Protein AF-A0A7J7FU97-F1 (afdb_monomer)

Mean predicted aligned error: 21.07 Å

Foldseek 3Di:
DDPVVVCVLVVVLCLQVPADPPDADPVLVVQLVVLLVQLVCLQPDPDPDPVVSQVSQQVSQVSNCVSGPDPDRDRQDDPVSSSVNSNVPPPPPQDPVNLVVLLQKDKAWDDCPDQVVVVVVVLQVVLADPVLPPDHDDQPTDIQIGHPCLLVLQVVLPQADKDKFKAFAASNCVSVCSRPNDDWDALPDDQPPVLFFTFDKTFSRVNVRCVNHVADPVRNDTDMFIKIFRQHDPADDQGRDPPAWDQDPNRGTGGDDDRDDDDDDGHPDPTDMGGDSDRSRMDRDDPPCCVWQLAAPVLVVDHDPDPDDDDDAAADALPDDLVVRLVVLVVVCVVVVHDFSVSVVCVLVSYDHPRVVLNSPRGGNNDHTNVSVSVSSCVVSVVVLVQQDALVVLLVQAQDVPRALVNSVVVSVVSVVSHRPDQQVSSQVSSLNRYDDDPLNVVCVVPPDPGPVVSVVSSVVVNVVVVVVVVVVDPPPDDDDDDDD

Solvent-accessible surface area (backbone atoms only — not comparable to full-atom values): 28939 Å² total; per-residue (Å²): 115,53,76,69,47,56,49,49,62,46,35,66,42,53,35,61,63,73,57,78,74,90,80,63,60,70,73,45,54,55,57,32,50,54,23,51,51,51,38,51,51,54,74,75,46,92,66,93,49,66,72,60,53,51,52,52,30,43,53,28,27,50,52,26,46,73,56,45,90,56,98,74,77,66,66,59,83,45,74,65,53,43,32,53,74,49,39,56,51,94,77,65,82,74,48,72,66,61,60,47,60,69,28,48,46,53,73,45,77,53,52,81,86,36,68,68,45,50,51,51,53,49,47,54,67,73,27,45,44,90,84,60,71,94,61,82,90,77,89,73,74,51,64,50,45,43,48,75,68,46,60,72,52,22,57,90,37,70,86,40,55,64,47,80,34,33,34,33,36,41,60,64,50,47,63,53,35,52,50,72,43,72,68,59,68,60,82,86,53,77,66,82,89,38,74,77,45,56,38,47,69,33,24,73,32,39,59,64,21,49,64,47,18,71,53,42,95,91,48,69,80,64,53,70,45,55,26,45,33,41,60,51,84,78,81,71,77,55,69,77,65,91,87,48,63,42,78,42,85,94,68,37,42,40,75,67,76,80,82,62,85,90,73,92,85,79,58,86,60,95,65,66,70,48,70,42,81,49,66,43,37,44,40,62,46,72,87,76,46,75,87,50,33,33,54,27,66,84,43,70,74,55,78,79,62,93,83,73,72,84,77,94,64,82,69,40,45,71,85,66,64,64,66,61,52,50,50,53,51,50,52,52,41,57,74,69,67,56,53,58,44,54,51,47,68,55,48,63,78,34,35,33,69,61,38,38,54,53,60,75,65,44,56,55,56,65,32,81,45,37,66,55,46,49,52,52,50,46,54,51,51,52,48,59,54,61,67,23,43,62,73,71,61,47,57,72,50,56,49,54,92,92,57,50,67,58,60,42,53,51,54,51,52,61,54,56,70,49,31,42,96,63,63,63,69,59,57,54,49,22,55,60,69,13,51,55,97,42,75,64,52,52,52,39,70,77,54,68,65,94,43,70,69,58,41,52,59,52,48,51,57,52,38,55,50,50,56,57,51,54,65,71,69,52,82,80,83,76,74,86,78,81,83,81,133

Organism: Camellia sinensis (NCBI:txid4442)

InterPro domains:
  IPR004102 Poly(ADP-ribose) polymerase, regulatory domain [PF02877] (10-85)
  IPR005162 Retrotransposon-derived protein PEG10, N-terminal capsid-like domain [PF03732] (347-436)
  IPR012317 Poly(ADP-ribose) polymerase, catalytic domain [PF00644] (114-281)
  IPR012317 Poly(ADP-ribose) polymerase, catalytic domain [PS51059] (94-300)
  IPR036616 Poly(ADP-ribose) polymerase, regulatory domain superfamily [G3DSA:1.20.142.10] (3-102)
  IPR036616 Poly(ADP-ribose) polymerase, regulatory domain superfamily [SSF47587] (10-103)
  IPR050800 ADP-ribosyltransferase diphtheria toxin-like [PTHR10459] (10-281)

Secondary structure (DSSP, 8-state):
--HHHHHHHHHHHHTT--S-TTS--HHHHHHHHHHHHHHHHHHH---S-HHHHHHHHHHHHHHHHHHS--SS-----SHHHHHHHTT--TT----HHHHHHHH-EEEEEPPTTSHHHHHHHHHHHHSS-TT--S--------EEEEETTHHHHHGGGTTS-EEEEEEE--GGGHHHHHHH-S-PPPTTS--TT-TTSSSEEEESSHHHHGGGG---SSS----EEEEEEE--S----SS--TT-EEEETTTEEEE---------S--S-SS-EEEESSGGGEES----GGGG-SB-HHHHSSPPPTT--PPP-PPB-SSS-HHHHHHHHHHHHHHTT--HHHHHHHGGGGB-HHHHHHHHTSPTT-B-SHHHHHHHHHHHHHHHHHTSBPGGGGGG--PPTT--HHHHHHHHHHHHTTB-S--HHHHHHHHHHHS-SSHHHHHHHHS--SSHHHHHHHHHHHHHHHHHHHHHH-GGGS--PPPP-

Nearest PDB structures (foldseek):
  8fyy-assembly1_A  TM=8.685E-01  e=5.956E-18  Homo sapiens
  6ntu-assembly1_A  TM=8.659E-01  e=1.757E-17  Homo sapiens
  7aeo-assembly1_A-2  TM=6.296E-01  e=1.640E-20  Homo sapiens
  1wok-assembly1_B  TM=6.295E-01  e=9.771E-20  Homo sapiens
  4hhy-assembly2_D  TM=6.315E-01  e=2.132E-18  Homo sapiens

Structure (mmCIF, N/CA/C/O backbone):
data_AF-A0A7J7FU97-F1
#
_entry.id   AF-A0A7J7FU97-F1
#
loop_
_atom_site.group_PDB
_atom_site.id
_atom_site.type_symbol
_atom_site.label_atom_id
_atom_site.label_alt_id
_atom_site.label_comp_id
_atom_site.label_asym_id
_atom_site.label_entity_id
_atom_site.label_seq_id
_atom_site.pdbx_PDB_ins_code
_atom_site.Cartn_x
_atom_site.Cartn_y
_atom_site.Cartn_z
_atom_site.occupancy
_atom_site.B_iso_or_equiv
_atom_site.auth_seq_id
_atom_site.auth_comp_id
_atom_site.auth_asym_id
_atom_site.auth_atom_id
_atom_site.pdbx_PDB_model_num
ATOM 1 N N . MET A 1 1 ? 12.079 -3.086 -24.583 1.00 37.56 1 MET A N 1
ATOM 2 C CA . MET A 1 1 ? 12.741 -4.360 -24.242 1.00 37.56 1 MET A CA 1
ATOM 3 C C . MET A 1 1 ? 11.756 -5.523 -24.399 1.00 37.56 1 MET A C 1
ATOM 5 O O . MET A 1 1 ? 10.647 -5.433 -23.886 1.00 37.56 1 MET A O 1
ATOM 9 N N . SER A 1 2 ? 12.097 -6.585 -25.126 1.00 28.23 2 SER A N 1
ATOM 10 C CA . SER A 1 2 ? 11.289 -7.816 -25.232 1.00 28.23 2 SER A CA 1
ATOM 11 C C . SER A 1 2 ? 11.510 -8.742 -24.023 1.00 28.23 2 SER A C 1
ATOM 13 O O . SER A 1 2 ? 12.549 -8.667 -23.370 1.00 28.23 2 SER A O 1
ATOM 15 N N . LEU A 1 3 ? 10.580 -9.665 -23.733 1.00 34.00 3 LEU A N 1
ATOM 16 C CA . LEU A 1 3 ? 10.767 -10.709 -22.702 1.00 34.00 3 LEU A CA 1
ATOM 17 C C . LEU A 1 3 ? 12.090 -11.475 -22.913 1.00 34.00 3 LEU A C 1
ATOM 19 O O . LEU A 1 3 ? 12.763 -11.840 -21.958 1.00 34.00 3 LEU A O 1
ATOM 23 N N . GLN A 1 4 ? 12.494 -11.628 -24.180 1.00 33.62 4 GLN A N 1
ATOM 24 C CA . GLN A 1 4 ? 13.755 -12.221 -24.624 1.00 33.62 4 GLN A CA 1
ATOM 25 C C . GLN A 1 4 ? 14.997 -11.422 -24.190 1.00 33.62 4 GLN A C 1
ATOM 27 O O . GLN A 1 4 ? 16.048 -12.021 -23.970 1.00 33.62 4 GLN A O 1
ATOM 32 N N . GLU A 1 5 ? 14.888 -10.096 -24.057 1.00 36.66 5 GLU A N 1
ATOM 33 C CA . GLU A 1 5 ? 15.946 -9.184 -23.604 1.00 36.66 5 GLU A CA 1
ATOM 34 C C . GLU A 1 5 ? 16.035 -9.094 -22.076 1.00 36.66 5 GLU A C 1
ATOM 36 O O . GLU A 1 5 ? 17.146 -9.160 -21.555 1.00 36.66 5 GLU A O 1
ATOM 41 N N . LEU A 1 6 ? 14.911 -9.118 -21.344 1.00 41.88 6 LEU A N 1
ATOM 42 C CA . LEU A 1 6 ? 14.931 -9.389 -19.896 1.00 41.88 6 LEU A CA 1
ATOM 43 C C . LEU A 1 6 ? 15.598 -10.740 -19.630 1.00 41.88 6 LEU A C 1
ATOM 45 O O . LEU A 1 6 ? 16.447 -10.859 -18.752 1.00 41.88 6 LEU A O 1
ATOM 49 N N . PHE A 1 7 ? 15.280 -11.742 -20.450 1.00 41.97 7 PHE A N 1
ATOM 50 C CA . PHE A 1 7 ? 15.958 -13.028 -20.443 1.00 41.97 7 PHE A CA 1
ATOM 51 C C . PHE A 1 7 ? 17.366 -12.990 -21.037 1.00 41.97 7 PHE A C 1
ATOM 53 O O . PHE A 1 7 ? 18.049 -13.985 -20.907 1.00 41.97 7 PHE A O 1
ATOM 60 N N . ASN A 1 8 ? 17.839 -11.936 -21.710 1.00 39.28 8 ASN A N 1
ATOM 61 C CA . ASN A 1 8 ? 19.256 -11.762 -22.076 1.00 39.28 8 ASN A CA 1
ATOM 62 C C . ASN A 1 8 ? 20.031 -11.187 -20.874 1.00 39.28 8 ASN A C 1
ATOM 64 O O . ASN A 1 8 ? 21.094 -11.702 -20.533 1.00 39.28 8 ASN A O 1
ATOM 68 N N . CYS A 1 9 ? 19.464 -10.190 -20.184 1.00 39.34 9 CYS A N 1
ATOM 69 C CA . CYS A 1 9 ? 20.014 -9.621 -18.950 1.00 39.34 9 CYS A CA 1
ATOM 70 C C . CYS A 1 9 ? 20.014 -10.636 -17.802 1.00 39.34 9 CYS A C 1
ATOM 72 O O . CYS A 1 9 ? 21.041 -10.853 -17.165 1.00 39.34 9 CYS A O 1
ATOM 74 N N . CYS A 1 10 ? 18.898 -11.335 -17.586 1.00 36.00 10 CYS A N 1
ATOM 75 C CA . CYS A 1 10 ? 18.824 -12.445 -16.641 1.00 36.00 10 CYS A CA 1
ATOM 76 C C . CYS A 1 10 ? 19.648 -13.635 -17.125 1.00 36.00 10 CYS A C 1
ATOM 78 O O . CYS A 1 10 ? 20.175 -14.343 -16.290 1.00 36.00 10 CYS A O 1
ATOM 80 N N . ARG A 1 11 ? 19.843 -13.853 -18.432 1.00 37.38 11 ARG A N 1
ATOM 81 C CA . ARG A 1 11 ? 20.739 -14.905 -18.944 1.00 37.38 11 ARG A CA 1
ATOM 82 C C . ARG A 1 11 ? 22.186 -14.682 -18.562 1.00 37.38 11 ARG A C 1
ATOM 84 O O . ARG A 1 11 ? 22.815 -15.677 -18.270 1.00 37.38 11 ARG A O 1
ATOM 91 N N . ALA A 1 12 ? 22.694 -13.457 -18.464 1.00 35.81 12 ALA A N 1
ATOM 92 C CA . ALA A 1 12 ? 24.023 -13.244 -17.886 1.00 35.81 12 ALA A CA 1
ATOM 93 C C . ALA A 1 12 ? 24.095 -13.732 -16.420 1.00 35.81 12 ALA A C 1
ATOM 95 O O . ALA A 1 12 ? 25.060 -14.384 -16.044 1.00 35.81 12 ALA A O 1
ATOM 96 N N . ALA A 1 13 ? 23.032 -13.522 -15.630 1.00 35.25 13 ALA A N 1
ATOM 97 C CA . ALA A 1 13 ? 22.920 -13.981 -14.236 1.00 35.25 13 ALA A CA 1
ATOM 98 C C . ALA A 1 13 ? 22.480 -15.460 -14.070 1.00 35.25 13 ALA A C 1
ATOM 100 O O . ALA A 1 13 ? 22.741 -16.088 -13.051 1.00 35.25 13 ALA A O 1
ATOM 101 N N . MET A 1 14 ? 21.791 -16.036 -15.059 1.00 35.12 14 MET A N 1
ATOM 102 C CA . MET A 1 14 ? 21.304 -17.424 -15.110 1.00 35.12 14 MET A CA 1
ATOM 103 C C . MET A 1 14 ? 22.283 -18.347 -15.850 1.00 35.12 14 MET A C 1
ATOM 105 O O . MET A 1 14 ? 22.162 -19.566 -15.750 1.00 35.12 14 MET A O 1
ATOM 109 N N . MET A 1 15 ? 23.236 -17.794 -16.605 1.00 37.12 15 MET A N 1
ATOM 110 C CA . MET A 1 15 ? 24.383 -18.518 -17.159 1.00 37.12 15 MET A CA 1
ATOM 111 C C . MET A 1 15 ? 25.317 -18.980 -16.037 1.00 37.12 15 MET A C 1
ATOM 113 O O . MET A 1 15 ? 25.906 -20.037 -16.173 1.00 37.12 15 MET A O 1
ATOM 117 N N . GLU A 1 16 ? 25.330 -18.306 -14.882 1.00 41.53 16 GLU A N 1
ATOM 118 C CA . GLU A 1 16 ? 26.061 -18.733 -13.675 1.00 41.53 16 GLU A CA 1
ATOM 119 C C . GLU A 1 16 ? 25.416 -19.925 -12.923 1.00 41.53 16 GLU A C 1
ATOM 121 O O . GLU A 1 16 ? 25.956 -20.395 -11.922 1.00 41.53 16 GLU A O 1
ATOM 126 N N . PHE A 1 17 ? 24.261 -20.443 -13.371 1.00 40.38 17 PHE A N 1
ATOM 127 C CA . PHE A 1 17 ? 23.425 -21.398 -12.620 1.00 40.38 17 PHE A CA 1
ATOM 128 C C . PHE A 1 17 ? 23.680 -22.894 -12.902 1.00 40.38 17 PHE A C 1
ATOM 130 O O . PHE A 1 17 ? 22.795 -23.721 -12.683 1.00 40.38 17 PHE A O 1
ATOM 137 N N . GLU A 1 18 ? 24.889 -23.277 -13.321 1.00 39.50 18 GLU A N 1
ATOM 138 C CA . GLU A 1 18 ? 25.325 -24.690 -13.294 1.00 39.50 18 GLU A CA 1
ATOM 139 C C . GLU A 1 18 ? 26.020 -25.088 -11.978 1.00 39.50 18 GLU A C 1
ATOM 141 O O . GLU A 1 18 ? 26.723 -26.094 -11.906 1.00 39.50 18 GLU A O 1
ATOM 146 N N . ILE A 1 19 ? 25.790 -24.340 -10.894 1.00 41.62 19 ILE A N 1
ATOM 147 C CA . ILE A 1 19 ? 26.230 -24.722 -9.548 1.00 41.62 19 ILE A CA 1
ATOM 148 C C . ILE A 1 19 ? 25.000 -25.074 -8.708 1.00 41.62 19 ILE A C 1
ATOM 150 O O . ILE A 1 19 ? 24.053 -24.298 -8.584 1.00 41.62 19 ILE A O 1
ATOM 154 N N . ASN A 1 20 ? 25.007 -26.283 -8.142 1.00 35.56 20 ASN A N 1
ATOM 155 C CA . ASN A 1 20 ? 23.924 -26.835 -7.335 1.00 35.56 20 ASN A CA 1
ATOM 156 C C . ASN A 1 20 ? 23.710 -26.007 -6.047 1.00 35.56 20 ASN A C 1
ATOM 158 O O . ASN A 1 20 ? 24.371 -26.202 -5.029 1.00 35.56 20 ASN A O 1
ATOM 162 N N . MET A 1 21 ? 22.784 -25.048 -6.113 1.00 39.09 21 MET A N 1
ATOM 163 C CA . MET A 1 21 ? 22.509 -24.044 -5.075 1.00 39.09 21 MET A CA 1
ATOM 164 C C . MET A 1 21 ? 21.770 -24.584 -3.839 1.00 39.09 21 MET A C 1
ATOM 166 O O . MET A 1 21 ? 21.559 -23.830 -2.891 1.00 39.09 21 MET A O 1
ATOM 170 N N . SER A 1 22 ? 21.365 -25.859 -3.808 1.00 36.19 22 SER A N 1
ATOM 171 C CA . SER A 1 22 ? 20.651 -26.416 -2.649 1.00 36.19 22 SER A CA 1
ATOM 172 C C . SER A 1 22 ? 21.557 -26.736 -1.453 1.00 36.19 22 SER A C 1
ATOM 174 O O . SER A 1 22 ? 21.032 -27.010 -0.377 1.00 36.19 22 SER A O 1
ATOM 176 N N . GLU A 1 23 ? 22.889 -26.693 -1.606 1.00 40.53 23 GLU A N 1
ATOM 177 C CA . GLU A 1 23 ? 23.828 -27.170 -0.572 1.00 40.53 23 GLU A CA 1
ATOM 178 C C . GLU A 1 23 ? 25.045 -26.254 -0.297 1.00 40.53 23 GLU A C 1
ATOM 180 O O . GLU A 1 23 ? 25.865 -26.582 0.563 1.00 40.53 23 GLU A O 1
ATOM 185 N N . MET A 1 24 ? 25.198 -25.097 -0.966 1.00 39.94 24 MET A N 1
ATOM 186 C CA . MET A 1 24 ? 26.416 -24.268 -0.841 1.00 39.94 24 MET A CA 1
ATOM 187 C C . MET A 1 24 ? 26.257 -22.998 0.028 1.00 39.94 24 MET A C 1
ATOM 189 O O . MET A 1 24 ? 25.364 -22.187 -0.217 1.00 39.94 24 MET A O 1
ATOM 193 N N . PRO A 1 25 ? 27.165 -22.751 0.999 1.00 41.62 25 PRO A N 1
ATOM 194 C CA . PRO A 1 25 ? 27.241 -21.488 1.739 1.00 41.62 25 PRO A CA 1
ATOM 195 C C . PRO A 1 25 ? 27.598 -20.296 0.831 1.00 41.62 25 PRO A C 1
ATOM 197 O O . PRO A 1 25 ? 28.555 -20.373 0.060 1.00 41.62 25 PRO A O 1
ATOM 200 N N . LEU A 1 26 ? 26.893 -19.168 0.986 1.00 39.41 26 LEU A N 1
ATOM 201 C CA . LEU A 1 26 ? 27.066 -17.926 0.202 1.00 39.41 26 LEU A CA 1
ATOM 202 C C . LEU A 1 26 ? 28.517 -17.403 0.155 1.00 39.41 26 LEU A C 1
ATOM 204 O O . LEU A 1 26 ? 28.955 -16.883 -0.867 1.00 39.41 26 LEU A O 1
ATOM 208 N N . GLU A 1 27 ? 29.290 -17.587 1.230 1.00 46.22 27 GLU A N 1
ATOM 209 C CA . GLU A 1 27 ? 30.702 -17.175 1.298 1.00 46.22 27 GLU A CA 1
ATOM 210 C C . GLU A 1 27 ? 31.601 -17.967 0.330 1.00 46.22 27 GLU A C 1
ATOM 212 O O . GLU A 1 27 ? 32.578 -17.442 -0.204 1.00 46.22 27 GLU A O 1
ATOM 217 N N . LYS A 1 28 ? 31.261 -19.236 0.068 1.00 46.19 28 LYS A N 1
ATOM 218 C CA . LYS A 1 28 ? 31.988 -20.083 -0.885 1.00 46.19 28 LYS A CA 1
ATOM 219 C C . LYS A 1 28 ? 31.669 -19.679 -2.325 1.00 46.19 28 LYS A C 1
ATOM 221 O O . LYS A 1 28 ? 32.573 -19.615 -3.145 1.00 46.19 28 LYS A O 1
ATOM 226 N N . LEU A 1 29 ? 30.422 -19.307 -2.615 1.00 49.41 29 LEU A N 1
ATOM 227 C CA . LEU A 1 29 ? 30.045 -18.791 -3.935 1.00 49.41 29 LEU A CA 1
ATOM 228 C C . LEU A 1 29 ? 30.832 -17.522 -4.298 1.00 49.41 29 LEU A C 1
ATOM 230 O O . LEU A 1 29 ? 31.448 -17.487 -5.359 1.00 49.41 29 LEU A O 1
ATOM 234 N N . SER A 1 30 ? 30.925 -16.541 -3.393 1.00 46.50 30 SER A N 1
ATOM 235 C CA . SER A 1 30 ? 31.705 -15.310 -3.635 1.00 46.50 30 SER A CA 1
ATOM 236 C C . SER A 1 30 ? 33.163 -15.600 -4.015 1.00 46.50 30 SER A C 1
ATOM 238 O O . SER A 1 30 ? 33.649 -15.118 -5.034 1.00 46.50 30 SER A O 1
ATOM 240 N N . LYS A 1 31 ? 33.841 -16.470 -3.251 1.00 53.06 31 LYS A N 1
ATOM 241 C CA . LYS A 1 31 ? 35.246 -16.840 -3.505 1.00 53.06 31 LYS A CA 1
ATOM 242 C C . LYS A 1 31 ? 35.433 -17.588 -4.827 1.00 53.06 31 LYS A C 1
ATOM 244 O O . LYS A 1 31 ? 36.465 -17.441 -5.474 1.00 53.06 31 LYS A O 1
ATOM 249 N N . SER A 1 32 ? 34.444 -18.378 -5.251 1.00 55.56 32 SER A N 1
ATOM 250 C CA . SER A 1 32 ? 34.498 -19.045 -6.557 1.00 55.56 32 SER A CA 1
ATOM 251 C C . SER A 1 32 ? 34.346 -18.077 -7.734 1.00 55.56 32 SER A C 1
ATOM 253 O O . SER A 1 32 ? 35.008 -18.259 -8.756 1.00 55.56 32 SER A O 1
ATOM 255 N N . PHE A 1 33 ? 33.545 -17.017 -7.582 1.00 52.25 33 PHE A N 1
ATOM 256 C CA . PHE A 1 33 ? 33.384 -15.984 -8.608 1.00 52.25 33 PHE A CA 1
ATOM 257 C C . PHE A 1 33 ? 34.617 -15.090 -8.737 1.00 52.25 33 PHE A C 1
ATOM 259 O O . PHE A 1 33 ? 35.006 -14.743 -9.852 1.00 52.25 33 PHE A O 1
ATOM 266 N N . GLU A 1 34 ? 35.273 -14.768 -7.621 1.00 56.75 34 GLU A N 1
ATOM 267 C CA . GLU A 1 34 ? 36.563 -14.067 -7.626 1.00 56.75 34 GLU A CA 1
ATOM 268 C C . GLU A 1 34 ? 37.609 -14.858 -8.424 1.00 56.75 34 GLU A C 1
ATOM 270 O O . GLU A 1 34 ? 38.237 -14.307 -9.330 1.00 56.75 34 GLU A O 1
ATOM 275 N N . ALA A 1 35 ? 37.706 -16.171 -8.181 1.00 64.00 35 ALA A N 1
ATOM 276 C CA . ALA A 1 35 ? 38.616 -17.056 -8.904 1.00 64.00 35 ALA A CA 1
ATOM 277 C C . ALA A 1 35 ? 38.320 -17.113 -10.417 1.00 64.00 35 ALA A C 1
ATOM 279 O O . ALA A 1 35 ? 39.236 -17.019 -11.233 1.00 64.00 35 ALA A O 1
ATOM 280 N N . LEU A 1 36 ? 37.048 -17.219 -10.823 1.00 60.94 36 LEU A N 1
ATOM 281 C CA . LEU A 1 36 ? 36.667 -17.212 -12.244 1.00 60.94 36 LEU A CA 1
ATOM 282 C C . LEU A 1 36 ? 36.942 -15.862 -12.918 1.00 60.94 36 LEU A C 1
ATOM 284 O O . LEU A 1 36 ? 37.415 -15.822 -14.054 1.00 60.94 36 LEU A O 1
ATOM 288 N N . THR A 1 37 ? 36.683 -14.757 -12.223 1.00 59.91 37 THR A N 1
ATOM 289 C CA . THR A 1 37 ? 36.948 -13.407 -12.740 1.00 59.91 37 THR A CA 1
ATOM 290 C C . THR A 1 37 ? 38.443 -13.199 -12.972 1.00 59.91 37 THR A C 1
ATOM 292 O O . THR A 1 37 ? 38.853 -12.655 -14.000 1.00 59.91 37 THR A O 1
ATOM 295 N N . GLU A 1 38 ? 39.274 -13.685 -12.049 1.00 70.75 38 GLU A N 1
ATOM 296 C CA . GLU A 1 38 ? 40.728 -13.661 -12.183 1.00 70.75 38 GLU A CA 1
ATOM 297 C C . GLU A 1 38 ? 41.200 -14.485 -13.391 1.00 70.75 38 GLU A C 1
ATOM 299 O O . GLU A 1 38 ? 41.960 -13.975 -14.217 1.00 70.75 38 GLU A O 1
ATOM 304 N N . ILE A 1 39 ? 40.677 -15.704 -13.578 1.00 71.75 39 ILE A N 1
ATOM 305 C CA . ILE A 1 39 ? 40.985 -16.551 -14.744 1.00 71.75 39 ILE A CA 1
ATOM 306 C C . ILE A 1 39 ? 40.586 -15.855 -16.053 1.00 71.75 39 ILE A C 1
ATOM 308 O O . ILE A 1 39 ? 41.384 -15.816 -16.989 1.00 71.75 39 ILE A O 1
ATOM 312 N N . HIS A 1 40 ? 39.394 -15.258 -16.126 1.00 65.81 40 HIS A N 1
ATOM 313 C CA . HIS A 1 40 ? 38.916 -14.558 -17.323 1.00 65.81 40 HIS A CA 1
ATOM 314 C C . HIS A 1 40 ? 39.820 -13.382 -17.711 1.00 65.81 40 HIS A C 1
ATOM 316 O O . HIS A 1 40 ? 40.231 -13.243 -18.867 1.00 65.81 40 HIS A O 1
ATOM 322 N N . ASN A 1 41 ? 40.170 -12.552 -16.727 1.00 70.75 41 ASN A N 1
ATOM 323 C CA . ASN A 1 41 ? 41.058 -11.413 -16.927 1.00 70.75 41 ASN A CA 1
ATOM 324 C C . ASN A 1 41 ? 42.447 -11.871 -17.370 1.00 70.75 41 ASN A C 1
ATOM 326 O O . ASN A 1 41 ? 43.032 -11.287 -18.283 1.00 70.75 41 ASN A O 1
ATOM 330 N N . LEU A 1 42 ? 42.967 -12.947 -16.773 1.00 78.00 42 LEU A N 1
ATOM 331 C CA . LEU A 1 42 ? 44.251 -13.512 -17.159 1.00 78.00 42 LEU A CA 1
ATOM 332 C C . LEU A 1 42 ? 44.208 -14.033 -18.593 1.00 78.00 42 LEU A C 1
ATOM 334 O O . LEU A 1 42 ? 45.067 -13.626 -19.375 1.00 78.00 42 LEU A O 1
ATOM 338 N N . LEU A 1 43 ? 43.205 -14.828 -18.979 1.00 75.50 43 LEU A N 1
ATOM 339 C CA . LEU A 1 43 ? 43.040 -15.338 -20.345 1.00 75.50 43 LEU A CA 1
ATOM 340 C C . LEU A 1 43 ? 43.026 -14.201 -21.382 1.00 75.50 43 LEU A C 1
ATOM 342 O O . LEU A 1 43 ? 43.780 -14.278 -22.355 1.00 75.50 43 LEU A O 1
ATOM 346 N N . ASN A 1 44 ? 42.308 -13.108 -21.102 1.00 71.62 44 ASN A N 1
ATOM 347 C CA . ASN A 1 44 ? 42.147 -11.958 -22.003 1.00 71.62 44 ASN A CA 1
ATOM 348 C C . ASN A 1 44 ? 43.255 -10.892 -21.919 1.00 71.62 44 ASN A C 1
ATOM 350 O O . ASN A 1 44 ? 43.304 -9.975 -22.740 1.00 71.62 44 ASN A O 1
ATOM 354 N N . SER A 1 45 ? 44.166 -10.992 -20.949 1.00 74.88 45 SER A N 1
ATOM 355 C CA . SER A 1 45 ? 45.257 -10.027 -20.774 1.00 74.88 45 SER A CA 1
ATOM 356 C C . SER A 1 45 ? 46.474 -10.319 -21.667 1.00 74.88 45 SER A C 1
ATOM 358 O O . SER A 1 45 ? 46.929 -11.463 -21.795 1.00 74.88 45 SER A O 1
ATOM 360 N N . ASN A 1 46 ? 47.070 -9.252 -22.214 1.00 64.62 46 ASN A N 1
ATOM 361 C CA . ASN A 1 46 ? 48.341 -9.270 -22.952 1.00 64.62 46 ASN A CA 1
ATOM 362 C C . ASN A 1 46 ? 49.553 -9.195 -22.001 1.00 64.62 46 ASN A C 1
ATOM 364 O O . ASN A 1 46 ? 50.413 -8.323 -22.127 1.00 64.62 46 ASN A O 1
ATOM 368 N N . VAL A 1 47 ? 49.621 -10.083 -21.006 1.00 64.56 47 VAL A N 1
ATOM 369 C CA . VAL A 1 47 ? 50.765 -10.142 -20.081 1.00 64.56 47 VAL A CA 1
ATOM 370 C C . VAL A 1 47 ? 52.006 -10.653 -20.823 1.00 64.56 47 VAL A C 1
ATOM 372 O O . VAL A 1 47 ? 51.996 -11.736 -21.402 1.00 64.56 47 VAL A O 1
ATOM 375 N N . HIS A 1 48 ? 53.100 -9.885 -20.777 1.00 59.59 48 HIS A N 1
ATOM 376 C CA . HIS A 1 48 ? 54.330 -10.134 -21.545 1.00 59.59 48 HIS A CA 1
ATOM 377 C C . HIS A 1 48 ? 55.128 -11.390 -21.135 1.00 59.59 48 HIS A C 1
ATOM 379 O O . HIS A 1 48 ? 56.068 -11.762 -21.836 1.00 59.59 48 HIS A O 1
ATOM 385 N N . ASN A 1 49 ? 54.776 -12.057 -20.028 1.00 73.38 49 ASN A N 1
ATOM 386 C CA . ASN A 1 49 ? 55.448 -13.271 -19.559 1.00 73.38 49 ASN A CA 1
ATOM 387 C C . ASN A 1 49 ? 54.464 -14.446 -19.441 1.00 73.38 49 ASN A C 1
ATOM 389 O O . ASN A 1 49 ? 53.740 -14.577 -18.453 1.00 73.38 49 ASN A O 1
ATOM 393 N N . ALA A 1 50 ? 54.485 -15.319 -20.450 1.00 74.00 50 ALA A N 1
ATOM 394 C CA . ALA A 1 50 ? 53.605 -16.481 -20.552 1.00 74.00 50 ALA A CA 1
ATOM 395 C C . ALA A 1 50 ? 53.741 -17.460 -19.370 1.00 74.00 50 ALA A C 1
ATOM 397 O O . ALA A 1 50 ? 52.746 -18.035 -18.944 1.00 74.00 50 ALA A O 1
ATOM 398 N N . SER A 1 51 ? 54.940 -17.606 -18.790 1.00 78.19 51 SER A N 1
ATOM 399 C CA . SER A 1 51 ? 55.166 -18.522 -17.662 1.00 78.19 51 SER A CA 1
ATOM 400 C C . SER A 1 51 ? 54.550 -18.016 -16.358 1.00 78.19 51 SER A C 1
ATOM 402 O O . SER A 1 51 ? 54.108 -18.815 -15.539 1.00 78.19 51 SER A O 1
ATOM 404 N N . TYR A 1 52 ? 54.534 -16.697 -16.153 1.00 78.94 52 TYR A N 1
ATOM 405 C CA . TYR A 1 52 ? 53.918 -16.084 -14.976 1.00 78.94 52 TYR A CA 1
ATOM 406 C C . TYR A 1 52 ? 52.388 -16.097 -15.088 1.00 78.94 52 TYR A C 1
ATOM 408 O O . TYR A 1 52 ? 51.700 -16.427 -14.127 1.00 78.94 52 TYR A O 1
ATOM 416 N N . LYS A 1 53 ? 51.865 -15.825 -16.293 1.00 81.00 53 LYS A N 1
ATOM 417 C CA . LYS A 1 53 ? 50.435 -15.937 -16.612 1.00 81.00 53 LYS A CA 1
ATOM 418 C C . LYS A 1 53 ? 49.909 -17.357 -16.372 1.00 81.00 53 LYS A C 1
ATOM 420 O O . LYS A 1 53 ? 48.880 -17.504 -15.726 1.00 81.00 53 LYS A O 1
ATOM 425 N N . GLU A 1 54 ? 50.634 -18.385 -16.820 1.00 82.75 54 GLU A N 1
ATOM 426 C CA . GLU A 1 54 ? 50.247 -19.785 -16.582 1.00 82.75 54 GLU A CA 1
ATOM 427 C C . GLU A 1 54 ? 50.215 -20.121 -15.081 1.00 82.75 54 GLU A C 1
ATOM 429 O O . GLU A 1 54 ? 49.279 -20.768 -14.628 1.00 82.75 54 GLU A O 1
ATOM 434 N N . SER A 1 55 ? 51.180 -19.634 -14.287 1.00 85.12 55 SER A N 1
ATOM 435 C CA . SER A 1 55 ? 51.189 -19.861 -12.831 1.00 85.12 55 SER A CA 1
ATOM 436 C C . SER A 1 55 ? 49.949 -19.284 -12.146 1.00 85.12 55 SER A C 1
ATOM 438 O O . SER A 1 55 ? 49.327 -19.964 -11.338 1.00 85.12 55 SER A O 1
ATOM 440 N N . LEU A 1 56 ? 49.556 -18.058 -12.501 1.00 84.12 56 LEU A N 1
ATOM 441 C CA . LEU A 1 56 ? 48.375 -17.413 -11.922 1.00 84.12 56 LEU A CA 1
ATOM 442 C C . LEU A 1 56 ? 47.070 -18.111 -12.331 1.00 84.12 56 LEU A C 1
ATOM 444 O O . LEU A 1 56 ? 46.166 -18.259 -11.514 1.00 84.12 56 LEU A O 1
ATOM 448 N N . ILE A 1 57 ? 46.982 -18.595 -13.576 1.00 83.25 57 ILE A N 1
ATOM 449 C CA . ILE A 1 57 ? 45.827 -19.377 -14.042 1.00 83.25 57 ILE A CA 1
ATOM 450 C C . ILE A 1 57 ? 45.716 -20.694 -13.262 1.00 83.25 57 ILE A C 1
ATOM 452 O O . ILE A 1 57 ? 44.611 -21.100 -12.895 1.00 83.25 57 ILE A O 1
ATOM 456 N N . VAL A 1 58 ? 46.843 -21.353 -12.975 1.00 84.94 58 VAL A N 1
ATOM 457 C CA . VAL A 1 58 ? 46.886 -22.568 -12.148 1.00 84.94 58 VAL A CA 1
ATOM 458 C C . VAL A 1 58 ? 46.408 -22.279 -10.725 1.00 84.94 58 VAL A C 1
ATOM 460 O O . VAL A 1 58 ? 45.554 -23.008 -10.219 1.00 84.94 58 VAL A O 1
ATOM 463 N N . ASP A 1 59 ? 46.902 -21.212 -10.098 1.00 83.62 59 ASP A N 1
ATOM 464 C CA . ASP A 1 59 ? 46.539 -20.848 -8.724 1.00 83.62 59 ASP A CA 1
ATOM 465 C C . ASP A 1 59 ? 45.049 -20.497 -8.600 1.00 83.62 59 ASP A C 1
ATOM 467 O O . ASP A 1 59 ? 44.357 -21.032 -7.729 1.00 83.62 59 ASP A O 1
ATOM 471 N N . ALA A 1 60 ? 44.520 -19.692 -9.525 1.00 77.81 60 ALA A N 1
ATOM 472 C CA . ALA A 1 60 ? 43.104 -19.340 -9.554 1.00 77.81 60 ALA A CA 1
ATOM 473 C C . ALA A 1 60 ? 42.206 -20.554 -9.876 1.00 77.81 60 ALA A C 1
ATOM 475 O O . ALA A 1 60 ? 41.149 -20.728 -9.266 1.00 77.81 60 ALA A O 1
ATOM 476 N N . SER A 1 61 ? 42.643 -21.462 -10.760 1.00 81.31 61 SER A N 1
ATOM 477 C CA . SER A 1 61 ? 41.918 -22.717 -11.035 1.00 81.31 61 SER A CA 1
ATOM 478 C C . SER A 1 61 ? 41.869 -23.623 -9.801 1.00 81.31 61 SER A C 1
ATOM 480 O O . SER A 1 61 ? 40.827 -24.192 -9.477 1.00 81.31 61 SER A O 1
ATOM 482 N N . ASN A 1 62 ? 42.978 -23.733 -9.067 1.00 82.25 62 ASN A N 1
ATOM 483 C CA . ASN A 1 62 ? 43.030 -24.500 -7.824 1.00 82.25 62 ASN A CA 1
ATOM 484 C C . ASN A 1 62 ? 42.131 -23.882 -6.747 1.00 82.25 62 ASN A C 1
ATOM 486 O O . ASN A 1 62 ? 41.435 -24.616 -6.042 1.00 82.25 62 ASN A O 1
ATOM 490 N N . LEU A 1 63 ? 42.098 -22.550 -6.640 1.00 77.19 63 LEU A N 1
ATOM 491 C CA . LEU A 1 63 ? 41.197 -21.837 -5.735 1.00 77.19 63 LEU A CA 1
ATOM 492 C C . LEU A 1 63 ? 39.731 -22.155 -6.060 1.00 77.19 63 LEU A C 1
ATOM 494 O O . LEU A 1 63 ? 38.969 -22.510 -5.162 1.00 77.19 63 LEU A O 1
ATOM 498 N N . PHE A 1 64 ? 39.362 -22.134 -7.342 1.00 72.75 64 PHE A N 1
ATOM 499 C CA . PHE A 1 64 ? 38.025 -22.500 -7.806 1.00 72.75 64 PHE A CA 1
ATOM 500 C C . PHE A 1 64 ? 37.634 -23.932 -7.399 1.00 72.75 64 PHE A C 1
ATOM 502 O O . PHE A 1 64 ? 36.611 -24.130 -6.742 1.00 72.75 64 PHE A O 1
ATOM 509 N N . PHE A 1 65 ? 38.469 -24.933 -7.700 1.00 73.50 65 PHE A N 1
ATOM 510 C CA . PHE A 1 65 ? 38.166 -26.343 -7.396 1.00 73.50 65 PHE A CA 1
ATOM 511 C C . PHE A 1 65 ? 38.313 -26.728 -5.917 1.00 73.50 65 PHE A C 1
ATOM 513 O O . PHE A 1 65 ? 37.800 -27.763 -5.493 1.00 73.50 65 PHE A O 1
ATOM 520 N N . THR A 1 66 ? 38.977 -25.899 -5.109 1.00 73.06 66 THR A N 1
ATOM 521 C CA . THR A 1 66 ? 38.984 -26.047 -3.643 1.00 73.06 66 THR A CA 1
ATOM 522 C C . THR A 1 66 ? 37.642 -25.622 -3.041 1.00 73.06 66 THR A C 1
ATOM 524 O O . THR A 1 66 ? 37.218 -26.133 -2.003 1.00 73.06 66 THR A O 1
ATOM 527 N N . VAL A 1 67 ? 36.967 -24.677 -3.696 1.00 62.25 67 VAL A N 1
ATOM 528 C CA . VAL A 1 67 ? 35.716 -24.073 -3.235 1.00 62.25 67 VAL A CA 1
ATOM 529 C C . VAL A 1 67 ? 34.493 -24.799 -3.805 1.00 62.25 67 VAL A C 1
ATOM 531 O O . VAL A 1 67 ? 33.510 -24.982 -3.083 1.00 62.25 67 VAL A O 1
ATOM 534 N N . ILE A 1 68 ? 34.569 -25.256 -5.059 1.00 56.50 68 ILE A N 1
ATOM 535 C CA . ILE A 1 68 ? 33.526 -26.021 -5.751 1.00 56.50 68 ILE A CA 1
ATOM 536 C C . ILE A 1 68 ? 34.009 -27.465 -5.955 1.00 56.50 68 ILE A C 1
ATOM 538 O O . ILE A 1 68 ? 34.920 -27.697 -6.755 1.00 56.50 68 ILE A O 1
ATOM 542 N N . PRO A 1 69 ? 33.404 -28.454 -5.269 1.00 50.47 69 PRO A N 1
ATOM 543 C CA . PRO A 1 69 ? 33.772 -29.856 -5.429 1.00 50.47 69 PRO A CA 1
ATOM 544 C C . PRO A 1 69 ? 33.535 -30.324 -6.871 1.00 50.47 69 PRO A C 1
ATOM 546 O O . PRO A 1 69 ? 32.403 -30.342 -7.349 1.00 50.47 69 PRO A O 1
ATOM 549 N N . SER A 1 70 ? 34.600 -30.736 -7.557 1.00 58.06 70 SER A N 1
ATOM 550 C CA . SER A 1 70 ? 34.544 -31.334 -8.896 1.00 58.06 70 SER A CA 1
ATOM 551 C C . SER A 1 70 ? 35.066 -32.764 -8.854 1.00 58.06 70 SER A C 1
ATOM 553 O O . SER A 1 70 ? 36.028 -33.065 -8.151 1.00 58.06 70 SER A O 1
ATOM 555 N N . ILE A 1 71 ? 34.459 -33.645 -9.650 1.00 49.06 71 ILE A N 1
ATOM 556 C CA . ILE A 1 71 ? 34.872 -35.052 -9.777 1.00 49.06 71 ILE A CA 1
ATOM 557 C C . ILE A 1 71 ? 36.264 -35.153 -10.438 1.00 49.06 71 ILE A C 1
ATOM 559 O O . ILE A 1 71 ? 37.003 -36.095 -10.170 1.00 49.06 71 ILE A O 1
ATOM 563 N N . HIS A 1 72 ? 36.647 -34.163 -11.260 1.00 58.56 72 HIS A N 1
ATOM 564 C CA . HIS A 1 72 ? 37.952 -34.098 -11.930 1.00 58.56 72 HIS A CA 1
ATOM 565 C C . HIS A 1 72 ? 38.498 -32.654 -11.955 1.00 58.56 72 HIS A C 1
ATOM 567 O O . HIS A 1 72 ? 38.276 -31.933 -12.933 1.00 58.56 72 HIS A O 1
ATOM 573 N N . PRO A 1 73 ? 39.196 -32.198 -10.899 1.00 70.12 73 PRO A N 1
ATOM 574 C CA . PRO A 1 73 ? 39.872 -30.899 -10.884 1.00 70.12 73 PRO A CA 1
ATOM 575 C C . PRO A 1 73 ? 40.974 -30.823 -11.951 1.00 70.12 73 PRO A C 1
ATOM 577 O O . PRO A 1 73 ? 41.739 -31.771 -12.126 1.00 70.12 73 PRO A O 1
ATOM 580 N N . HIS A 1 74 ? 41.062 -29.702 -12.663 1.00 77.88 74 HIS A N 1
ATOM 581 C CA . HIS A 1 74 ? 42.098 -29.432 -13.668 1.00 77.88 74 HIS A CA 1
ATOM 582 C C . HIS A 1 74 ? 42.345 -27.925 -13.783 1.00 77.88 74 HIS A C 1
ATOM 584 O O . HIS A 1 74 ? 41.702 -27.129 -13.112 1.00 77.88 74 HIS A O 1
ATOM 590 N N . VAL A 1 75 ? 43.312 -27.527 -14.604 1.00 83.12 75 VAL A N 1
ATOM 591 C CA . VAL A 1 75 ? 43.620 -26.112 -14.845 1.00 83.12 75 VAL A CA 1
ATOM 592 C C . VAL A 1 75 ? 42.730 -25.602 -15.974 1.00 83.12 75 VAL A C 1
ATOM 594 O O . VAL A 1 75 ? 42.726 -26.214 -17.040 1.00 83.12 75 VAL A O 1
ATOM 597 N N . ILE A 1 76 ? 42.032 -24.483 -15.757 1.00 78.88 76 ILE A N 1
ATOM 598 C CA . ILE A 1 76 ? 41.151 -23.849 -16.746 1.00 78.88 76 ILE A CA 1
ATOM 599 C C . ILE A 1 76 ? 42.014 -23.045 -17.723 1.00 78.88 76 ILE A C 1
ATOM 601 O O . ILE A 1 76 ? 42.335 -21.882 -17.486 1.00 78.88 76 ILE A O 1
ATOM 605 N N . ARG A 1 77 ? 42.463 -23.698 -18.798 1.00 76.06 77 ARG A N 1
ATOM 606 C CA . ARG A 1 77 ? 43.529 -23.173 -19.676 1.00 76.06 77 ARG A CA 1
ATOM 607 C C . ARG A 1 77 ? 43.051 -22.361 -20.865 1.00 76.06 77 ARG A C 1
ATOM 609 O O . ARG A 1 77 ? 43.838 -21.621 -21.452 1.00 76.06 77 ARG A O 1
ATOM 616 N N . ASP A 1 78 ? 41.797 -22.524 -21.252 1.00 75.19 78 ASP A N 1
ATOM 617 C CA . ASP A 1 78 ? 41.274 -21.919 -22.463 1.00 75.19 78 ASP A CA 1
ATOM 618 C C . ASP A 1 78 ? 39.823 -21.476 -22.305 1.00 75.19 78 ASP A C 1
ATOM 620 O O . ASP A 1 78 ? 39.131 -21.799 -21.339 1.00 75.19 78 ASP A O 1
ATOM 624 N N . GLU A 1 79 ? 39.378 -20.680 -23.272 1.00 63.53 79 GLU A N 1
ATOM 625 C CA . GLU A 1 79 ? 38.058 -20.067 -23.261 1.00 63.53 79 GLU A CA 1
ATOM 626 C C . GLU A 1 79 ? 36.929 -21.105 -23.344 1.00 63.53 79 GLU A C 1
ATOM 628 O O . GLU A 1 79 ? 35.834 -20.838 -22.859 1.00 63.53 79 GLU A O 1
ATOM 633 N N . ASN A 1 80 ? 37.172 -22.286 -23.924 1.00 62.50 80 ASN A N 1
ATOM 634 C CA . ASN A 1 80 ? 36.168 -23.347 -24.016 1.00 62.50 80 ASN A CA 1
ATOM 635 C C . ASN A 1 80 ? 36.027 -24.081 -22.684 1.00 62.50 80 ASN A C 1
ATOM 637 O O . ASN A 1 80 ? 34.910 -24.375 -22.263 1.00 62.50 80 ASN A O 1
ATOM 641 N N . ASP A 1 81 ? 37.139 -24.335 -22.001 1.00 65.56 81 ASP A N 1
ATOM 642 C CA . ASP A 1 81 ? 37.138 -24.910 -20.663 1.00 65.56 81 ASP A CA 1
ATOM 643 C C . ASP A 1 81 ? 36.517 -23.930 -19.660 1.00 65.56 81 ASP A C 1
ATOM 645 O O . ASP A 1 81 ? 35.598 -24.290 -18.926 1.00 65.56 81 ASP A O 1
ATOM 649 N N . PHE A 1 82 ? 36.894 -22.647 -19.735 1.00 62.22 82 PHE A N 1
ATOM 650 C CA . PHE A 1 82 ? 36.270 -21.565 -18.971 1.00 62.22 82 PHE A CA 1
ATOM 651 C C . PHE A 1 82 ? 34.758 -21.500 -19.213 1.00 62.22 82 PHE A C 1
ATOM 653 O O . PHE A 1 82 ? 33.982 -21.455 -18.260 1.00 62.22 82 PHE A O 1
ATOM 660 N N . LYS A 1 83 ? 34.320 -21.566 -20.477 1.00 54.66 83 LYS A N 1
ATOM 661 C CA . LYS A 1 83 ? 32.900 -21.659 -20.855 1.00 54.66 83 LYS A CA 1
ATOM 662 C C . LYS A 1 83 ? 32.230 -22.889 -20.241 1.00 54.66 83 LYS A C 1
ATOM 664 O O . LYS A 1 83 ? 31.176 -22.756 -19.631 1.00 54.66 83 LYS A O 1
ATOM 669 N N . SER A 1 84 ? 32.864 -24.057 -20.286 1.00 56.62 84 SER A N 1
ATOM 670 C CA . SER A 1 84 ? 32.321 -25.275 -19.670 1.00 56.62 84 SER A CA 1
ATOM 671 C C . SER A 1 84 ? 32.169 -25.179 -18.143 1.00 56.62 84 SER A C 1
ATOM 673 O O . SER A 1 84 ? 31.265 -25.787 -17.583 1.00 56.62 84 SER A O 1
ATOM 675 N N . LYS A 1 85 ? 33.034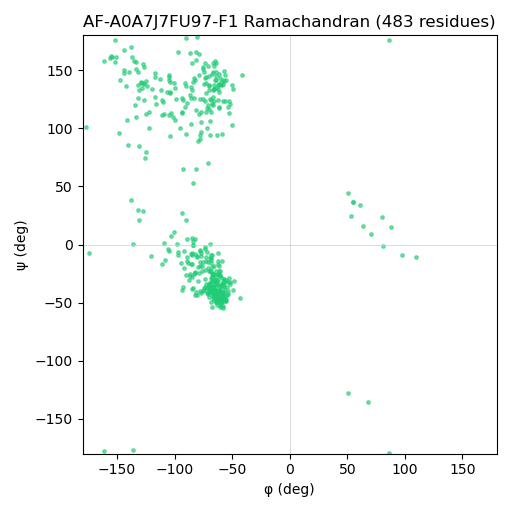 -24.417 -17.451 1.00 55.34 85 LYS A N 1
ATOM 676 C CA . LYS A 1 85 ? 32.981 -24.220 -15.985 1.00 55.34 85 LYS A CA 1
ATOM 677 C C . LYS A 1 85 ? 32.072 -23.082 -15.549 1.00 55.34 85 LYS A C 1
ATOM 679 O O . LYS A 1 85 ? 31.567 -23.111 -14.433 1.00 55.34 85 LYS A O 1
ATOM 684 N N . THR A 1 86 ? 31.854 -22.111 -16.426 1.00 47.59 86 THR A N 1
ATOM 685 C CA . THR A 1 86 ? 30.902 -21.010 -16.229 1.00 47.59 86 THR A CA 1
ATOM 686 C C . THR A 1 86 ? 29.479 -21.372 -16.641 1.00 47.59 86 THR A C 1
ATOM 688 O O . THR A 1 86 ? 28.622 -20.503 -16.596 1.00 47.59 86 THR A O 1
ATOM 691 N N . GLY A 1 87 ? 29.210 -22.626 -17.022 1.00 45.50 87 GLY A N 1
ATOM 692 C CA . GLY A 1 87 ? 27.864 -23.091 -17.355 1.00 45.50 87 GLY A CA 1
ATOM 693 C C . GLY A 1 87 ? 27.438 -22.907 -18.816 1.00 45.50 87 GLY A C 1
ATOM 694 O O . GLY A 1 87 ? 26.255 -23.017 -19.136 1.00 45.50 87 GLY A O 1
ATOM 695 N N . PHE A 1 88 ? 28.371 -22.647 -19.738 1.00 37.41 88 PHE A N 1
ATOM 696 C CA . PHE A 1 88 ? 28.135 -22.809 -21.177 1.00 37.41 88 PHE A CA 1
ATOM 697 C C . PHE A 1 88 ? 28.293 -24.280 -21.574 1.00 37.41 88 PHE A C 1
ATOM 699 O O . PHE A 1 88 ? 29.182 -24.651 -22.344 1.00 37.41 88 PHE A O 1
ATOM 706 N N . ASP A 1 89 ? 27.412 -25.138 -21.072 1.00 33.56 89 ASP A N 1
ATOM 707 C CA . ASP A 1 89 ? 27.249 -26.458 -21.656 1.00 33.56 89 ASP A CA 1
ATOM 708 C C . ASP A 1 89 ? 26.431 -26.331 -22.954 1.00 33.56 89 ASP A C 1
ATOM 710 O O . ASP A 1 89 ? 25.213 -26.140 -22.959 1.00 33.56 89 ASP A O 1
ATOM 714 N N . VAL A 1 90 ? 27.120 -26.445 -24.093 1.00 38.44 90 VAL A N 1
ATOM 715 C CA . VAL A 1 90 ? 26.514 -26.542 -25.437 1.00 38.44 90 VAL A CA 1
ATOM 716 C C . VAL A 1 90 ? 25.648 -27.816 -25.567 1.00 38.44 90 VAL A C 1
ATOM 718 O O . VAL A 1 90 ? 24.916 -27.980 -26.545 1.00 38.44 90 VAL A O 1
ATOM 721 N N . HIS A 1 91 ? 25.672 -28.707 -24.568 1.00 37.91 91 HIS A N 1
ATOM 722 C CA . HIS A 1 91 ? 24.839 -29.902 -24.484 1.00 37.91 91 HIS A CA 1
ATOM 723 C C . HIS A 1 91 ? 23.738 -29.864 -23.416 1.00 37.91 91 HIS A C 1
ATOM 725 O O . HIS A 1 91 ? 22.951 -30.819 -23.356 1.00 37.91 91 HIS A O 1
ATOM 731 N N . ASN A 1 92 ? 23.578 -28.772 -22.661 1.00 41.00 92 ASN A N 1
ATOM 732 C CA . ASN A 1 92 ? 22.480 -28.659 -21.707 1.00 41.00 92 ASN A CA 1
ATOM 733 C C . ASN A 1 92 ? 21.176 -28.334 -22.455 1.00 41.00 92 ASN A C 1
ATOM 735 O O . ASN A 1 92 ? 20.894 -27.201 -22.840 1.00 41.00 92 ASN A O 1
ATOM 739 N N . LYS A 1 93 ? 20.397 -29.388 -22.722 1.00 41.28 93 LYS A N 1
ATOM 740 C CA . LYS A 1 93 ? 19.127 -29.365 -23.472 1.00 41.28 93 LYS A CA 1
ATOM 741 C C . LYS A 1 93 ? 17.976 -28.665 -22.741 1.00 41.28 93 LYS A C 1
ATOM 743 O O . LYS A 1 93 ? 16.868 -28.656 -23.271 1.00 41.28 93 LYS A O 1
ATOM 748 N N . GLU A 1 94 ? 18.204 -28.140 -21.541 1.00 49.47 94 GLU A N 1
ATOM 749 C CA . GLU A 1 94 ? 17.148 -27.523 -20.747 1.00 49.47 94 GLU A CA 1
ATOM 750 C C . GLU A 1 94 ? 16.742 -26.172 -21.356 1.00 49.47 94 GLU A C 1
ATOM 752 O O . GLU A 1 94 ? 17.542 -25.241 -21.497 1.00 49.47 94 GLU A O 1
ATOM 757 N N . SER A 1 95 ? 15.481 -26.090 -21.767 1.00 53.31 95 SER A N 1
ATOM 758 C CA . SER A 1 95 ? 14.909 -24.925 -22.433 1.00 53.31 95 SER A CA 1
ATOM 759 C C . SER A 1 95 ? 14.830 -23.719 -21.494 1.00 53.31 95 SER A C 1
ATOM 761 O O . SER A 1 95 ? 14.759 -23.838 -20.269 1.00 53.31 95 SER A O 1
ATOM 763 N N . LEU A 1 96 ? 14.808 -22.520 -22.077 1.00 52.03 96 LEU A N 1
ATOM 764 C CA . LEU A 1 96 ? 14.647 -21.267 -21.338 1.00 52.03 96 LEU A CA 1
ATOM 765 C C . LEU A 1 96 ? 13.389 -21.280 -20.451 1.00 52.03 96 LEU A C 1
ATOM 767 O O . LEU A 1 96 ? 13.418 -20.817 -19.312 1.00 52.03 96 LEU A O 1
ATOM 771 N N . ASP A 1 97 ? 12.325 -21.902 -20.955 1.00 54.44 97 ASP A N 1
ATOM 772 C CA . ASP A 1 97 ? 11.043 -22.062 -20.274 1.00 54.44 97 ASP A CA 1
ATOM 773 C C . ASP A 1 97 ? 11.148 -22.970 -19.041 1.00 54.44 97 ASP A C 1
ATOM 775 O O . ASP A 1 97 ? 10.499 -22.730 -18.024 1.00 54.44 97 ASP A O 1
ATOM 779 N N . GLU A 1 98 ? 11.978 -24.013 -19.092 1.00 59.25 98 GLU A N 1
ATOM 780 C CA . GLU A 1 98 ? 12.246 -24.874 -17.934 1.00 59.25 98 GLU A CA 1
ATOM 781 C C . GLU A 1 98 ? 13.035 -24.124 -16.857 1.00 59.25 98 GLU A C 1
ATOM 783 O O . GLU A 1 98 ? 12.726 -24.252 -15.670 1.00 59.25 98 GLU A O 1
ATOM 788 N N . LYS A 1 99 ? 13.987 -23.269 -17.255 1.00 62.84 99 LYS A N 1
ATOM 789 C CA . LYS A 1 99 ? 14.705 -22.388 -16.321 1.00 62.84 99 LYS A CA 1
ATOM 790 C C . LYS A 1 99 ? 13.782 -21.324 -15.719 1.00 62.84 99 LYS A C 1
ATOM 792 O O . LYS A 1 99 ? 13.862 -21.069 -14.521 1.00 62.84 99 LYS A O 1
ATOM 797 N N . TYR A 1 100 ? 12.866 -20.762 -16.509 1.00 58.22 100 TYR A N 1
ATOM 798 C CA . TYR A 1 100 ? 11.841 -19.829 -16.032 1.00 58.22 100 TYR A CA 1
ATOM 799 C C . TYR A 1 100 ? 10.918 -20.475 -14.992 1.00 58.22 100 TYR A C 1
ATOM 801 O O . TYR A 1 100 ? 10.724 -19.929 -13.910 1.00 58.22 100 TYR A O 1
ATOM 809 N N . LYS A 1 101 ? 10.423 -21.693 -15.254 1.00 66.19 101 LYS A N 1
ATOM 810 C CA . LYS A 1 101 ? 9.565 -22.436 -14.311 1.00 66.19 101 LYS A CA 1
ATOM 811 C C . LYS A 1 101 ? 10.223 -22.661 -12.947 1.00 66.19 101 LYS A C 1
ATOM 813 O O . LYS A 1 101 ? 9.527 -22.703 -11.934 1.00 66.19 101 LYS A O 1
ATOM 818 N N . LYS A 1 102 ? 11.555 -22.784 -12.889 1.00 72.06 102 LYS A N 1
ATOM 819 C CA . LYS A 1 102 ? 12.298 -22.910 -11.622 1.00 72.06 102 LYS A CA 1
ATOM 820 C C . LYS A 1 102 ? 12.271 -21.631 -10.780 1.00 72.06 102 LYS A C 1
ATOM 822 O O . LYS A 1 102 ? 12.432 -21.731 -9.565 1.00 72.06 102 LYS A O 1
ATOM 827 N N . LEU A 1 103 ? 12.039 -20.463 -11.387 1.00 68.69 103 LEU A N 1
ATOM 828 C CA . LEU A 1 103 ? 11.896 -19.195 -10.664 1.00 68.69 103 LEU A CA 1
ATOM 829 C C . LEU A 1 103 ? 10.600 -19.130 -9.854 1.00 68.69 103 LEU A C 1
ATOM 831 O O . LEU A 1 103 ? 10.556 -18.380 -8.886 1.00 68.69 103 LEU A O 1
ATOM 835 N N . ARG A 1 104 ? 9.569 -19.914 -10.215 1.00 75.44 104 ARG A N 1
ATOM 836 C CA . ARG A 1 104 ? 8.271 -19.918 -9.509 1.00 75.44 104 ARG A CA 1
ATOM 837 C C . ARG A 1 104 ? 7.707 -18.504 -9.338 1.00 75.44 104 ARG A C 1
ATOM 839 O O . ARG A 1 104 ? 7.318 -18.090 -8.248 1.00 75.44 104 ARG A O 1
ATOM 846 N N . SER A 1 105 ? 7.802 -17.743 -10.420 1.00 74.94 105 SER A N 1
ATOM 847 C CA . SER A 1 105 ? 7.365 -16.359 -10.497 1.00 74.94 105 SER A CA 1
ATOM 848 C C . SER A 1 105 ? 6.755 -16.114 -11.860 1.00 74.94 105 SER A C 1
ATOM 850 O O . SER A 1 105 ? 7.319 -16.545 -12.868 1.00 74.94 105 SER A O 1
ATOM 852 N N . ASP A 1 106 ? 5.631 -15.418 -11.877 1.00 72.94 106 ASP A N 1
ATOM 853 C CA . ASP A 1 106 ? 5.023 -14.874 -13.072 1.00 72.94 106 ASP A CA 1
ATOM 854 C C . ASP A 1 106 ? 5.539 -13.452 -13.311 1.00 72.94 106 ASP A C 1
ATOM 856 O O . ASP A 1 106 ? 5.400 -12.559 -12.476 1.00 72.94 106 ASP A O 1
ATOM 860 N N . ILE A 1 107 ? 6.196 -13.260 -14.449 1.00 76.00 107 ILE A N 1
ATOM 861 C CA . ILE A 1 107 ? 6.844 -12.024 -14.858 1.00 76.00 107 ILE A CA 1
ATOM 862 C C . ILE A 1 107 ? 6.272 -11.638 -16.214 1.00 76.00 107 ILE A C 1
ATOM 864 O O . ILE A 1 107 ? 6.537 -12.302 -17.219 1.00 76.00 107 ILE A O 1
ATOM 868 N N . ALA A 1 108 ? 5.525 -10.538 -16.258 1.00 69.81 108 ALA A N 1
ATOM 869 C CA . ALA A 1 108 ? 4.893 -10.064 -17.483 1.00 69.81 108 ALA A CA 1
ATOM 870 C C . ALA A 1 108 ? 5.319 -8.623 -17.794 1.00 69.81 108 ALA A C 1
ATOM 872 O O . ALA A 1 108 ? 5.384 -7.788 -16.893 1.00 69.81 108 ALA A O 1
ATOM 873 N N . PRO A 1 109 ? 5.642 -8.296 -19.056 1.00 68.12 109 PRO A N 1
ATOM 874 C CA . PRO A 1 109 ? 6.014 -6.941 -19.432 1.00 68.12 109 PRO A CA 1
ATOM 875 C C . PRO A 1 109 ? 4.790 -6.029 -19.353 1.00 68.12 109 PRO A C 1
ATOM 877 O O . PRO A 1 109 ? 3.711 -6.387 -19.830 1.00 68.12 109 PRO A O 1
ATOM 880 N N . LEU A 1 110 ? 4.970 -4.829 -18.805 1.00 65.56 110 LEU A N 1
ATOM 881 C CA . LEU A 1 110 ? 3.929 -3.810 -18.833 1.00 65.56 110 LEU A CA 1
ATOM 882 C C . LEU A 1 110 ? 3.994 -3.011 -20.144 1.00 65.56 110 LEU A C 1
ATOM 884 O O . LEU A 1 110 ? 5.084 -2.599 -20.554 1.00 65.56 110 LEU A O 1
ATOM 888 N N . PRO A 1 111 ? 2.849 -2.748 -20.804 1.00 65.81 111 PRO A N 1
ATOM 889 C CA . PRO A 1 111 ? 2.799 -1.861 -21.961 1.00 65.81 111 PRO A CA 1
ATOM 890 C C . PRO A 1 111 ? 3.300 -0.451 -21.614 1.00 65.81 111 PRO A C 1
ATOM 892 O O . PRO A 1 111 ? 2.930 0.100 -20.577 1.00 65.81 111 PRO A O 1
ATOM 895 N N . HIS A 1 112 ? 4.100 0.163 -22.489 1.00 70.69 112 HIS A N 1
ATOM 896 C CA . HIS A 1 112 ? 4.646 1.517 -22.284 1.00 70.69 112 HIS A CA 1
ATOM 897 C C . HIS A 1 112 ? 3.563 2.605 -22.168 1.00 70.69 112 HIS A C 1
ATOM 899 O O . HIS A 1 112 ? 3.780 3.654 -21.565 1.00 70.69 112 HIS A O 1
ATOM 905 N N . ASP A 1 113 ? 2.396 2.380 -22.767 1.00 67.81 113 ASP A N 1
ATOM 906 C CA . ASP A 1 113 ? 1.244 3.272 -22.691 1.00 67.81 113 ASP A CA 1
ATOM 907 C C . ASP A 1 113 ? 0.368 3.036 -21.452 1.00 67.81 113 ASP A C 1
ATOM 909 O O . ASP A 1 113 ? -0.514 3.856 -21.188 1.00 67.81 113 ASP A O 1
ATOM 913 N N . SER A 1 114 ? 0.637 1.983 -20.670 1.00 67.25 114 SER A N 1
ATOM 914 C CA . SER A 1 114 ? -0.098 1.682 -19.441 1.00 67.25 114 SER A CA 1
ATOM 915 C C . SER A 1 114 ? 0.125 2.736 -18.354 1.00 67.25 114 SER A C 1
ATOM 917 O O . SER A 1 114 ? 1.196 3.340 -18.227 1.00 67.25 114 SER A O 1
ATOM 919 N N . ASN A 1 115 ? -0.903 2.941 -17.530 1.00 59.66 115 ASN A N 1
ATOM 920 C CA . ASN A 1 115 ? -0.837 3.866 -16.402 1.00 59.66 115 ASN A CA 1
ATOM 921 C C . ASN A 1 115 ? 0.234 3.447 -15.385 1.00 59.66 115 ASN A C 1
ATOM 923 O O . ASN A 1 115 ? 0.965 4.305 -14.899 1.00 59.66 115 ASN A O 1
ATOM 927 N N . ASP A 1 116 ? 0.375 2.148 -15.119 1.00 68.69 116 ASP A N 1
ATOM 928 C CA . ASP A 1 116 ? 1.371 1.622 -14.180 1.00 68.69 116 ASP A CA 1
ATOM 929 C C . ASP A 1 116 ? 2.802 1.905 -14.655 1.00 68.69 116 ASP A C 1
ATOM 931 O O . ASP A 1 116 ? 3.635 2.356 -13.867 1.00 68.69 116 ASP A O 1
ATOM 935 N N . TYR A 1 117 ? 3.076 1.757 -15.958 1.00 76.81 117 TYR A N 1
ATOM 936 C CA . TYR A 1 117 ? 4.370 2.133 -16.537 1.00 76.81 117 TYR A CA 1
ATOM 937 C C . TYR A 1 117 ? 4.665 3.625 -16.321 1.00 76.81 117 TYR A C 1
ATOM 939 O O . TYR A 1 117 ? 5.749 3.986 -15.863 1.00 76.81 117 TYR A O 1
ATOM 947 N N . ARG A 1 118 ? 3.688 4.502 -16.592 1.00 73.69 118 ARG A N 1
ATOM 948 C CA . ARG A 1 118 ? 3.831 5.960 -16.411 1.00 73.69 118 ARG A CA 1
ATOM 949 C C . ARG A 1 118 ? 3.976 6.370 -14.947 1.00 73.69 118 ARG A C 1
ATOM 951 O O . ARG A 1 118 ? 4.697 7.318 -14.645 1.00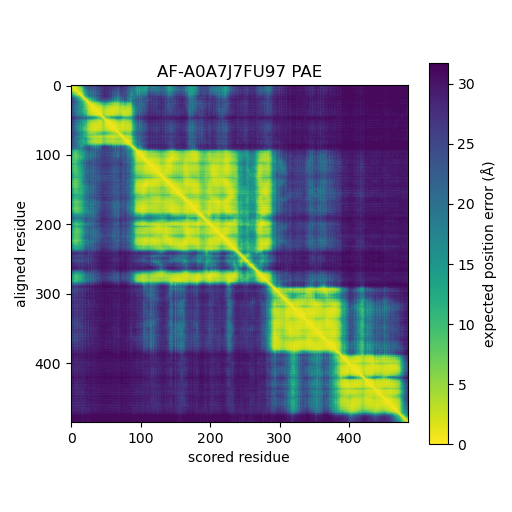 73.69 118 ARG A O 1
ATOM 958 N N . LEU A 1 119 ? 3.291 5.684 -14.031 1.00 73.62 119 LEU A N 1
ATOM 959 C CA . LEU A 1 119 ? 3.426 5.914 -12.592 1.00 73.62 119 LEU A CA 1
ATOM 960 C C . LEU A 1 119 ? 4.836 5.572 -12.120 1.00 73.62 119 LEU A C 1
ATOM 962 O O . LEU A 1 119 ? 5.429 6.356 -11.382 1.00 73.62 119 LEU A O 1
ATOM 966 N N . ILE A 1 120 ? 5.386 4.452 -12.588 1.00 76.50 120 ILE A N 1
ATOM 967 C CA . ILE A 1 120 ? 6.756 4.037 -12.278 1.00 76.50 120 ILE A CA 1
ATOM 968 C C . ILE A 1 120 ? 7.761 5.015 -12.891 1.00 76.50 120 ILE A C 1
ATOM 970 O O . ILE A 1 120 ? 8.676 5.455 -12.201 1.00 76.50 120 ILE A O 1
ATOM 974 N N . GLU A 1 121 ? 7.558 5.443 -14.136 1.00 76.81 121 GLU A N 1
ATOM 975 C CA . GLU A 1 121 ? 8.379 6.481 -14.766 1.00 76.81 121 GLU A CA 1
ATOM 976 C C . GLU A 1 121 ? 8.386 7.781 -13.946 1.00 76.81 121 GLU A C 1
ATOM 978 O O . GLU A 1 121 ? 9.446 8.325 -13.626 1.00 76.81 121 GLU A O 1
ATOM 983 N N . ASN A 1 122 ? 7.208 8.254 -13.531 1.00 74.31 122 ASN A N 1
ATOM 984 C CA . ASN A 1 122 ? 7.084 9.445 -12.700 1.00 74.31 122 ASN A CA 1
ATOM 985 C C . ASN A 1 122 ? 7.702 9.247 -11.306 1.00 74.31 122 ASN A C 1
ATOM 987 O O . ASN A 1 122 ? 8.349 10.160 -10.793 1.00 74.31 122 ASN A O 1
ATOM 991 N N . TYR A 1 123 ? 7.548 8.070 -10.693 1.00 76.00 123 TYR A N 1
ATOM 992 C CA . TYR A 1 123 ? 8.207 7.724 -9.433 1.00 76.00 123 TYR A CA 1
ATOM 993 C C . TYR A 1 123 ? 9.728 7.847 -9.569 1.00 76.00 123 TYR A C 1
ATOM 995 O O . TYR A 1 123 ? 10.356 8.518 -8.751 1.00 76.00 123 TYR A O 1
ATOM 1003 N N . LEU A 1 124 ? 10.315 7.306 -10.642 1.00 75.69 124 LEU A N 1
ATOM 1004 C CA . LEU A 1 124 ? 11.757 7.394 -10.876 1.00 75.69 124 LEU A CA 1
ATOM 1005 C C . LEU A 1 124 ? 12.244 8.838 -11.024 1.00 75.69 124 LEU A C 1
ATOM 1007 O O . LEU A 1 124 ? 13.261 9.211 -10.444 1.00 75.69 124 LEU A O 1
ATOM 1011 N N . GLN A 1 125 ? 11.502 9.666 -11.760 1.00 75.12 125 GLN A N 1
ATOM 1012 C CA . GLN A 1 125 ? 11.869 11.066 -11.985 1.00 75.12 125 GLN A CA 1
ATOM 1013 C C . GLN A 1 125 ? 11.708 11.931 -10.728 1.00 75.12 125 GLN A C 1
ATOM 1015 O O . GLN A 1 125 ? 12.536 12.799 -10.456 1.00 75.12 125 GLN A O 1
ATOM 1020 N N . THR A 1 126 ? 10.635 11.721 -9.965 1.00 73.75 126 THR A N 1
ATOM 1021 C CA . THR A 1 126 ? 10.290 12.567 -8.808 1.00 73.75 126 THR A CA 1
ATOM 1022 C C . THR A 1 126 ? 11.051 12.200 -7.541 1.00 73.75 126 THR A C 1
ATOM 1024 O O . THR A 1 126 ? 11.250 13.066 -6.690 1.00 73.75 126 THR A O 1
ATOM 1027 N N . THR A 1 127 ? 11.5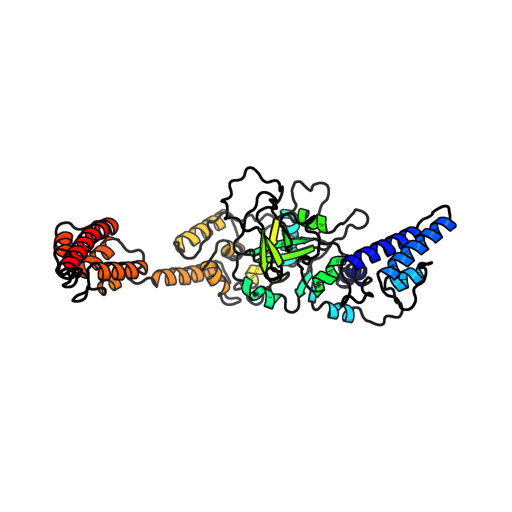08 10.951 -7.423 1.00 75.25 127 THR A N 1
ATOM 1028 C CA . THR A 1 127 ? 12.266 10.459 -6.261 1.00 75.25 127 THR A CA 1
ATOM 1029 C C . THR A 1 127 ? 13.774 10.401 -6.509 1.00 75.25 127 THR A C 1
ATOM 1031 O O . THR A 1 127 ? 14.529 9.871 -5.693 1.00 75.25 127 THR A O 1
ATOM 1034 N N . HIS A 1 128 ? 14.262 10.978 -7.610 1.00 77.44 128 HIS A N 1
ATOM 1035 C CA . HIS A 1 128 ? 15.696 11.139 -7.824 1.00 77.44 128 HIS A CA 1
ATOM 1036 C C . HIS A 1 128 ? 16.258 12.203 -6.876 1.00 77.44 128 HIS A C 1
ATOM 1038 O O . HIS A 1 128 ? 15.848 13.365 -6.886 1.00 77.44 128 HIS A O 1
ATOM 1044 N N . ALA A 1 129 ? 17.209 11.807 -6.035 1.00 74.31 129 ALA A N 1
ATOM 1045 C CA . ALA A 1 129 ? 17.793 12.687 -5.038 1.00 74.31 129 ALA A CA 1
ATOM 1046 C C . ALA A 1 129 ? 18.525 13.886 -5.676 1.00 74.31 129 ALA A C 1
ATOM 1048 O O . ALA A 1 129 ? 19.368 13.689 -6.554 1.00 74.31 129 ALA A O 1
ATOM 1049 N N . PRO A 1 130 ? 18.320 15.121 -5.178 1.00 74.38 130 PRO A N 1
ATOM 1050 C CA . PRO A 1 130 ? 18.935 16.321 -5.751 1.00 74.38 130 PRO A CA 1
ATOM 1051 C C . PRO A 1 130 ? 20.455 16.395 -5.556 1.00 74.38 130 PRO A C 1
ATOM 1053 O O . PRO A 1 130 ? 21.096 17.247 -6.160 1.00 74.38 130 PRO A O 1
ATOM 1056 N N . THR A 1 131 ? 21.042 15.536 -4.714 1.00 76.88 131 THR A N 1
ATOM 1057 C CA . THR A 1 131 ? 22.502 15.442 -4.545 1.00 76.88 131 THR A CA 1
ATOM 1058 C C . THR A 1 131 ? 23.153 14.466 -5.527 1.00 76.88 131 THR A C 1
ATOM 1060 O O . THR A 1 131 ? 24.364 14.512 -5.707 1.00 76.88 131 THR A O 1
ATOM 1063 N N . HIS A 1 132 ? 22.381 13.591 -6.184 1.00 80.62 132 HIS A N 1
ATOM 1064 C CA . HIS A 1 132 ? 22.891 12.599 -7.136 1.00 80.62 132 HIS A CA 1
ATOM 1065 C C . HIS A 1 132 ? 22.845 13.171 -8.563 1.00 80.62 132 HIS A C 1
ATOM 1067 O O . HIS A 1 132 ? 22.072 12.715 -9.396 1.00 80.62 132 HIS A O 1
ATOM 1073 N N . THR A 1 133 ? 23.626 14.216 -8.845 1.00 84.06 133 THR A N 1
ATOM 1074 C CA . THR A 1 133 ? 23.526 14.983 -10.107 1.00 84.06 133 THR A CA 1
ATOM 1075 C C . THR A 1 133 ? 24.394 14.468 -11.253 1.00 84.06 133 THR A C 1
ATOM 1077 O O . THR A 1 133 ? 24.200 14.884 -12.392 1.00 84.06 133 THR A O 1
ATOM 1080 N N . ASP A 1 134 ? 25.357 13.590 -10.973 1.00 86.56 134 ASP A N 1
ATOM 1081 C CA . ASP A 1 134 ? 26.385 13.180 -11.944 1.00 86.56 134 ASP A CA 1
ATOM 1082 C C . ASP A 1 134 ? 25.889 12.155 -12.982 1.00 86.56 134 ASP A C 1
ATOM 1084 O O . ASP A 1 134 ? 26.621 11.782 -13.901 1.00 86.56 134 ASP A O 1
ATOM 1088 N N . TRP A 1 135 ? 24.653 11.682 -12.829 1.00 88.06 135 TRP A N 1
ATOM 1089 C CA . TRP A 1 135 ? 24.009 10.687 -13.679 1.00 88.06 135 TRP A CA 1
ATOM 1090 C C . TRP A 1 135 ? 22.484 10.826 -13.597 1.00 88.06 135 TRP A C 1
ATOM 1092 O O . TRP A 1 135 ? 21.942 11.407 -12.656 1.00 88.06 135 TRP A O 1
ATOM 1102 N N . ALA A 1 136 ? 21.793 10.280 -14.595 1.00 86.00 136 ALA A N 1
ATOM 1103 C CA . ALA A 1 136 ? 20.338 10.239 -14.668 1.00 86.00 136 ALA A CA 1
ATOM 1104 C C . ALA A 1 136 ? 19.871 8.799 -14.890 1.00 86.00 136 ALA A C 1
ATOM 1106 O O . ALA A 1 136 ? 20.606 7.987 -15.452 1.00 86.00 136 ALA A O 1
ATOM 1107 N N . LEU A 1 137 ? 18.656 8.494 -14.439 1.00 85.88 137 LEU A N 1
ATOM 1108 C CA . LEU A 1 137 ? 18.007 7.214 -14.703 1.00 85.88 137 LEU A CA 1
ATOM 1109 C C . LEU A 1 137 ? 17.188 7.301 -15.983 1.00 85.88 137 LEU A C 1
ATOM 1111 O O . LEU A 1 137 ? 16.441 8.258 -16.185 1.00 85.88 137 LEU A O 1
ATOM 1115 N N . GLU A 1 138 ? 17.293 6.262 -16.799 1.00 86.62 138 GLU A N 1
ATOM 1116 C CA . GLU A 1 138 ? 16.441 6.036 -17.957 1.00 86.62 138 GLU A CA 1
ATOM 1117 C C . GLU A 1 138 ? 15.656 4.742 -17.731 1.00 86.62 138 GLU A C 1
ATOM 1119 O O . GLU A 1 138 ? 16.230 3.706 -17.391 1.00 86.62 138 GLU A O 1
ATOM 1124 N N . LEU A 1 139 ? 14.330 4.810 -17.864 1.00 82.44 139 LEU A N 1
ATOM 1125 C CA . LEU A 1 139 ? 13.466 3.650 -17.685 1.00 82.44 139 LEU A CA 1
ATOM 1126 C C . LEU A 1 139 ? 13.371 2.862 -18.992 1.00 82.44 139 LEU A C 1
ATOM 1128 O O . LEU A 1 139 ? 12.641 3.247 -19.904 1.00 82.44 139 LEU A O 1
ATOM 1132 N N . GLU A 1 140 ? 14.074 1.735 -19.060 1.00 81.50 140 GLU A N 1
ATOM 1133 C CA . GLU A 1 140 ? 14.115 0.912 -20.273 1.00 81.50 140 GLU A CA 1
ATOM 1134 C C . GLU A 1 140 ? 12.888 -0.004 -20.422 1.00 81.50 140 GLU A C 1
ATOM 1136 O O . GLU A 1 140 ? 12.355 -0.183 -21.523 1.00 81.50 140 GLU A O 1
ATOM 1141 N N . ALA A 1 141 ? 12.444 -0.610 -19.318 1.00 76.12 141 ALA A N 1
ATOM 1142 C CA . ALA A 1 141 ? 11.301 -1.513 -19.289 1.00 76.12 141 ALA A CA 1
ATOM 1143 C C . ALA A 1 141 ? 10.749 -1.698 -17.876 1.00 76.12 141 ALA A C 1
ATOM 1145 O O . ALA A 1 141 ? 11.457 -1.529 -16.883 1.00 76.12 141 ALA A O 1
ATOM 1146 N N . VAL A 1 142 ? 9.485 -2.110 -17.807 1.00 79.12 142 VAL A N 1
ATOM 1147 C CA . VAL A 1 142 ? 8.795 -2.444 -16.563 1.00 79.12 142 VAL A CA 1
ATOM 1148 C C . VAL A 1 142 ? 8.151 -3.812 -16.706 1.00 79.12 142 VAL A C 1
ATOM 1150 O O . VAL A 1 142 ? 7.565 -4.127 -17.743 1.00 79.12 142 VAL A O 1
ATOM 1153 N N . PHE A 1 143 ? 8.239 -4.604 -15.644 1.00 79.06 143 PHE A N 1
ATOM 1154 C CA . PHE A 1 143 ? 7.631 -5.921 -15.561 1.00 79.06 143 PHE A CA 1
ATOM 1155 C C . PHE A 1 143 ? 6.795 -6.006 -14.287 1.00 79.06 143 PHE A C 1
ATOM 1157 O O . PHE A 1 143 ? 7.258 -5.593 -13.223 1.00 79.06 143 PHE A O 1
ATOM 1164 N N . SER A 1 144 ? 5.582 -6.545 -14.388 1.00 78.31 144 SER A N 1
ATOM 1165 C CA . SER A 1 144 ? 4.867 -7.040 -13.217 1.00 78.31 144 SER A CA 1
ATOM 1166 C C . SER A 1 144 ? 5.528 -8.331 -12.751 1.00 78.31 144 SER A C 1
ATOM 1168 O O . SER A 1 144 ? 5.992 -9.121 -13.573 1.00 78.31 144 SER A O 1
ATOM 1170 N N . LEU A 1 145 ? 5.577 -8.533 -11.438 1.00 81.50 145 LEU A N 1
ATOM 1171 C CA . LEU A 1 145 ? 6.207 -9.686 -10.807 1.00 81.50 145 LEU A CA 1
ATOM 1172 C C . LEU A 1 145 ? 5.270 -10.240 -9.737 1.00 81.50 145 LEU A C 1
ATOM 1174 O O . LEU A 1 145 ? 5.109 -9.613 -8.695 1.00 81.50 145 LEU A O 1
ATOM 1178 N N . ASP A 1 146 ? 4.698 -11.412 -9.984 1.00 78.00 146 ASP A N 1
ATOM 1179 C CA . ASP A 1 146 ? 3.935 -12.182 -9.004 1.00 78.00 146 ASP A CA 1
ATOM 1180 C C . ASP A 1 146 ? 4.732 -13.431 -8.620 1.00 78.00 146 ASP A C 1
ATOM 1182 O O . ASP A 1 146 ? 5.143 -14.215 -9.472 1.00 78.00 146 ASP A O 1
ATOM 1186 N N . ARG A 1 147 ? 5.023 -13.593 -7.334 1.00 83.25 147 ARG A N 1
ATOM 1187 C CA . ARG A 1 147 ? 5.870 -14.672 -6.822 1.00 83.25 147 ARG A CA 1
ATOM 1188 C C . ARG A 1 147 ? 5.010 -15.708 -6.114 1.00 83.25 147 ARG A C 1
ATOM 1190 O O . ARG A 1 147 ? 4.248 -15.365 -5.207 1.00 83.25 147 ARG A O 1
ATOM 1197 N N . ASP A 1 148 ? 5.212 -16.986 -6.437 1.00 79.62 148 ASP A N 1
ATOM 1198 C CA . ASP A 1 148 ? 4.423 -18.082 -5.870 1.00 79.62 148 ASP A CA 1
ATOM 1199 C C . ASP A 1 148 ? 4.434 -18.053 -4.327 1.00 79.62 148 ASP A C 1
ATOM 1201 O O . ASP A 1 148 ? 5.475 -18.201 -3.671 1.00 79.62 148 ASP A O 1
ATOM 1205 N N . GLY A 1 149 ? 3.248 -17.883 -3.733 1.00 77.56 149 GLY A N 1
ATOM 1206 C CA . GLY A 1 149 ? 3.034 -17.873 -2.282 1.00 77.56 149 GLY A CA 1
ATOM 1207 C C . GLY A 1 149 ? 3.577 -16.640 -1.547 1.00 77.56 149 GLY A C 1
ATOM 1208 O O . GLY A 1 149 ? 3.621 -16.643 -0.315 1.00 77.56 149 GLY A O 1
ATOM 1209 N N . GLU A 1 150 ? 4.023 -15.595 -2.253 1.00 81.62 150 GLU A N 1
ATOM 1210 C CA . GLU A 1 150 ? 4.445 -14.335 -1.626 1.00 81.62 150 GLU A CA 1
ATOM 1211 C C . GLU A 1 150 ? 3.249 -13.551 -1.081 1.00 81.62 150 GLU A C 1
ATOM 1213 O O . GLU A 1 150 ? 3.287 -13.093 0.062 1.00 81.62 150 GLU A O 1
ATOM 1218 N N . PHE A 1 151 ? 2.148 -13.497 -1.838 1.00 79.50 151 PHE A N 1
ATOM 1219 C CA . PHE A 1 151 ? 0.912 -12.863 -1.383 1.00 79.50 151 PHE A CA 1
ATOM 1220 C C . PHE A 1 151 ? 0.380 -13.489 -0.090 1.00 79.50 151 PHE A C 1
ATOM 1222 O O . PHE A 1 151 ? 0.110 -12.764 0.864 1.00 79.50 151 PHE A O 1
ATOM 1229 N N . ASP A 1 152 ? 0.323 -14.821 -0.007 1.00 77.31 152 ASP A N 1
ATOM 1230 C CA . ASP A 1 152 ? -0.145 -15.535 1.190 1.00 77.31 152 ASP A CA 1
ATOM 1231 C C . ASP A 1 152 ? 0.679 -15.188 2.439 1.00 77.31 152 ASP A C 1
ATOM 1233 O O . ASP A 1 152 ? 0.139 -15.062 3.540 1.00 77.31 152 ASP A O 1
ATOM 1237 N N . LYS A 1 153 ? 1.994 -14.990 2.272 1.00 79.62 153 LYS A N 1
ATOM 1238 C CA . LYS A 1 153 ? 2.884 -14.545 3.354 1.00 79.62 153 LYS A CA 1
ATOM 1239 C C . LYS A 1 153 ? 2.618 -13.094 3.743 1.00 79.62 153 LYS A C 1
ATOM 1241 O O . LYS A 1 153 ? 2.742 -12.765 4.920 1.00 79.62 153 LYS A O 1
ATOM 1246 N N . PHE A 1 154 ? 2.244 -12.249 2.785 1.00 81.94 154 PHE A N 1
ATOM 1247 C CA . PHE A 1 154 ? 1.966 -10.831 2.997 1.00 81.94 154 PHE A CA 1
ATOM 1248 C C . PHE A 1 154 ? 0.582 -10.556 3.613 1.00 81.94 154 PHE A C 1
ATOM 1250 O O . PHE A 1 154 ? 0.418 -9.546 4.298 1.00 81.94 154 PHE A O 1
ATOM 1257 N N . VAL A 1 155 ? -0.406 -11.452 3.450 1.00 74.88 155 VAL A N 1
ATOM 1258 C CA . VAL A 1 155 ? -1.788 -11.300 3.970 1.00 74.88 155 VAL A CA 1
ATOM 1259 C C . VAL A 1 155 ? -1.868 -10.771 5.417 1.00 74.88 155 VAL A C 1
ATOM 1261 O O . VAL A 1 155 ? -2.629 -9.828 5.647 1.00 74.88 155 VAL A O 1
ATOM 1264 N N . PRO A 1 156 ? -1.090 -11.270 6.403 1.00 81.06 156 PRO A N 1
ATOM 1265 C CA . PRO A 1 156 ? -1.140 -10.774 7.785 1.00 81.06 156 PRO A CA 1
ATOM 1266 C C . PRO A 1 156 ? -0.763 -9.293 7.948 1.00 81.06 156 PRO A C 1
ATOM 1268 O O . PRO A 1 156 ? -1.070 -8.681 8.973 1.00 81.06 156 PRO A O 1
ATOM 1271 N N . TYR A 1 157 ? -0.084 -8.717 6.957 1.00 78.00 157 TYR A N 1
ATOM 1272 C CA . TYR A 1 157 ? 0.420 -7.349 6.961 1.00 78.00 157 TYR A CA 1
ATOM 1273 C C . TYR A 1 157 ? -0.398 -6.401 6.076 1.00 78.00 157 TYR A C 1
ATOM 1275 O O . TYR A 1 157 ? -0.169 -5.195 6.130 1.00 78.00 157 TYR A O 1
ATOM 1283 N N . GLN A 1 158 ? -1.389 -6.900 5.324 1.00 71.06 158 GLN A N 1
ATOM 1284 C CA . GLN A 1 158 ? -2.125 -6.110 4.325 1.00 71.06 158 GLN A CA 1
ATOM 1285 C C . GLN A 1 158 ? -2.837 -4.869 4.893 1.00 71.06 158 GLN A C 1
ATOM 1287 O O . GLN A 1 158 ? -3.077 -3.907 4.165 1.00 71.06 158 GLN A O 1
ATOM 1292 N N . GLU A 1 159 ? -3.230 -4.921 6.171 1.00 70.25 159 GLU A N 1
ATOM 1293 C CA . GLU A 1 159 ? -3.978 -3.860 6.860 1.00 70.25 159 GLU A CA 1
ATOM 1294 C C . GLU A 1 159 ? -3.059 -2.858 7.571 1.00 70.25 159 GLU A C 1
ATOM 1296 O O . GLU A 1 159 ? -3.523 -1.861 8.130 1.00 70.25 159 GLU A O 1
ATOM 1301 N N . LYS A 1 160 ? -1.747 -3.118 7.588 1.00 71.25 160 LYS A N 1
ATOM 1302 C CA . LYS A 1 160 ? -0.771 -2.216 8.192 1.00 71.25 160 LYS A CA 1
ATOM 1303 C C . LYS A 1 160 ? -0.540 -1.002 7.283 1.00 71.25 160 LYS A C 1
ATOM 1305 O O . LYS A 1 160 ? -0.675 -1.111 6.063 1.00 71.25 160 LYS A O 1
ATOM 1310 N N . PRO A 1 161 ? -0.160 0.156 7.855 1.00 70.31 161 PRO A N 1
ATOM 1311 C CA . PRO A 1 161 ? 0.429 1.240 7.079 1.00 70.31 161 PRO A CA 1
ATOM 1312 C C . PRO A 1 161 ? 1.565 0.706 6.204 1.00 70.31 161 PRO A C 1
ATOM 1314 O O . PRO A 1 161 ? 2.397 -0.073 6.680 1.00 70.31 161 PRO A O 1
ATOM 1317 N N . TRP A 1 162 ? 1.569 1.108 4.938 1.00 73.69 162 TRP A N 1
ATOM 1318 C CA . TRP A 1 162 ? 2.513 0.642 3.933 1.00 73.69 162 TRP A CA 1
ATOM 1319 C C . TRP A 1 162 ? 3.051 1.809 3.113 1.00 73.69 162 TRP A C 1
ATOM 1321 O O . TRP A 1 162 ? 2.400 2.851 3.006 1.00 73.69 162 TRP A O 1
ATOM 1331 N N . GLU A 1 163 ? 4.212 1.593 2.508 1.00 73.00 163 GLU A N 1
ATOM 1332 C CA . GLU A 1 163 ? 4.829 2.492 1.536 1.00 73.00 163 GLU A CA 1
ATOM 1333 C C . GLU A 1 163 ? 5.326 1.719 0.318 1.00 73.00 163 GLU A C 1
ATOM 1335 O O . GLU A 1 163 ? 5.570 0.516 0.396 1.00 73.00 163 GLU A O 1
ATOM 1340 N N . GLN A 1 164 ? 5.469 2.410 -0.812 1.00 73.94 164 GLN A N 1
ATOM 1341 C CA . GLN A 1 164 ? 6.033 1.838 -2.027 1.00 73.94 164 GLN A CA 1
ATOM 1342 C C . GLN A 1 164 ? 7.469 2.325 -2.194 1.00 73.94 164 GLN A C 1
ATOM 1344 O O . GLN A 1 164 ? 7.694 3.511 -2.420 1.00 73.94 164 GLN A O 1
ATOM 1349 N N . ASN A 1 165 ? 8.431 1.410 -2.092 1.00 79.88 165 ASN A N 1
ATOM 1350 C CA . ASN A 1 165 ? 9.846 1.759 -2.084 1.00 79.88 165 ASN A CA 1
ATOM 1351 C C . ASN A 1 165 ? 10.652 0.897 -3.057 1.00 79.88 165 ASN A C 1
ATOM 1353 O O . ASN A 1 165 ? 10.465 -0.321 -3.152 1.00 79.88 165 ASN A O 1
ATOM 1357 N N . ALA A 1 166 ? 11.569 1.541 -3.781 1.00 81.44 166 ALA A N 1
ATOM 1358 C CA . ALA A 1 166 ? 12.491 0.862 -4.677 1.00 81.44 166 ALA A CA 1
ATOM 1359 C C . ALA A 1 166 ? 13.652 0.230 -3.904 1.00 81.44 166 ALA A C 1
ATOM 1361 O O . ALA A 1 166 ? 14.183 0.804 -2.949 1.00 81.44 166 ALA A O 1
ATOM 1362 N N . ARG A 1 167 ? 14.121 -0.916 -4.391 1.00 87.31 167 ARG A N 1
ATOM 1363 C CA . ARG A 1 167 ? 15.341 -1.574 -3.940 1.00 87.31 167 ARG A CA 1
ATOM 1364 C C . ARG A 1 167 ? 16.174 -2.023 -5.134 1.00 87.31 167 ARG A C 1
ATOM 1366 O O . ARG A 1 167 ? 15.733 -2.849 -5.932 1.00 87.31 167 ARG A O 1
ATOM 1373 N N . GLY A 1 168 ? 17.397 -1.510 -5.220 1.00 85.94 168 GLY A N 1
ATOM 1374 C CA . GLY A 1 168 ? 18.405 -2.016 -6.143 1.00 85.94 168 GLY A CA 1
ATOM 1375 C C . GLY A 1 168 ? 19.168 -3.196 -5.550 1.00 85.94 168 GLY A C 1
ATOM 1376 O O . GLY A 1 168 ? 19.252 -3.378 -4.331 1.00 85.94 168 GLY A O 1
ATOM 1377 N N . SER A 1 169 ? 19.722 -4.020 -6.428 1.00 82.31 169 SER A N 1
ATOM 1378 C CA . SER A 1 169 ? 20.682 -5.058 -6.069 1.00 82.31 169 SER A CA 1
ATOM 1379 C C . SER A 1 169 ? 21.570 -5.364 -7.266 1.00 82.31 169 SER A C 1
ATOM 1381 O O . SER A 1 169 ? 21.200 -5.078 -8.404 1.00 82.31 169 SER A O 1
ATOM 1383 N N . HIS A 1 170 ? 22.721 -5.982 -7.017 1.00 77.62 170 HIS A N 1
ATOM 1384 C CA . HIS A 1 170 ? 23.578 -6.479 -8.083 1.00 77.62 170 HIS A CA 1
ATOM 1385 C C . HIS A 1 170 ? 22.795 -7.437 -8.995 1.00 77.62 170 HIS A C 1
ATOM 1387 O O . HIS A 1 170 ? 21.998 -8.244 -8.506 1.00 77.62 170 HIS A O 1
ATOM 1393 N N . LEU A 1 171 ? 23.035 -7.376 -10.308 1.00 70.12 171 LEU A N 1
ATOM 1394 C CA . LEU A 1 171 ? 22.291 -8.155 -11.306 1.00 70.12 171 LEU A CA 1
ATOM 1395 C C . LEU A 1 171 ? 22.294 -9.664 -10.997 1.00 70.12 171 LEU A C 1
ATOM 1397 O O . LEU A 1 171 ? 21.261 -10.322 -11.096 1.00 70.12 171 LEU A O 1
ATOM 1401 N N . THR A 1 172 ? 23.428 -10.195 -10.536 1.00 64.94 172 THR A N 1
ATOM 1402 C CA . THR A 1 172 ? 23.593 -11.614 -10.161 1.00 64.94 172 THR A CA 1
ATOM 1403 C C . THR A 1 172 ? 22.674 -12.053 -9.014 1.00 64.94 172 THR A C 1
ATOM 1405 O O . THR A 1 172 ? 22.281 -13.216 -8.933 1.00 64.94 172 THR A O 1
ATOM 1408 N N . ASN A 1 173 ? 22.239 -11.129 -8.152 1.00 73.94 173 ASN A N 1
ATOM 1409 C CA . ASN A 1 173 ? 21.349 -11.451 -7.037 1.00 73.94 173 ASN A CA 1
ATOM 1410 C C . ASN A 1 173 ? 19.897 -11.660 -7.480 1.00 73.94 173 ASN A C 1
ATOM 1412 O O . ASN A 1 173 ? 19.138 -12.325 -6.768 1.00 73.94 173 ASN A O 1
ATOM 1416 N N . PHE A 1 174 ? 19.490 -11.112 -8.631 1.00 76.31 174 PHE A N 1
ATOM 1417 C CA . PHE A 1 174 ? 18.086 -11.104 -9.042 1.00 76.31 174 PHE A CA 1
ATOM 1418 C C . PHE A 1 174 ? 17.525 -12.500 -9.278 1.00 76.31 174 PHE A C 1
ATOM 1420 O O . PHE A 1 174 ? 16.363 -12.721 -8.982 1.00 76.31 174 PHE A O 1
ATOM 1427 N N . VAL A 1 175 ? 18.327 -13.482 -9.686 1.00 71.12 175 VAL A N 1
ATOM 1428 C CA . VAL A 1 175 ? 17.832 -14.863 -9.825 1.00 71.12 175 VAL A CA 1
ATOM 1429 C C . VAL A 1 175 ? 17.454 -15.462 -8.463 1.00 71.12 175 VAL A C 1
ATOM 1431 O O . VAL A 1 175 ? 16.424 -16.125 -8.316 1.00 71.12 175 VAL A O 1
ATOM 1434 N N . GLY A 1 176 ? 18.253 -15.190 -7.427 1.00 71.44 176 GLY A N 1
ATOM 1435 C CA . GLY A 1 176 ? 17.944 -15.596 -6.055 1.00 71.44 176 GLY A CA 1
ATOM 1436 C C . GLY A 1 176 ? 16.728 -14.857 -5.495 1.00 71.44 176 GLY A C 1
ATOM 1437 O O . GLY A 1 176 ? 15.871 -15.468 -4.863 1.00 71.44 176 GLY A O 1
ATOM 1438 N N . ILE A 1 177 ? 16.625 -13.558 -5.776 1.00 82.00 177 ILE A N 1
ATOM 1439 C CA . ILE A 1 177 ? 15.495 -12.720 -5.361 1.00 82.00 177 ILE A CA 1
ATOM 1440 C C . ILE A 1 177 ? 14.202 -13.161 -6.064 1.00 82.00 177 ILE A C 1
ATOM 1442 O O . ILE A 1 177 ? 13.179 -13.330 -5.415 1.00 82.00 177 ILE A O 1
ATOM 1446 N N . LEU A 1 178 ? 14.254 -13.429 -7.367 1.00 79.94 178 LEU A N 1
ATOM 1447 C CA . LEU A 1 178 ? 13.120 -13.897 -8.161 1.00 79.94 178 LEU A CA 1
ATOM 1448 C C . LEU A 1 178 ? 12.717 -15.330 -7.835 1.00 79.94 178 LEU A C 1
ATOM 1450 O O . LEU A 1 178 ? 11.589 -15.687 -8.107 1.00 79.94 178 LEU A O 1
ATOM 1454 N N . SER A 1 179 ? 13.569 -16.162 -7.241 1.00 76.94 179 SER A N 1
ATOM 1455 C CA . SER A 1 179 ? 13.165 -17.513 -6.820 1.00 76.94 179 SER A CA 1
ATOM 1456 C C . SER A 1 179 ? 12.712 -17.568 -5.361 1.00 76.94 179 SER A C 1
ATOM 1458 O O . SER A 1 179 ? 11.728 -18.230 -5.032 1.00 76.94 179 SER A O 1
ATOM 1460 N N . GLN A 1 180 ? 13.374 -16.833 -4.467 1.00 79.06 180 GLN A N 1
ATOM 1461 C CA . GLN A 1 180 ? 13.217 -16.993 -3.015 1.00 79.06 180 GLN A CA 1
ATOM 1462 C C . GLN A 1 180 ? 12.727 -15.734 -2.293 1.00 79.06 180 GLN A C 1
ATOM 1464 O O . GLN A 1 180 ? 12.344 -15.822 -1.127 1.00 79.06 180 GLN A O 1
ATOM 1469 N N . GLY A 1 181 ? 12.688 -14.595 -2.981 1.00 84.75 181 GLY A N 1
ATOM 1470 C CA . GLY A 1 181 ? 12.303 -13.300 -2.434 1.00 84.75 181 GLY A CA 1
ATOM 1471 C C . GLY A 1 181 ? 13.484 -12.585 -1.790 1.00 84.75 181 GLY A C 1
ATOM 1472 O O . GLY A 1 181 ? 14.619 -13.077 -1.765 1.00 84.75 181 GLY A O 1
ATOM 1473 N N . LEU A 1 182 ? 13.221 -11.400 -1.243 1.00 88.88 182 LEU A N 1
ATOM 1474 C CA . LEU A 1 182 ? 14.203 -10.685 -0.432 1.00 88.88 182 LEU A CA 1
ATOM 1475 C C . LEU A 1 182 ? 14.467 -11.456 0.870 1.00 88.88 182 LEU A C 1
ATOM 1477 O O . LEU A 1 182 ? 13.543 -11.887 1.558 1.00 88.88 182 LEU A O 1
ATOM 1481 N N . ARG A 1 183 ? 15.748 -11.630 1.215 1.00 85.06 183 ARG A N 1
ATOM 1482 C CA . ARG A 1 183 ? 16.198 -12.390 2.390 1.00 85.06 183 ARG A CA 1
ATOM 1483 C C . ARG A 1 183 ? 16.932 -11.486 3.369 1.00 85.06 183 ARG A C 1
ATOM 1485 O O . ARG A 1 183 ? 17.631 -10.558 2.966 1.00 85.06 183 ARG A O 1
ATOM 1492 N N . ILE A 1 184 ? 16.799 -11.800 4.652 1.00 80.75 184 ILE A N 1
ATOM 1493 C CA . ILE A 1 184 ? 17.621 -11.212 5.710 1.00 80.75 184 ILE A CA 1
ATOM 1494 C C . ILE A 1 184 ? 18.939 -11.986 5.761 1.00 80.75 184 ILE A C 1
ATOM 1496 O O . ILE A 1 184 ? 18.963 -13.202 5.556 1.00 80.75 184 ILE A O 1
ATOM 1500 N N . ALA A 1 185 ? 20.043 -11.276 5.989 1.00 69.88 185 ALA A N 1
ATOM 1501 C CA . ALA A 1 185 ? 21.355 -11.895 6.110 1.00 69.88 185 ALA A CA 1
ATOM 1502 C C . ALA A 1 185 ? 21.372 -12.939 7.249 1.00 69.88 185 ALA A C 1
ATOM 1504 O O . ALA A 1 185 ? 20.774 -12.693 8.300 1.00 69.88 185 ALA A O 1
ATOM 1505 N N . PRO A 1 186 ? 22.062 -14.082 7.077 1.00 69.25 186 PRO A N 1
ATOM 1506 C CA . PRO A 1 186 ? 22.090 -15.140 8.085 1.00 69.25 186 PRO A CA 1
ATOM 1507 C C . PRO A 1 186 ? 22.777 -14.672 9.380 1.00 69.25 186 PRO A C 1
ATOM 1509 O O . PRO A 1 186 ? 23.591 -13.741 9.330 1.00 69.25 186 PRO A O 1
ATOM 1512 N N . PRO A 1 187 ? 22.517 -15.316 10.536 1.00 63.09 187 PRO A N 1
ATOM 1513 C CA . PRO A 1 187 ? 23.093 -14.925 11.829 1.00 63.09 187 PRO A CA 1
ATOM 1514 C C . PRO A 1 187 ? 24.626 -14.890 11.838 1.00 63.09 187 PRO A C 1
ATOM 1516 O O . PRO A 1 187 ? 25.205 -13.986 12.437 1.00 63.09 187 PRO A O 1
ATOM 1519 N N . ASP A 1 188 ? 25.263 -15.767 11.062 1.00 65.44 188 ASP A N 1
ATOM 1520 C CA . ASP A 1 188 ? 26.724 -15.894 10.976 1.00 65.44 188 ASP A CA 1
ATOM 1521 C C . ASP A 1 188 ? 27.401 -14.813 10.115 1.00 65.44 188 ASP A C 1
ATOM 1523 O O . ASP A 1 188 ? 28.614 -14.630 10.187 1.00 65.44 188 ASP A O 1
ATOM 1527 N N . ALA A 1 189 ? 26.640 -14.072 9.295 1.00 58.12 189 ALA A N 1
ATOM 1528 C CA . ALA A 1 189 ? 27.206 -12.995 8.483 1.00 58.12 189 ALA A CA 1
ATOM 1529 C C . ALA A 1 189 ? 27.743 -11.858 9.376 1.00 58.12 189 ALA A C 1
ATOM 1531 O O . ALA A 1 189 ? 27.093 -11.503 10.365 1.00 58.12 189 ALA A O 1
ATOM 1532 N N . PRO A 1 190 ? 28.880 -11.229 9.044 1.00 55.91 190 PRO A N 1
ATOM 1533 C CA . PRO A 1 190 ? 29.380 -10.110 9.830 1.00 55.91 190 PRO A CA 1
ATOM 1534 C C . PRO A 1 190 ? 28.368 -8.951 9.818 1.00 55.91 190 PRO A C 1
ATOM 1536 O O . PRO A 1 190 ? 27.756 -8.652 8.793 1.00 55.91 190 PRO A O 1
ATOM 1539 N N . ALA A 1 191 ? 28.165 -8.307 10.972 1.00 53.94 191 ALA A N 1
ATOM 1540 C CA . ALA A 1 191 ? 27.256 -7.161 11.098 1.00 53.94 191 ALA A CA 1
ATOM 1541 C C . ALA A 1 191 ? 27.820 -5.877 10.452 1.00 53.94 191 ALA A C 1
ATOM 1543 O O . ALA A 1 191 ? 27.085 -4.921 10.215 1.00 53.94 191 ALA A O 1
ATOM 1544 N N . THR A 1 192 ? 29.118 -5.862 10.133 1.00 48.72 192 THR A N 1
ATOM 1545 C CA . THR A 1 192 ? 29.802 -4.743 9.479 1.00 48.72 192 THR A CA 1
ATOM 1546 C C . THR A 1 192 ? 29.195 -4.471 8.102 1.00 48.72 192 THR A C 1
ATOM 1548 O O . THR A 1 192 ? 29.253 -5.330 7.225 1.00 48.72 192 THR A O 1
ATOM 1551 N N . GLY A 1 193 ? 28.624 -3.278 7.920 1.00 55.53 193 GLY A N 1
ATOM 1552 C CA . GLY A 1 193 ? 27.930 -2.862 6.692 1.00 55.53 193 GLY A CA 1
ATOM 1553 C C . GLY A 1 193 ? 26.409 -2.728 6.835 1.00 55.53 193 GLY A C 1
ATOM 1554 O O . GLY A 1 193 ? 25.776 -2.140 5.963 1.00 55.53 193 GLY A O 1
ATOM 1555 N N . TYR A 1 194 ? 25.825 -3.198 7.943 1.00 64.06 194 TYR A N 1
ATOM 1556 C CA . TYR A 1 194 ? 24.406 -3.025 8.261 1.00 64.06 194 TYR A CA 1
ATOM 1557 C C . TYR A 1 194 ? 24.230 -1.954 9.336 1.00 64.06 194 TYR A C 1
ATOM 1559 O O . TYR A 1 194 ? 24.291 -2.245 10.528 1.00 64.06 194 TYR A O 1
ATOM 1567 N N . MET A 1 195 ? 24.010 -0.710 8.910 1.00 64.50 195 MET A N 1
ATOM 1568 C CA . MET A 1 195 ? 23.958 0.460 9.796 1.00 64.50 195 MET A CA 1
ATOM 1569 C C . MET A 1 195 ? 22.965 0.314 10.962 1.00 64.50 195 MET A C 1
ATOM 1571 O O . MET A 1 195 ? 23.213 0.845 12.041 1.00 64.50 195 MET A O 1
ATOM 1575 N N . LEU A 1 196 ? 21.862 -0.408 10.750 1.00 67.38 196 LEU A N 1
ATOM 1576 C CA . LEU A 1 196 ? 20.787 -0.604 11.726 1.00 67.38 196 LEU A CA 1
ATOM 1577 C C . LEU A 1 196 ? 20.459 -2.095 11.933 1.00 67.38 196 LEU A C 1
ATOM 1579 O O . LEU A 1 196 ? 19.335 -2.462 12.254 1.00 67.38 196 LEU A O 1
ATOM 1583 N N . GLY A 1 197 ? 21.446 -2.976 11.746 1.00 69.12 197 GLY A N 1
ATOM 1584 C CA . GLY A 1 197 ? 21.277 -4.420 11.924 1.00 69.12 197 GLY A CA 1
ATOM 1585 C C . GLY A 1 197 ? 20.744 -5.152 10.688 1.00 69.12 197 GLY A C 1
ATOM 1586 O O . GLY A 1 197 ? 20.480 -4.575 9.632 1.00 69.12 197 GLY A O 1
ATOM 1587 N N . LYS A 1 198 ? 20.648 -6.480 10.779 1.00 76.00 198 LYS A N 1
ATOM 1588 C CA . LYS A 1 198 ? 20.307 -7.334 9.633 1.00 76.00 198 LYS A CA 1
ATOM 1589 C C . LYS A 1 198 ? 18.810 -7.258 9.350 1.00 76.00 198 LYS A C 1
ATOM 1591 O O . LYS A 1 198 ? 18.002 -7.752 10.128 1.00 76.00 198 LYS A O 1
ATOM 1596 N N . GLY A 1 199 ? 18.459 -6.698 8.200 1.00 82.75 199 GLY A N 1
ATOM 1597 C CA . GLY A 1 199 ? 17.079 -6.558 7.753 1.00 82.75 199 GLY A CA 1
ATOM 1598 C C . GLY A 1 199 ? 16.991 -6.315 6.251 1.00 82.75 199 GLY A C 1
ATOM 1599 O O . GLY A 1 199 ? 18.000 -6.295 5.538 1.00 82.75 199 GLY A O 1
ATOM 1600 N N . VAL A 1 200 ? 15.772 -6.130 5.759 1.00 87.94 200 VAL A N 1
ATOM 1601 C CA . VAL A 1 200 ? 15.512 -5.761 4.368 1.00 87.94 200 VAL A CA 1
ATOM 1602 C C . VAL A 1 200 ? 15.362 -4.239 4.291 1.00 87.94 200 VAL A C 1
ATOM 1604 O O . VAL A 1 200 ? 14.325 -3.690 4.638 1.00 87.94 200 VAL A O 1
ATOM 1607 N N . TYR A 1 201 ? 16.438 -3.580 3.864 1.00 86.44 201 TYR A N 1
ATOM 1608 C CA . TYR A 1 201 ? 16.552 -2.142 3.605 1.00 86.44 201 TYR A CA 1
ATOM 1609 C C . TYR A 1 201 ? 15.818 -1.659 2.340 1.00 86.44 201 TYR A C 1
ATOM 1611 O O . TYR A 1 201 ? 15.905 -2.275 1.275 1.00 86.44 201 TYR A O 1
ATOM 1619 N N . PHE A 1 202 ? 15.175 -0.508 2.463 1.00 86.44 202 PHE A N 1
ATOM 1620 C CA . PHE A 1 202 ? 14.507 0.268 1.424 1.00 86.44 202 PHE A CA 1
ATOM 1621 C C . PHE A 1 202 ? 14.848 1.752 1.620 1.00 86.44 202 PHE A C 1
ATOM 1623 O O . PHE A 1 202 ? 15.269 2.142 2.710 1.00 86.44 202 PHE A O 1
ATOM 1630 N N . ALA A 1 203 ? 14.668 2.588 0.597 1.00 79.44 203 ALA A N 1
ATOM 1631 C CA . ALA A 1 203 ? 14.950 4.022 0.682 1.00 79.44 203 ALA A CA 1
ATOM 1632 C C . ALA A 1 203 ? 13.879 4.857 -0.031 1.00 79.44 203 ALA A C 1
ATOM 1634 O O . ALA A 1 203 ? 13.350 4.415 -1.051 1.00 79.44 203 ALA A O 1
ATOM 1635 N N . ASP A 1 204 ? 13.629 6.072 0.482 1.00 71.06 204 ASP A N 1
ATOM 1636 C CA . ASP A 1 204 ? 12.717 7.049 -0.139 1.00 71.06 204 ASP A CA 1
ATOM 1637 C C . ASP A 1 204 ? 13.176 7.430 -1.558 1.00 71.06 204 ASP A C 1
ATOM 1639 O O . ASP A 1 204 ? 12.379 7.349 -2.496 1.00 71.06 204 ASP A O 1
ATOM 1643 N N . PRO A 1 205 ? 14.441 7.859 -1.773 1.00 76.25 205 PRO A N 1
ATOM 1644 C CA . PRO A 1 205 ? 14.873 8.266 -3.095 1.00 76.25 205 PRO A CA 1
ATOM 1645 C C . PRO A 1 205 ? 15.337 7.043 -3.875 1.00 76.25 205 PRO A C 1
ATOM 1647 O O . PRO A 1 205 ? 16.270 6.346 -3.456 1.00 76.25 205 PRO A O 1
ATOM 1650 N N . VAL A 1 206 ? 14.774 6.831 -5.064 1.00 79.31 206 VAL A N 1
ATOM 1651 C CA . VAL A 1 206 ? 15.187 5.712 -5.916 1.00 79.31 206 VAL A CA 1
ATOM 1652 C C . VAL A 1 206 ? 16.677 5.761 -6.247 1.00 79.31 206 VAL A C 1
ATOM 1654 O O . VAL A 1 206 ? 17.339 4.730 -6.316 1.00 79.31 206 VAL A O 1
ATOM 1657 N N . SER A 1 207 ? 17.239 6.965 -6.370 1.00 82.38 207 SER A N 1
ATOM 1658 C CA . SER A 1 207 ? 18.638 7.162 -6.733 1.00 82.38 207 SER A CA 1
ATOM 1659 C C . SER A 1 207 ? 19.624 6.715 -5.646 1.00 82.38 207 SER A C 1
ATOM 1661 O O . SER A 1 207 ? 20.816 6.587 -5.916 1.00 82.38 207 SER A O 1
ATOM 1663 N N . LYS A 1 208 ? 19.160 6.509 -4.409 1.00 84.19 208 LYS A N 1
ATOM 1664 C CA . LYS A 1 208 ? 19.944 5.865 -3.349 1.00 84.19 208 LYS A CA 1
ATOM 1665 C C . LYS A 1 208 ? 19.916 4.350 -3.518 1.00 84.19 208 LYS A C 1
ATOM 1667 O O . LYS A 1 208 ? 20.956 3.702 -3.455 1.00 84.19 208 LYS A O 1
ATOM 1672 N N . SER A 1 209 ? 18.745 3.796 -3.819 1.00 86.38 209 SER A N 1
ATOM 1673 C CA . SER A 1 209 ? 18.579 2.369 -4.097 1.00 86.38 209 SER A CA 1
ATOM 1674 C C . SER A 1 209 ? 19.349 1.906 -5.340 1.00 86.38 209 SER A C 1
ATOM 1676 O O . SER A 1 209 ? 19.865 0.792 -5.342 1.00 86.38 209 SER A O 1
ATOM 1678 N N . THR A 1 210 ? 19.502 2.745 -6.368 1.00 86.00 210 THR A N 1
ATOM 1679 C CA . THR A 1 210 ? 20.240 2.396 -7.601 1.00 86.00 210 THR A CA 1
ATOM 1680 C C . THR A 1 210 ? 21.739 2.207 -7.387 1.00 86.00 210 THR A C 1
ATOM 1682 O O . THR A 1 210 ? 22.368 1.462 -8.133 1.00 86.00 210 THR A O 1
ATOM 1685 N N . GLN A 1 211 ? 22.331 2.828 -6.361 1.00 84.19 211 GLN A N 1
ATOM 1686 C CA . GLN A 1 211 ? 23.755 2.652 -6.049 1.00 84.19 211 GLN A CA 1
ATOM 1687 C C . GLN A 1 211 ? 24.088 1.189 -5.719 1.00 84.19 211 GLN A C 1
ATOM 1689 O O . GLN A 1 211 ? 25.200 0.735 -5.975 1.00 84.19 211 GLN A O 1
ATOM 1694 N N . TYR A 1 212 ? 23.103 0.424 -5.237 1.00 84.56 212 TYR A N 1
ATOM 1695 C CA . TYR A 1 212 ? 23.234 -1.008 -4.962 1.00 84.56 212 TYR A CA 1
ATOM 1696 C C . TYR A 1 212 ? 23.155 -1.892 -6.214 1.00 84.56 212 TYR A C 1
ATOM 1698 O O . TYR A 1 212 ? 23.345 -3.103 -6.103 1.00 84.56 212 TYR A O 1
ATOM 1706 N N . CYS A 1 213 ? 22.884 -1.321 -7.392 1.00 81.81 213 CYS A N 1
ATOM 1707 C CA . CYS A 1 213 ? 22.921 -2.044 -8.664 1.00 81.81 213 CYS A CA 1
ATOM 1708 C C . CYS A 1 213 ? 24.347 -2.224 -9.203 1.00 81.81 213 CYS A C 1
ATOM 1710 O O . CYS A 1 213 ? 24.556 -3.105 -10.031 1.00 81.81 213 CYS A O 1
ATOM 1712 N N . PHE A 1 214 ? 25.315 -1.423 -8.730 1.00 78.12 214 PHE A N 1
ATOM 1713 C CA . PHE A 1 214 ? 26.720 -1.438 -9.172 1.00 78.12 214 PHE A CA 1
ATOM 1714 C C . PHE A 1 214 ? 26.910 -1.271 -10.693 1.00 78.12 214 PHE A C 1
ATOM 1716 O O . PHE A 1 214 ? 27.809 -1.858 -11.288 1.00 78.12 214 PHE A O 1
ATOM 1723 N N . THR A 1 215 ? 26.072 -0.449 -11.328 1.00 80.44 215 THR A N 1
ATOM 1724 C CA . THR A 1 215 ? 26.197 -0.100 -12.751 1.00 80.44 215 THR A CA 1
ATOM 1725 C C . THR A 1 215 ? 27.340 0.884 -12.996 1.00 80.44 215 THR A C 1
ATOM 1727 O O . THR A 1 215 ? 27.593 1.769 -12.174 1.00 80.44 215 THR A O 1
ATOM 1730 N N . ASP A 1 216 ? 27.970 0.800 -14.165 1.00 80.50 216 ASP A N 1
ATOM 1731 C CA . ASP A 1 216 ? 29.014 1.726 -14.611 1.00 80.50 216 ASP A CA 1
ATOM 1732 C C . ASP A 1 216 ? 28.812 2.142 -16.082 1.00 80.50 216 ASP A C 1
ATOM 1734 O O . ASP A 1 216 ? 27.823 1.790 -16.718 1.00 80.50 216 ASP A O 1
ATOM 1738 N N . ARG A 1 217 ? 29.731 2.934 -16.648 1.00 80.62 217 ARG A N 1
ATOM 1739 C CA . ARG A 1 217 ? 29.598 3.423 -18.036 1.00 80.62 217 ARG A CA 1
ATOM 1740 C C . ARG A 1 217 ? 29.700 2.322 -19.097 1.00 80.62 217 ARG A C 1
ATOM 1742 O O . ARG A 1 217 ? 29.197 2.514 -20.198 1.00 80.62 217 ARG A O 1
ATOM 1749 N N . ASN A 1 218 ? 30.375 1.221 -18.786 1.00 75.44 218 ASN A N 1
ATOM 1750 C CA . ASN A 1 218 ? 30.519 0.063 -19.663 1.00 75.44 218 ASN A CA 1
ATOM 1751 C C . ASN A 1 218 ? 29.351 -0.918 -19.476 1.00 75.44 218 ASN A C 1
ATOM 1753 O O . ASN A 1 218 ? 28.949 -1.565 -20.438 1.00 75.44 218 ASN A O 1
ATOM 1757 N N . ASN A 1 219 ? 28.787 -0.984 -18.266 1.00 69.06 219 ASN A N 1
ATOM 1758 C CA . ASN A 1 219 ? 27.631 -1.799 -17.897 1.00 69.06 219 ASN A CA 1
ATOM 1759 C C . ASN A 1 219 ? 26.533 -0.918 -17.264 1.00 69.06 219 ASN A C 1
ATOM 1761 O O . ASN A 1 219 ? 26.358 -0.929 -16.041 1.00 69.06 219 ASN A O 1
ATOM 1765 N N . PRO A 1 220 ? 25.803 -0.123 -18.073 1.00 79.38 220 PRO A N 1
ATOM 1766 C CA . PRO A 1 220 ? 24.875 0.886 -17.557 1.00 79.38 220 PRO A CA 1
ATOM 1767 C C . PRO A 1 220 ? 23.517 0.315 -17.125 1.00 79.38 220 PRO A C 1
ATOM 1769 O O . PRO A 1 220 ? 22.725 1.023 -16.510 1.00 79.38 220 PRO A O 1
ATOM 1772 N N . VAL A 1 221 ? 23.231 -0.948 -17.452 1.00 79.44 221 VAL A N 1
ATOM 1773 C CA . VAL A 1 221 ? 21.927 -1.575 -17.211 1.00 79.44 221 VAL A CA 1
ATOM 1774 C C . VAL A 1 221 ? 21.898 -2.215 -15.825 1.00 79.44 221 VAL A C 1
ATOM 1776 O O . VAL A 1 221 ? 22.694 -3.102 -15.523 1.00 79.44 221 VAL A O 1
ATOM 1779 N N . GLY A 1 222 ? 20.945 -1.790 -14.995 1.00 81.94 222 GLY A N 1
ATOM 1780 C CA . GLY A 1 222 ? 20.691 -2.346 -13.667 1.00 81.94 222 GLY A CA 1
ATOM 1781 C C . GLY A 1 222 ? 19.226 -2.735 -13.492 1.00 81.94 222 GLY A C 1
ATOM 1782 O O . GLY A 1 222 ? 18.346 -2.175 -14.142 1.00 81.94 222 GLY A O 1
ATOM 1783 N N . LEU A 1 223 ? 18.959 -3.683 -12.593 1.00 83.00 223 LEU A N 1
ATOM 1784 C CA . LEU A 1 223 ? 17.599 -4.069 -12.219 1.00 83.00 223 LEU A CA 1
ATOM 1785 C C . LEU A 1 223 ? 17.239 -3.501 -10.847 1.00 83.00 223 LEU A C 1
ATOM 1787 O O . LEU A 1 223 ? 18.061 -3.452 -9.932 1.00 83.00 223 LEU A O 1
ATOM 1791 N N . MET A 1 224 ? 15.978 -3.112 -10.696 1.00 87.75 224 MET A N 1
ATOM 1792 C CA . MET A 1 224 ? 15.411 -2.670 -9.428 1.00 87.75 224 MET A CA 1
ATOM 1793 C C . MET A 1 224 ? 14.084 -3.369 -9.178 1.00 87.75 224 MET A C 1
ATOM 1795 O O . MET A 1 224 ? 13.336 -3.653 -10.110 1.00 87.75 224 MET A O 1
ATOM 1799 N N . LEU A 1 225 ? 13.785 -3.603 -7.905 1.00 89.81 225 LEU A N 1
ATOM 1800 C CA . LEU A 1 225 ? 12.460 -4.005 -7.461 1.00 89.81 225 LEU A CA 1
ATOM 1801 C C . LEU A 1 225 ? 11.720 -2.804 -6.904 1.00 89.81 225 LEU A C 1
ATOM 1803 O O . LEU A 1 225 ? 12.262 -2.083 -6.072 1.00 89.81 225 LEU A O 1
ATOM 1807 N N . LEU A 1 226 ? 10.464 -2.641 -7.294 1.00 87.25 226 LEU A N 1
ATOM 1808 C CA . LEU A 1 226 ? 9.530 -1.770 -6.597 1.00 87.25 226 LEU A CA 1
ATOM 1809 C C . LEU A 1 226 ? 8.673 -2.650 -5.690 1.00 87.25 226 LEU A C 1
ATOM 1811 O O . LEU A 1 226 ? 8.122 -3.642 -6.155 1.00 87.25 226 LEU A O 1
ATOM 1815 N N . SER A 1 227 ? 8.627 -2.343 -4.395 1.00 88.56 227 SER A N 1
ATOM 1816 C CA . SER A 1 227 ? 7.933 -3.184 -3.412 1.00 88.56 227 SER A CA 1
ATOM 1817 C C . SER A 1 227 ? 6.938 -2.369 -2.606 1.00 88.56 227 SER A C 1
ATOM 1819 O O . SER A 1 227 ? 7.263 -1.267 -2.168 1.00 88.56 227 SER A O 1
ATOM 1821 N N . GLU A 1 228 ? 5.759 -2.930 -2.359 1.00 85.12 228 GLU A N 1
ATOM 1822 C CA . GLU A 1 228 ? 4.913 -2.506 -1.248 1.00 85.12 228 GLU A CA 1
ATOM 1823 C C . GLU A 1 228 ? 5.506 -3.068 0.043 1.00 85.12 228 GLU A C 1
ATOM 1825 O O . GLU A 1 228 ? 5.736 -4.271 0.161 1.00 85.12 228 GLU A O 1
ATOM 1830 N N . VAL A 1 229 ? 5.770 -2.197 1.011 1.00 86.38 229 VAL A N 1
ATOM 1831 C CA . VAL A 1 229 ? 6.412 -2.539 2.278 1.00 86.38 229 VAL A CA 1
ATOM 1832 C C . VAL A 1 229 ? 5.486 -2.141 3.417 1.00 86.38 229 VAL A C 1
ATOM 1834 O O . VAL A 1 229 ? 5.221 -0.962 3.639 1.00 86.38 229 VAL A O 1
ATOM 1837 N N . ALA A 1 230 ? 4.987 -3.127 4.154 1.00 85.19 230 ALA A N 1
ATOM 1838 C CA . ALA A 1 230 ? 4.142 -2.940 5.322 1.00 85.19 230 ALA A CA 1
ATOM 1839 C C . ALA A 1 230 ? 4.990 -2.535 6.537 1.00 85.19 230 ALA A C 1
ATOM 1841 O O . ALA A 1 230 ? 5.484 -3.383 7.288 1.00 85.19 230 ALA A O 1
ATOM 1842 N N . LEU A 1 231 ? 5.152 -1.225 6.724 1.00 78.12 231 LEU A N 1
ATOM 1843 C CA . LEU A 1 231 ? 5.978 -0.638 7.779 1.00 78.12 231 LEU A CA 1
ATOM 1844 C C . LEU A 1 231 ? 5.368 -0.818 9.173 1.00 78.12 231 LEU A C 1
ATOM 1846 O O . LEU A 1 231 ? 6.088 -1.085 10.131 1.00 78.12 231 LEU A O 1
ATOM 1850 N N . GLY A 1 232 ? 4.040 -0.735 9.298 1.00 79.88 232 GLY A N 1
ATOM 1851 C CA . GLY A 1 232 ? 3.393 -0.857 10.604 1.00 79.88 232 GLY A CA 1
ATOM 1852 C C . GLY A 1 232 ? 3.704 0.322 11.532 1.00 79.88 232 GLY A C 1
ATOM 1853 O O . GLY A 1 232 ? 3.601 1.478 11.130 1.00 79.88 232 GLY A O 1
ATOM 1854 N N . GLU A 1 233 ? 4.016 0.024 12.793 1.00 74.44 233 GLU A N 1
ATOM 1855 C CA . GLU A 1 233 ? 4.491 1.021 13.757 1.00 74.44 233 GLU A CA 1
ATOM 1856 C C . GLU A 1 233 ? 5.990 1.244 13.532 1.00 74.44 233 GLU A C 1
ATOM 1858 O O . GLU A 1 233 ? 6.788 0.318 13.680 1.00 74.44 233 GLU A O 1
ATOM 1863 N N . ILE A 1 234 ? 6.358 2.460 13.125 1.00 77.31 234 ILE A N 1
ATOM 1864 C CA . ILE A 1 234 ? 7.730 2.797 12.744 1.00 77.31 234 ILE A CA 1
ATOM 1865 C C . ILE A 1 234 ? 8.535 3.160 13.986 1.00 77.31 234 ILE A C 1
ATOM 1867 O O . ILE A 1 234 ? 8.113 3.976 14.806 1.00 77.31 234 ILE A O 1
ATOM 1871 N N . TYR A 1 235 ? 9.728 2.580 14.079 1.00 73.56 235 TYR A N 1
ATOM 1872 C CA . TYR A 1 235 ? 10.709 2.938 15.086 1.00 73.56 235 TYR A CA 1
ATOM 1873 C C . TYR A 1 235 ? 11.763 3.887 14.496 1.00 73.56 235 TYR A C 1
ATOM 1875 O O . TYR A 1 235 ? 12.586 3.485 13.675 1.00 73.56 235 TYR A O 1
ATOM 1883 N N . GLU A 1 236 ? 11.708 5.165 14.879 1.00 76.12 236 GLU A N 1
ATOM 1884 C CA . GLU A 1 236 ? 12.571 6.213 14.321 1.00 76.12 236 GLU A CA 1
ATOM 1885 C C . GLU A 1 236 ? 13.951 6.258 14.993 1.00 76.12 236 GLU A C 1
ATOM 1887 O O . GLU A 1 236 ? 14.065 6.446 16.206 1.00 76.12 236 GLU A O 1
ATOM 1892 N N . LEU A 1 237 ? 15.013 6.180 14.186 1.00 68.19 237 LEU A N 1
ATOM 1893 C CA . LEU A 1 237 ? 16.403 6.284 14.633 1.00 68.19 237 LEU A CA 1
ATOM 1894 C C . LEU A 1 237 ? 17.150 7.384 13.880 1.00 68.19 237 LEU A C 1
ATOM 1896 O O . LEU A 1 237 ? 16.987 7.556 12.676 1.00 68.19 237 LEU A O 1
ATOM 1900 N N . LYS A 1 238 ? 17.998 8.126 14.603 1.00 66.62 238 LYS A N 1
ATOM 1901 C CA . LYS A 1 238 ? 18.777 9.260 14.058 1.00 66.62 238 LYS A CA 1
ATOM 1902 C C . LYS A 1 238 ? 20.283 8.997 13.969 1.00 66.62 238 LYS A C 1
ATOM 1904 O O . LYS A 1 238 ? 20.990 9.746 13.294 1.00 66.62 238 LYS A O 1
ATOM 1909 N N . LYS A 1 239 ? 20.775 7.979 14.680 1.00 62.94 239 LYS A N 1
ATOM 1910 C CA . LYS A 1 239 ? 22.182 7.563 14.727 1.00 62.94 239 LYS A CA 1
ATOM 1911 C C . LYS A 1 239 ? 22.276 6.046 14.827 1.00 62.94 239 LYS A C 1
ATOM 1913 O O . LYS A 1 239 ? 21.406 5.414 15.423 1.00 62.94 239 LYS A O 1
ATOM 1918 N N . ALA A 1 240 ? 23.351 5.491 14.278 1.00 55.19 240 ALA A N 1
ATOM 1919 C CA . ALA A 1 240 ? 23.715 4.097 14.476 1.00 55.19 240 ALA A CA 1
ATOM 1920 C C . ALA A 1 240 ? 24.367 3.941 15.860 1.00 55.19 240 ALA A C 1
ATOM 1922 O O . ALA A 1 240 ? 25.562 4.179 16.021 1.00 55.19 240 ALA A O 1
ATOM 1923 N N . THR A 1 241 ? 23.587 3.587 16.880 1.00 52.12 241 THR A N 1
ATOM 1924 C CA . THR A 1 241 ? 24.116 3.249 18.211 1.00 52.12 241 THR A CA 1
ATOM 1925 C C . THR A 1 241 ? 24.058 1.735 18.399 1.00 52.12 241 THR A C 1
ATOM 1927 O O . THR A 1 241 ? 22.978 1.168 18.509 1.00 52.12 241 THR A O 1
ATOM 1930 N N . GLU A 1 242 ? 25.219 1.066 18.438 1.00 47.78 242 GLU A N 1
ATOM 1931 C CA . GLU A 1 242 ? 25.363 -0.392 18.666 1.00 47.78 242 GLU A CA 1
ATOM 1932 C C . GLU A 1 242 ? 24.770 -0.886 20.002 1.00 47.78 242 GLU A C 1
ATOM 1934 O O . GLU A 1 242 ? 24.577 -2.084 20.197 1.00 47.78 242 GLU A O 1
ATOM 1939 N N . SER A 1 243 ? 24.469 0.018 20.935 1.00 43.12 243 SER A N 1
ATOM 1940 C CA . SER A 1 243 ? 24.179 -0.294 22.337 1.00 43.12 243 SER A CA 1
ATOM 1941 C C . SER A 1 243 ? 22.734 -0.701 22.670 1.00 43.12 243 SER A C 1
ATOM 1943 O O . SER A 1 243 ? 22.470 -0.994 23.832 1.00 43.12 243 SER A O 1
ATOM 1945 N N . GLU A 1 244 ? 21.802 -0.751 21.710 1.00 52.69 244 GLU A N 1
ATOM 1946 C CA . GLU A 1 244 ? 20.351 -0.866 21.999 1.00 52.69 244 GLU A CA 1
ATOM 1947 C C . GLU A 1 244 ? 19.602 -1.856 21.087 1.00 52.69 244 GLU A C 1
ATOM 1949 O O . GLU A 1 244 ? 18.459 -1.636 20.678 1.00 52.69 244 GLU A O 1
ATOM 1954 N N . TYR A 1 245 ? 20.238 -2.982 20.764 1.00 53.84 245 TYR A N 1
ATOM 1955 C CA . TYR A 1 245 ? 19.609 -4.046 19.985 1.00 53.84 245 TYR A CA 1
ATOM 1956 C C . TYR A 1 245 ? 19.119 -5.206 20.861 1.00 53.84 245 TYR A C 1
ATOM 1958 O O . TYR A 1 245 ? 19.822 -5.667 21.761 1.00 53.84 245 TYR A O 1
ATOM 1966 N N . VAL A 1 246 ? 17.935 -5.740 20.552 1.00 48.75 246 VAL A N 1
ATOM 1967 C CA . VAL A 1 246 ? 17.397 -6.970 21.154 1.00 48.75 246 VAL A CA 1
ATOM 1968 C C . VAL A 1 246 ? 17.327 -8.061 20.088 1.00 48.75 246 VAL A C 1
ATOM 1970 O O . VAL A 1 246 ? 16.990 -7.804 18.931 1.00 48.75 246 VAL A O 1
ATOM 1973 N N . LYS A 1 247 ? 17.630 -9.305 20.478 1.00 48.75 247 LYS A N 1
ATOM 1974 C CA . LYS A 1 247 ? 17.344 -10.481 19.650 1.00 48.75 247 LYS A CA 1
ATOM 1975 C C . LYS A 1 247 ? 15.829 -10.692 19.600 1.00 48.75 247 LYS A C 1
ATOM 1977 O O . LYS A 1 247 ? 15.226 -11.137 20.577 1.00 48.75 247 LYS A O 1
ATOM 1982 N N . TRP A 1 248 ? 15.222 -10.369 18.469 1.00 40.28 248 TRP A N 1
ATOM 1983 C CA . TRP A 1 248 ? 13.876 -10.800 18.120 1.00 40.28 248 TRP A CA 1
ATOM 1984 C C . TRP A 1 248 ? 13.945 -12.183 17.445 1.00 40.28 248 TRP A C 1
ATOM 1986 O O . TRP A 1 248 ? 15.036 -12.654 17.126 1.00 40.28 248 TRP A O 1
ATOM 1996 N N . LYS A 1 249 ? 12.810 -12.887 17.329 1.00 37.09 249 LYS A N 1
ATOM 1997 C CA . LYS A 1 249 ? 12.730 -14.303 16.896 1.00 37.09 249 LYS A CA 1
ATOM 1998 C C . LYS A 1 249 ? 13.664 -14.641 15.714 1.00 37.09 249 LYS A C 1
ATOM 2000 O O . LYS A 1 249 ? 13.868 -13.817 14.831 1.00 37.09 249 LYS A O 1
ATOM 2005 N N . ASP A 1 250 ? 14.192 -15.867 15.716 1.00 38.88 250 ASP A N 1
ATOM 2006 C CA . ASP A 1 250 ? 15.130 -16.403 14.711 1.00 38.88 250 ASP A CA 1
ATOM 2007 C C . ASP A 1 250 ? 16.471 -15.642 14.610 1.00 38.88 250 ASP A C 1
ATOM 2009 O O . ASP A 1 250 ? 17.067 -15.534 13.544 1.00 38.88 250 ASP A O 1
ATOM 2013 N N . GLU A 1 251 ? 16.959 -15.124 15.745 1.00 46.38 251 GLU A N 1
ATOM 2014 C CA . GLU A 1 251 ? 18.229 -14.382 15.879 1.00 46.38 251 GLU A CA 1
ATOM 2015 C C . GLU A 1 251 ? 18.312 -13.054 15.106 1.00 46.38 251 GLU A C 1
ATOM 2017 O O . GLU A 1 251 ? 19.396 -12.482 14.956 1.00 46.38 251 GLU A O 1
ATOM 2022 N N . VAL A 1 252 ? 17.174 -12.515 14.666 1.00 39.44 252 VAL A N 1
ATOM 2023 C CA . VAL A 1 252 ? 17.107 -11.204 14.016 1.00 39.44 252 VAL A CA 1
ATOM 2024 C C . VAL A 1 252 ? 17.302 -10.102 15.060 1.00 39.44 252 VAL A C 1
ATOM 2026 O O . VAL A 1 252 ? 16.594 -10.027 16.062 1.00 39.44 252 VAL A O 1
ATOM 2029 N N . VAL A 1 253 ? 18.300 -9.249 14.842 1.00 45.47 253 VAL A N 1
ATOM 2030 C CA . VAL A 1 253 ? 18.724 -8.203 15.781 1.00 45.47 253 VAL A CA 1
ATOM 2031 C C . VAL A 1 253 ? 18.004 -6.899 15.426 1.00 45.47 253 VAL A C 1
ATOM 2033 O O . VAL A 1 253 ? 18.236 -6.356 14.348 1.00 45.47 253 VAL A O 1
ATOM 2036 N N . VAL A 1 254 ? 17.126 -6.417 16.314 1.00 43.09 254 VAL A N 1
ATOM 2037 C CA . VAL A 1 254 ? 16.244 -5.256 16.081 1.00 43.09 254 VAL A CA 1
ATOM 2038 C C . VAL A 1 254 ? 16.540 -4.160 17.114 1.00 43.09 254 VAL A C 1
ATOM 2040 O O . VAL A 1 254 ? 16.641 -4.476 18.303 1.00 43.09 254 VAL A O 1
ATOM 2043 N N . PRO A 1 255 ? 16.677 -2.884 16.718 1.00 47.47 255 PRO A N 1
ATOM 2044 C CA . PRO A 1 255 ? 16.851 -1.782 17.666 1.00 47.47 255 PRO A CA 1
ATOM 2045 C C . PRO A 1 255 ? 15.549 -1.515 18.451 1.00 47.47 255 PRO A C 1
ATOM 2047 O O . PRO A 1 255 ? 14.475 -1.491 17.854 1.00 47.47 255 PRO A O 1
ATOM 2050 N N . CYS A 1 256 ? 15.620 -1.372 19.784 1.00 45.03 256 CYS A N 1
ATOM 2051 C CA . CYS A 1 256 ? 14.450 -1.487 20.685 1.00 45.03 256 CYS A CA 1
ATOM 2052 C C . CYS A 1 256 ? 14.272 -0.358 21.724 1.00 45.03 256 CYS A C 1
ATOM 2054 O O . CYS A 1 256 ? 13.726 -0.603 22.804 1.00 45.03 256 CYS A O 1
ATOM 2056 N N . ASP A 1 257 ? 14.702 0.867 21.439 1.00 43.25 257 ASP A N 1
ATOM 2057 C CA . ASP A 1 257 ? 14.508 1.977 22.383 1.00 43.25 257 ASP A CA 1
ATOM 2058 C C . ASP A 1 257 ? 13.084 2.583 22.315 1.00 43.25 257 ASP A C 1
ATOM 2060 O O . ASP A 1 257 ? 12.206 2.112 21.589 1.00 43.25 257 ASP A O 1
ATOM 2064 N N . ARG A 1 258 ? 12.780 3.580 23.160 1.00 36.50 258 ARG A N 1
ATOM 2065 C CA . ARG A 1 258 ? 11.440 4.201 23.197 1.00 36.50 258 ARG A CA 1
ATOM 2066 C C . ARG A 1 258 ? 11.239 5.124 21.987 1.00 36.50 258 ARG A C 1
ATOM 2068 O O . ARG A 1 258 ? 12.136 5.916 21.707 1.00 36.50 258 ARG A O 1
ATOM 2075 N N . PRO A 1 259 ? 10.057 5.117 21.336 1.00 34.84 259 PRO A N 1
ATOM 2076 C CA . PRO A 1 259 ? 9.759 6.029 20.234 1.00 34.84 259 PRO A CA 1
ATOM 2077 C C . PRO A 1 259 ? 10.031 7.485 20.633 1.00 34.84 259 PRO A C 1
ATOM 2079 O O . PRO A 1 259 ? 9.492 7.977 21.628 1.00 34.84 259 PRO A O 1
ATOM 2082 N N . VAL A 1 260 ? 10.877 8.176 19.871 1.00 40.00 260 VAL A N 1
ATOM 2083 C CA . VAL A 1 260 ? 11.206 9.592 20.080 1.00 40.00 260 VAL A CA 1
ATOM 2084 C C . VAL A 1 260 ? 10.490 10.446 19.044 1.00 40.00 260 VAL A C 1
ATOM 2086 O O . VAL A 1 260 ? 10.556 10.180 17.854 1.00 40.00 260 VAL A O 1
ATOM 2089 N N . THR A 1 261 ? 9.829 11.515 19.487 1.00 33.53 261 THR A N 1
ATOM 2090 C CA . THR A 1 261 ? 9.157 12.471 18.595 1.00 33.53 261 THR A CA 1
ATOM 2091 C C . THR A 1 261 ? 10.147 13.232 17.705 1.00 33.53 261 THR A C 1
ATOM 2093 O O . THR A 1 261 ? 11.160 13.768 18.179 1.00 33.53 261 THR A O 1
ATOM 2096 N N . SER A 1 262 ? 9.830 13.330 16.412 1.00 37.09 262 SER A N 1
ATOM 2097 C CA . SER A 1 262 ? 10.669 13.949 15.388 1.00 37.09 262 SER A CA 1
ATOM 2098 C C . SER A 1 262 ? 10.733 15.485 15.511 1.00 37.09 262 SER A C 1
ATOM 2100 O O . SER A 1 262 ? 9.861 16.203 15.031 1.00 37.09 262 SER A O 1
ATOM 2102 N N . ASN A 1 263 ? 11.811 16.019 16.086 1.00 42.09 263 ASN A N 1
ATOM 2103 C CA . ASN A 1 263 ? 12.250 17.396 15.831 1.00 42.09 263 ASN A CA 1
ATOM 2104 C C . ASN A 1 263 ? 13.546 17.330 15.000 1.00 42.09 263 ASN A C 1
ATOM 2106 O O . ASN A 1 263 ? 14.560 16.801 15.474 1.00 42.09 263 ASN A O 1
ATOM 2110 N N . LEU A 1 264 ? 13.483 17.770 13.736 1.00 51.62 264 LEU A N 1
ATOM 2111 C CA . LEU A 1 264 ? 14.616 17.846 12.803 1.00 51.62 264 LEU A CA 1
ATOM 2112 C C . LEU A 1 264 ? 15.682 18.807 13.343 1.00 51.62 264 LEU A C 1
ATOM 2114 O O . LEU A 1 264 ? 15.339 19.956 13.586 1.00 51.62 264 LEU A O 1
ATOM 2118 N N . MET A 1 265 ? 16.934 18.345 13.488 1.00 40.34 265 MET A N 1
ATOM 2119 C CA . MET A 1 265 ? 18.163 19.169 13.380 1.00 40.34 265 MET A CA 1
ATOM 2120 C C . MET A 1 265 ? 19.488 18.367 13.461 1.00 40.34 265 MET A C 1
ATOM 2122 O O . MET A 1 265 ? 20.541 18.941 13.209 1.00 40.34 265 MET A O 1
ATOM 2126 N N . ALA A 1 266 ? 19.495 17.061 13.767 1.00 42.53 266 ALA A N 1
ATOM 2127 C CA . ALA A 1 266 ? 20.735 16.267 13.763 1.00 42.53 266 ALA A CA 1
ATOM 2128 C C . ALA A 1 266 ? 20.476 14.803 13.367 1.00 42.53 266 ALA A C 1
ATOM 2130 O O . ALA A 1 266 ? 20.087 13.995 14.208 1.00 42.53 266 ALA A O 1
ATOM 2131 N N . SER A 1 267 ? 20.676 14.478 12.088 1.00 47.41 267 SER A N 1
ATOM 2132 C CA . SER A 1 267 ? 20.743 13.105 11.570 1.00 47.41 267 SER A CA 1
ATOM 2133 C C . SER A 1 267 ? 22.040 12.959 10.775 1.00 47.41 267 SER A C 1
ATOM 2135 O O . SER A 1 267 ? 22.422 13.884 10.061 1.00 47.41 267 SER A O 1
ATOM 2137 N N . GLU A 1 268 ? 22.721 11.823 10.918 1.00 57.81 268 GLU A N 1
ATOM 2138 C CA . GLU A 1 268 ? 23.916 11.476 10.127 1.00 57.81 268 GLU A CA 1
ATOM 2139 C C . GLU A 1 268 ? 23.541 10.923 8.737 1.00 57.81 268 GLU A C 1
ATOM 2141 O O . GLU A 1 268 ? 24.393 10.798 7.859 1.00 57.81 268 GLU A O 1
ATOM 2146 N N . LEU A 1 269 ? 22.251 10.643 8.513 1.00 58.56 269 LEU A N 1
ATOM 2147 C CA . LEU A 1 269 ? 21.701 10.179 7.244 1.00 58.56 269 LEU A CA 1
ATOM 2148 C C . LEU A 1 269 ? 21.186 11.344 6.400 1.00 58.56 269 LEU A C 1
ATOM 2150 O O . LEU A 1 269 ? 20.325 12.104 6.841 1.00 58.56 269 LEU A O 1
ATOM 2154 N N . MET A 1 270 ? 21.662 11.438 5.153 1.00 57.81 270 MET A N 1
ATOM 2155 C CA . MET A 1 270 ? 21.162 12.423 4.181 1.00 57.81 270 MET A CA 1
ATOM 2156 C C . MET A 1 270 ? 19.772 12.079 3.620 1.00 57.81 270 MET A C 1
ATOM 2158 O O . MET A 1 270 ? 19.077 12.970 3.140 1.00 57.81 270 MET A O 1
ATOM 2162 N N . TYR A 1 271 ? 19.369 10.806 3.685 1.00 70.19 271 TYR A N 1
ATOM 2163 C CA . TYR A 1 271 ? 18.092 10.290 3.181 1.00 70.19 271 TYR A CA 1
ATOM 2164 C C . TYR A 1 271 ? 17.562 9.199 4.102 1.00 70.19 271 TYR A C 1
ATOM 2166 O O . TYR A 1 271 ? 18.362 8.428 4.643 1.00 70.19 271 TYR A O 1
ATOM 2174 N N . ASN A 1 272 ? 16.239 9.098 4.211 1.00 74.44 272 ASN A N 1
ATOM 2175 C CA . ASN A 1 272 ? 15.583 8.070 5.010 1.00 74.44 272 ASN A CA 1
ATOM 2176 C C . ASN A 1 272 ? 15.863 6.667 4.458 1.00 74.44 272 ASN A C 1
ATOM 2178 O O . ASN A 1 272 ? 16.023 6.464 3.249 1.00 74.44 272 ASN A O 1
ATOM 2182 N N . GLU A 1 273 ? 15.905 5.704 5.372 1.00 78.56 273 GLU A N 1
ATOM 2183 C CA . GLU A 1 273 ? 15.914 4.277 5.076 1.00 78.56 273 GLU A CA 1
ATOM 2184 C C . GLU A 1 273 ? 14.826 3.603 5.901 1.00 78.56 273 GLU A C 1
ATOM 2186 O O . GLU A 1 273 ? 14.661 3.908 7.083 1.00 78.56 273 GLU A O 1
ATOM 2191 N N . TYR A 1 274 ? 14.121 2.658 5.289 1.00 83.56 274 TYR A N 1
ATOM 2192 C CA . TYR A 1 274 ? 13.151 1.812 5.970 1.00 83.56 274 TYR A CA 1
ATOM 2193 C C . TYR A 1 274 ? 13.682 0.398 6.003 1.00 83.56 274 TYR A C 1
ATOM 2195 O O . TYR A 1 274 ? 14.147 -0.127 4.992 1.00 83.56 274 TYR A O 1
ATOM 2203 N N . ILE A 1 275 ? 13.611 -0.234 7.165 1.00 85.25 275 ILE A N 1
ATOM 2204 C CA . ILE A 1 275 ? 14.123 -1.585 7.354 1.00 85.25 275 ILE A CA 1
ATOM 2205 C C . ILE A 1 275 ? 13.010 -2.424 7.941 1.00 85.25 275 ILE A C 1
ATOM 2207 O O . ILE A 1 275 ? 12.470 -2.100 8.997 1.00 85.25 275 ILE A O 1
ATOM 2211 N N . VAL A 1 276 ? 12.693 -3.522 7.263 1.00 87.00 276 VAL A N 1
ATOM 2212 C CA . VAL A 1 276 ? 11.811 -4.550 7.814 1.00 87.00 276 VAL A CA 1
ATOM 2213 C C . VAL A 1 276 ? 12.628 -5.755 8.254 1.00 87.00 276 VAL A C 1
ATOM 2215 O O . VAL A 1 276 ? 13.573 -6.182 7.585 1.00 87.00 276 VAL A O 1
ATOM 2218 N N . TYR A 1 277 ? 12.246 -6.309 9.398 1.00 84.75 277 TYR A N 1
ATOM 2219 C CA . TYR A 1 277 ? 12.925 -7.436 10.044 1.00 84.75 277 TYR A CA 1
ATOM 2220 C C . TYR A 1 277 ? 12.169 -8.754 9.850 1.00 84.75 277 TYR A C 1
ATOM 2222 O O . TYR A 1 277 ? 12.537 -9.780 10.415 1.00 84.75 277 TYR A O 1
ATOM 2230 N N . ASN A 1 278 ? 11.121 -8.739 9.026 1.00 85.62 278 ASN A N 1
ATOM 2231 C CA . ASN A 1 278 ? 10.428 -9.924 8.556 1.00 85.62 278 ASN A CA 1
ATOM 2232 C C . ASN A 1 278 ? 10.244 -9.836 7.035 1.00 85.62 278 ASN A C 1
ATOM 2234 O O . ASN A 1 278 ? 9.699 -8.864 6.513 1.00 85.62 278 ASN A O 1
ATOM 2238 N N . THR A 1 279 ? 10.696 -10.864 6.317 1.00 86.50 279 THR A N 1
ATOM 2239 C CA . THR A 1 279 ? 10.641 -10.919 4.849 1.00 86.50 279 THR A CA 1
ATOM 2240 C C . THR A 1 279 ? 9.214 -10.983 4.304 1.00 86.50 279 THR A C 1
ATOM 2242 O O . THR A 1 279 ? 9.003 -10.635 3.151 1.00 86.50 279 THR A O 1
ATOM 2245 N N . ALA A 1 280 ? 8.226 -11.346 5.123 1.00 86.25 280 ALA A N 1
ATOM 2246 C CA . ALA A 1 280 ? 6.813 -11.340 4.758 1.00 86.25 280 ALA A CA 1
ATOM 2247 C C . ALA A 1 280 ? 6.174 -9.934 4.756 1.00 86.25 280 ALA A C 1
ATOM 2249 O O . ALA A 1 280 ? 5.037 -9.784 4.325 1.00 86.25 280 ALA A O 1
ATOM 2250 N N . GLN A 1 281 ? 6.884 -8.898 5.222 1.00 85.00 281 GLN A N 1
ATOM 2251 C CA . GLN A 1 281 ? 6.392 -7.511 5.242 1.00 85.00 281 GLN A CA 1
ATOM 2252 C C . GLN A 1 281 ? 6.551 -6.774 3.908 1.00 85.00 281 GLN A C 1
ATOM 2254 O O . GLN A 1 281 ? 6.290 -5.576 3.858 1.00 85.00 281 GLN A O 1
ATOM 2259 N N . ASN A 1 282 ? 7.009 -7.430 2.843 1.00 86.56 282 ASN A N 1
ATOM 2260 C CA . ASN A 1 282 ? 7.117 -6.804 1.528 1.00 86.56 282 ASN A CA 1
ATOM 2261 C C . ASN A 1 282 ? 6.558 -7.710 0.431 1.00 86.56 282 ASN A C 1
ATOM 2263 O O . ASN A 1 282 ? 6.595 -8.932 0.572 1.00 86.56 282 ASN A O 1
ATOM 2267 N N . ILE A 1 283 ? 6.062 -7.094 -0.638 1.00 82.50 283 ILE A N 1
ATOM 2268 C CA . ILE A 1 283 ? 5.558 -7.767 -1.836 1.00 82.50 283 ILE A CA 1
ATOM 2269 C C . ILE A 1 283 ? 5.833 -6.900 -3.071 1.00 82.50 283 ILE A C 1
ATOM 2271 O O . ILE A 1 283 ? 5.743 -5.674 -2.993 1.00 82.50 283 ILE A O 1
ATOM 2275 N N . GLN A 1 284 ? 6.195 -7.507 -4.205 1.00 76.88 284 GLN A N 1
ATOM 2276 C CA . GLN A 1 284 ? 6.505 -6.756 -5.437 1.00 76.88 284 GLN A CA 1
ATOM 2277 C C . GLN A 1 284 ? 5.268 -6.452 -6.292 1.00 76.88 284 GLN A C 1
ATOM 2279 O O . GLN A 1 284 ? 5.221 -5.439 -6.987 1.00 76.88 284 GLN A O 1
ATOM 2284 N N . HIS A 1 285 ? 4.240 -7.286 -6.187 1.00 66.38 285 HIS A N 1
ATOM 2285 C CA . HIS A 1 285 ? 2.926 -7.028 -6.751 1.00 66.38 285 HIS A CA 1
ATOM 2286 C C . HIS A 1 285 ? 1.878 -7.527 -5.765 1.00 66.38 285 HIS A C 1
ATOM 2288 O O . HIS A 1 285 ? 1.665 -8.727 -5.603 1.00 66.38 285 HIS A O 1
ATOM 2294 N N . LYS A 1 286 ? 1.190 -6.603 -5.097 1.00 53.00 286 LYS A N 1
ATOM 2295 C CA . LYS A 1 286 ? -0.130 -6.936 -4.575 1.00 53.00 286 LYS A CA 1
ATOM 2296 C C . LYS A 1 286 ? -1.006 -7.173 -5.801 1.00 53.00 286 LYS A C 1
ATOM 2298 O O . LYS A 1 286 ? -0.921 -6.344 -6.703 1.00 53.00 286 LYS A O 1
ATOM 2303 N N . PRO A 1 287 ? -1.815 -8.246 -5.880 1.00 38.91 287 PRO A N 1
ATOM 2304 C CA . PRO A 1 287 ? -2.753 -8.423 -6.973 1.00 38.91 287 PRO A CA 1
ATOM 2305 C C . PRO A 1 287 ? -3.550 -7.132 -7.125 1.00 38.91 287 PRO A C 1
ATOM 2307 O O . PRO A 1 287 ? -4.420 -6.819 -6.306 1.00 38.91 287 PRO A O 1
ATOM 2310 N N . SER A 1 288 ? -3.180 -6.344 -8.133 1.00 41.31 288 SER A N 1
ATOM 2311 C CA . SER A 1 288 ? -3.878 -5.130 -8.483 1.00 41.31 288 SER A CA 1
ATOM 2312 C C . SER A 1 288 ? -5.182 -5.625 -9.038 1.00 41.31 288 SER A C 1
ATOM 2314 O O . SER A 1 288 ? -5.298 -5.999 -10.201 1.00 41.31 288 SER A O 1
ATOM 2316 N N . THR A 1 289 ? -6.187 -5.690 -8.188 1.00 39.91 289 THR A N 1
ATOM 2317 C CA . THR A 1 289 ? -7.542 -5.833 -8.653 1.00 39.91 289 THR A CA 1
ATOM 2318 C C . THR A 1 289 ? -7.940 -4.508 -9.293 1.00 39.91 289 THR A C 1
ATOM 2320 O O . THR A 1 289 ? -8.781 -3.789 -8.773 1.00 39.91 289 THR A O 1
ATOM 2323 N N . THR A 1 290 ? -7.366 -4.189 -10.455 1.00 44.16 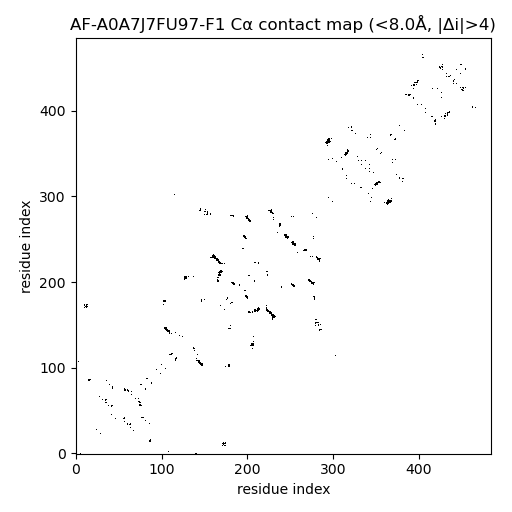290 THR A N 1
ATOM 2324 C CA . THR A 1 290 ? -8.092 -3.436 -11.481 1.00 44.16 290 THR A CA 1
ATOM 2325 C C . THR A 1 290 ? -9.387 -4.185 -11.806 1.00 44.16 290 THR A C 1
ATOM 2327 O O . THR A 1 290 ? -10.420 -3.557 -11.986 1.00 44.16 290 THR A O 1
ATOM 2330 N N . ALA A 1 291 ? -9.372 -5.520 -11.680 1.00 45.84 291 ALA A N 1
ATOM 2331 C CA . ALA A 1 291 ? -10.548 -6.388 -11.650 1.00 45.84 291 ALA A CA 1
ATOM 2332 C C . ALA A 1 291 ? -11.528 -6.147 -10.477 1.00 45.84 291 ALA A C 1
ATOM 2334 O O . ALA A 1 291 ? -12.647 -6.639 -10.553 1.00 45.84 291 ALA A O 1
ATOM 2335 N N . ASN A 1 292 ? -11.148 -5.408 -9.419 1.00 52.69 292 ASN A N 1
ATOM 2336 C CA . ASN A 1 292 ? -12.028 -5.067 -8.286 1.00 52.69 292 ASN A CA 1
ATOM 2337 C C . ASN A 1 292 ? -12.010 -3.569 -7.936 1.00 52.69 292 ASN A C 1
ATOM 2339 O O . ASN A 1 292 ? -12.338 -3.195 -6.808 1.00 52.69 292 ASN A O 1
ATOM 2343 N N . SER A 1 293 ? -11.602 -2.701 -8.865 1.00 71.06 293 SER A N 1
ATOM 2344 C CA . SER A 1 293 ? -11.688 -1.264 -8.625 1.00 71.06 293 SER A CA 1
ATOM 2345 C C . SER A 1 293 ? -13.154 -0.854 -8.516 1.00 71.06 293 SER A C 1
ATOM 2347 O O . SER A 1 293 ? -13.966 -1.297 -9.330 1.00 71.06 293 SER A O 1
ATOM 2349 N N . PRO A 1 294 ? -13.529 0.011 -7.560 1.00 82.12 294 PRO A N 1
ATOM 2350 C CA . PRO A 1 294 ? -14.889 0.504 -7.526 1.00 82.12 294 PRO A CA 1
ATOM 2351 C C . PRO A 1 294 ? -15.180 1.474 -8.669 1.00 82.12 294 PRO A C 1
ATOM 2353 O O . PRO A 1 294 ? -16.348 1.745 -8.904 1.00 82.12 294 PRO A O 1
ATOM 2356 N N . PHE A 1 295 ? -14.176 2.008 -9.376 1.00 85.44 295 PHE A N 1
ATOM 2357 C CA . PHE A 1 295 ? -14.416 2.926 -10.490 1.00 85.44 295 PHE A CA 1
ATOM 2358 C C . PHE A 1 295 ? -14.523 2.202 -11.828 1.00 85.44 295 PHE A C 1
ATOM 2360 O O . PHE A 1 295 ? -13.692 1.354 -12.137 1.00 85.44 295 PHE A O 1
ATOM 2367 N N . VAL A 1 296 ? -15.474 2.640 -12.651 1.00 83.06 296 VAL A N 1
ATOM 2368 C CA . VAL A 1 296 ? -15.617 2.188 -14.042 1.00 83.06 296 VAL A CA 1
ATOM 2369 C C . VAL A 1 296 ? -14.407 2.587 -14.900 1.00 83.06 296 VAL A C 1
ATOM 2371 O O . VAL A 1 296 ? -13.745 3.595 -14.635 1.00 83.06 296 VAL A O 1
ATOM 2374 N N . ALA A 1 297 ? -14.177 1.857 -15.996 1.00 75.94 297 ALA A N 1
ATOM 2375 C CA . ALA A 1 297 ? -13.061 2.086 -16.925 1.00 75.94 297 ALA A CA 1
ATOM 2376 C C . ALA A 1 297 ? -12.910 3.552 -17.378 1.00 75.94 297 ALA A C 1
ATOM 2378 O O . ALA A 1 297 ? -11.805 4.084 -17.375 1.00 75.94 297 ALA A O 1
ATOM 2379 N N . SER A 1 298 ? -14.015 4.266 -17.636 1.00 77.12 298 SER A N 1
ATOM 2380 C CA . SER A 1 298 ? -13.973 5.662 -18.104 1.00 77.12 298 SER A CA 1
ATOM 2381 C C . SER A 1 298 ? -13.336 6.655 -17.123 1.00 77.12 298 SER A C 1
ATOM 2383 O O . SER A 1 298 ? -13.002 7.769 -17.528 1.00 77.12 298 SER A O 1
ATOM 2385 N N . ILE A 1 299 ? -13.192 6.282 -15.847 1.00 76.50 299 ILE A N 1
ATOM 2386 C CA . ILE A 1 299 ? -12.482 7.076 -14.837 1.00 76.50 299 ILE A CA 1
ATOM 2387 C C . ILE A 1 299 ? -10.973 6.792 -14.879 1.00 76.50 299 ILE A C 1
ATOM 2389 O O . ILE A 1 299 ? -10.184 7.722 -14.741 1.00 76.50 299 ILE A O 1
ATOM 2393 N N . TRP A 1 300 ? -10.564 5.541 -15.110 1.00 65.75 300 TRP A N 1
ATOM 2394 C CA . TRP A 1 300 ? -9.151 5.134 -15.168 1.00 65.75 300 TRP A CA 1
ATOM 2395 C C . TRP A 1 300 ? -8.489 5.375 -16.527 1.00 65.75 300 TRP A C 1
ATOM 2397 O O . TRP A 1 300 ? -7.276 5.571 -16.594 1.00 65.75 300 TRP A O 1
ATOM 2407 N N . ASP A 1 301 ? -9.275 5.401 -17.602 1.00 64.81 301 ASP A N 1
ATOM 2408 C CA . ASP A 1 301 ? -8.784 5.618 -18.967 1.00 64.81 301 ASP A CA 1
ATOM 2409 C C . ASP A 1 301 ? -8.275 7.054 -19.192 1.00 64.81 301 ASP A C 1
ATOM 2411 O O . ASP A 1 301 ? -7.635 7.343 -20.206 1.00 64.81 301 ASP A O 1
ATOM 2415 N N . LYS A 1 302 ? -8.543 7.981 -18.257 1.00 65.56 302 LYS A N 1
ATOM 2416 C CA . LYS A 1 302 ? -8.056 9.361 -18.333 1.00 65.56 302 LYS A CA 1
ATOM 2417 C C . LYS A 1 302 ? -6.730 9.520 -17.579 1.00 65.56 302 LYS A C 1
ATOM 2419 O O . LYS A 1 302 ? -6.719 9.453 -16.351 1.00 65.56 302 LYS A O 1
ATOM 2424 N N . PRO A 1 303 ? -5.614 9.799 -18.278 1.00 56.81 303 PRO A N 1
ATOM 2425 C CA . PRO A 1 303 ? -4.332 10.015 -17.625 1.00 56.81 303 PRO A CA 1
ATOM 2426 C C . PRO A 1 303 ? -4.345 11.310 -16.807 1.00 56.81 303 PRO A C 1
ATOM 2428 O O . PRO A 1 303 ? -4.954 12.311 -17.199 1.00 56.81 303 PRO A O 1
ATOM 2431 N N . LEU A 1 304 ? -3.615 11.314 -15.691 1.00 63.69 304 LEU A N 1
ATOM 2432 C CA . LEU A 1 304 ? -3.406 12.527 -14.905 1.00 63.69 304 LEU A CA 1
ATOM 2433 C C . LEU A 1 304 ? -2.626 13.574 -15.714 1.00 63.69 304 LEU A C 1
ATOM 2435 O O . LEU A 1 304 ? -1.722 13.218 -16.476 1.00 63.69 304 LEU A O 1
ATOM 2439 N N . PRO A 1 305 ? -2.917 14.874 -15.532 1.00 67.81 305 PRO A N 1
ATOM 2440 C CA . PRO A 1 305 ? -2.154 15.933 -16.170 1.00 67.81 305 PRO A CA 1
ATOM 2441 C C . PRO A 1 305 ? -0.663 15.860 -15.790 1.00 67.81 305 PRO A C 1
ATOM 2443 O O . PRO A 1 305 ? -0.344 15.687 -14.607 1.00 67.81 305 PRO A O 1
ATOM 2446 N N . PRO A 1 306 ? 0.270 16.069 -16.739 1.00 46.22 306 PRO A N 1
ATOM 2447 C CA . PRO A 1 306 ? 1.689 16.190 -16.423 1.00 46.22 306 PRO A CA 1
ATOM 2448 C C . PRO A 1 306 ? 1.880 17.345 -15.431 1.00 46.22 306 PRO A C 1
ATOM 2450 O O . PRO A 1 306 ? 1.496 18.475 -15.736 1.00 46.22 306 PRO A O 1
ATOM 2453 N N . LYS A 1 307 ? 2.484 17.080 -14.261 1.00 61.72 307 LYS A N 1
ATOM 2454 C CA . LYS A 1 307 ? 2.630 18.009 -13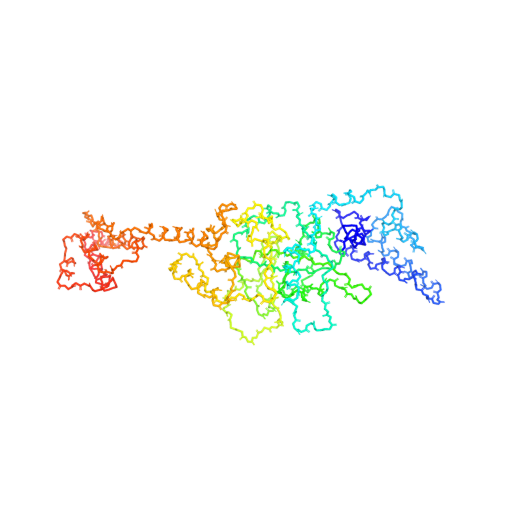.110 1.00 61.72 307 LYS A CA 1
ATOM 2455 C C . LYS A 1 307 ? 1.401 18.150 -12.200 1.00 61.72 307 LYS A C 1
ATOM 2457 O O . LYS A 1 307 ? 1.280 19.161 -11.503 1.00 61.72 307 LYS A O 1
ATOM 2462 N N . PHE A 1 308 ? 0.516 17.155 -12.163 1.00 66.38 308 PHE A N 1
ATOM 2463 C CA . PHE A 1 308 ? -0.526 17.082 -11.140 1.00 66.38 308 PHE A CA 1
ATOM 2464 C C . PHE A 1 308 ? 0.087 17.216 -9.735 1.00 66.38 308 PHE A C 1
ATOM 2466 O O . PHE A 1 308 ? 0.955 16.439 -9.340 1.00 66.38 308 PHE A O 1
ATOM 2473 N N . LYS A 1 309 ? -0.354 18.228 -8.984 1.00 71.31 309 LYS A N 1
ATOM 2474 C CA . LYS A 1 309 ? -0.028 18.397 -7.567 1.00 71.31 309 LYS A CA 1
ATOM 2475 C C . LYS A 1 309 ? -1.311 18.291 -6.775 1.00 71.31 309 LYS A C 1
ATOM 2477 O O . LYS A 1 309 ? -2.229 19.082 -6.982 1.00 71.31 309 LYS A O 1
ATOM 2482 N N . MET A 1 310 ? -1.341 17.327 -5.866 1.00 76.12 310 MET A N 1
ATOM 2483 C CA . MET A 1 310 ? -2.470 17.142 -4.974 1.00 76.12 310 MET A CA 1
ATOM 2484 C C . MET A 1 310 ? -2.570 18.339 -4.015 1.00 76.12 310 MET A C 1
ATOM 2486 O O . MET A 1 310 ? -1.574 18.668 -3.362 1.00 76.12 310 MET A O 1
ATOM 2490 N N . PRO A 1 311 ? -3.734 19.002 -3.910 1.00 76.88 311 PRO A N 1
ATOM 2491 C CA . PRO A 1 311 ? -3.969 19.992 -2.870 1.00 76.88 311 PRO A CA 1
ATOM 2492 C C . PRO A 1 311 ? -3.849 19.354 -1.484 1.00 76.88 311 PRO A C 1
ATOM 2494 O O . PRO A 1 311 ? -4.275 18.217 -1.277 1.00 76.88 311 PRO A O 1
ATOM 2497 N N . THR A 1 312 ? -3.300 20.087 -0.519 1.00 79.56 312 THR A N 1
ATOM 2498 C CA . THR A 1 312 ? -3.213 19.613 0.866 1.00 79.56 312 THR A CA 1
ATOM 2499 C C . THR A 1 312 ? -4.607 19.588 1.488 1.00 79.56 312 THR A C 1
ATOM 2501 O O . THR A 1 312 ? -5.246 20.631 1.626 1.00 79.56 312 THR A O 1
ATOM 2504 N N . ILE A 1 313 ? -5.075 18.399 1.862 1.00 86.25 313 ILE A N 1
ATOM 2505 C CA . ILE A 1 313 ? -6.379 18.172 2.492 1.00 86.25 313 ILE A CA 1
ATOM 2506 C C . ILE A 1 313 ? -6.154 17.305 3.727 1.00 86.25 313 ILE A C 1
ATOM 2508 O O . ILE A 1 313 ? -5.447 16.298 3.655 1.00 86.25 313 ILE A O 1
ATOM 2512 N N . ASP A 1 314 ? -6.755 17.691 4.852 1.00 83.50 314 ASP A N 1
ATOM 2513 C CA . ASP A 1 314 ? -6.700 16.892 6.073 1.00 83.50 314 ASP A CA 1
ATOM 2514 C C . ASP A 1 314 ? -7.330 15.515 5.843 1.00 83.50 314 ASP A C 1
ATOM 2516 O O . ASP A 1 314 ? -8.388 15.375 5.229 1.00 83.50 314 ASP A O 1
ATOM 2520 N N . SER A 1 315 ? -6.678 14.478 6.360 1.00 84.44 315 SER A N 1
ATOM 2521 C CA . SER A 1 315 ? -7.148 13.105 6.197 1.00 84.44 315 SER A CA 1
ATOM 2522 C C . SER A 1 315 ? -8.393 12.821 7.045 1.00 84.44 315 SER A C 1
ATOM 2524 O O . SER A 1 315 ? -8.404 13.045 8.258 1.00 84.44 315 SER A O 1
ATOM 2526 N N . PHE A 1 316 ? -9.421 12.252 6.418 1.00 85.69 316 PHE A N 1
ATOM 2527 C CA . PHE A 1 316 ? -10.685 11.868 7.037 1.00 85.69 316 PHE A CA 1
ATOM 2528 C C . PHE A 1 316 ? -10.652 10.416 7.512 1.00 85.69 316 PHE A C 1
ATOM 2530 O O . PHE A 1 316 ? -10.392 9.503 6.732 1.00 85.69 316 PHE A O 1
ATOM 2537 N N . ASP A 1 317 ? -10.927 10.195 8.796 1.00 79.38 317 ASP A N 1
ATOM 2538 C CA . ASP A 1 317 ? -10.920 8.874 9.437 1.00 79.38 317 ASP A CA 1
ATOM 2539 C C . ASP A 1 317 ? -12.313 8.308 9.742 1.00 79.38 317 ASP A C 1
ATOM 2541 O O . ASP A 1 317 ? -12.405 7.174 10.216 1.00 79.38 317 ASP A O 1
ATOM 2545 N N . GLY A 1 318 ? -13.379 9.072 9.476 1.00 81.25 318 GLY A N 1
ATOM 2546 C CA . GLY A 1 318 ? -14.762 8.739 9.834 1.00 81.25 318 GLY A CA 1
ATOM 2547 C C . GLY A 1 318 ? -15.278 9.396 11.122 1.00 81.25 318 GLY A C 1
ATOM 2548 O O . GLY A 1 318 ? -16.478 9.323 11.395 1.00 81.25 318 GLY A O 1
ATOM 2549 N N . ALA A 1 319 ? -14.422 10.048 11.919 1.00 74.56 319 ALA A N 1
ATOM 2550 C CA . ALA A 1 319 ? -14.805 10.624 13.212 1.00 74.56 319 ALA A CA 1
ATOM 2551 C C . ALA A 1 319 ? -15.295 12.080 13.126 1.00 74.56 319 ALA A C 1
ATOM 2553 O O . ALA A 1 319 ? -16.069 12.523 13.982 1.00 74.56 319 ALA A O 1
ATOM 2554 N N . THR A 1 320 ? -14.850 12.824 12.112 1.00 80.19 320 THR A N 1
ATOM 2555 C CA . THR A 1 320 ? -15.211 14.230 11.876 1.00 80.19 320 THR A CA 1
ATOM 2556 C C . THR A 1 320 ? -16.454 14.359 10.984 1.00 80.19 320 THR A C 1
ATOM 2558 O O . THR A 1 320 ? -17.054 13.364 10.585 1.00 80.19 320 THR A O 1
ATOM 2561 N N . ASP A 1 321 ? -16.916 15.584 10.722 1.00 82.62 321 ASP A N 1
ATOM 2562 C CA . ASP A 1 321 ? -18.104 15.833 9.895 1.00 82.62 321 ASP A CA 1
ATOM 2563 C C . ASP A 1 321 ? -17.842 15.469 8.411 1.00 82.62 321 ASP A C 1
ATOM 2565 O O . ASP A 1 321 ? -17.028 16.139 7.763 1.00 82.62 321 ASP A O 1
ATOM 2569 N N . PRO A 1 322 ? -18.523 14.445 7.851 1.00 90.56 322 PRO A N 1
ATOM 2570 C CA . PRO A 1 322 ? -18.322 14.016 6.470 1.00 90.56 322 PRO A CA 1
ATOM 2571 C C . PRO A 1 322 ? -18.770 15.075 5.457 1.00 90.56 322 PRO A C 1
ATOM 2573 O O . PRO A 1 322 ? -18.163 15.191 4.395 1.00 90.56 322 PRO A O 1
ATOM 2576 N N . VAL A 1 323 ? -19.788 15.886 5.775 1.00 90.19 323 VAL A N 1
ATOM 2577 C CA . VAL A 1 323 ? -20.259 16.951 4.875 1.00 90.19 323 VAL A CA 1
ATOM 2578 C C . VAL A 1 323 ? -19.176 18.013 4.738 1.00 90.19 323 VAL A C 1
ATOM 2580 O O . VAL A 1 323 ? -18.818 18.401 3.628 1.00 90.19 323 VAL A O 1
ATOM 2583 N N . LYS A 1 324 ? -18.584 18.430 5.862 1.00 90.69 324 LYS A N 1
ATOM 2584 C CA . LYS A 1 324 ? -17.495 19.413 5.870 1.00 90.69 324 LYS A CA 1
ATOM 2585 C C . LYS A 1 324 ? -16.265 18.929 5.096 1.00 90.69 324 LYS A C 1
ATOM 2587 O O . LYS A 1 324 ? -15.663 19.719 4.366 1.00 90.69 324 LYS A O 1
ATOM 2592 N N . HIS A 1 325 ? -15.884 17.658 5.259 1.00 93.50 325 HIS A N 1
ATOM 2593 C CA . HIS A 1 325 ? -14.762 17.061 4.522 1.00 93.50 325 HIS A CA 1
ATOM 2594 C C . HIS A 1 325 ? -15.010 17.094 3.015 1.00 93.50 325 HIS A C 1
ATOM 2596 O O . HIS A 1 325 ? -14.189 17.612 2.257 1.00 93.50 325 HIS A O 1
ATOM 2602 N N . LEU A 1 326 ? -16.179 16.609 2.592 1.00 95.06 326 LEU A N 1
ATOM 2603 C CA . LEU A 1 326 ? -16.541 16.539 1.183 1.00 95.06 326 LEU A CA 1
ATOM 2604 C C . LEU A 1 326 ? -16.614 17.925 0.529 1.00 95.06 326 LEU A C 1
ATOM 2606 O O . LEU A 1 326 ? -16.115 18.097 -0.579 1.00 95.06 326 LEU A O 1
ATOM 2610 N N . GLU A 1 327 ? -17.186 18.921 1.207 1.00 93.06 327 GLU A N 1
ATOM 2611 C CA . GLU A 1 327 ? -17.260 20.292 0.686 1.00 93.06 327 GLU A CA 1
ATOM 2612 C C . GLU A 1 327 ? -15.882 20.950 0.575 1.00 93.06 327 GLU A C 1
ATOM 2614 O O . GLU A 1 327 ? -15.598 21.647 -0.402 1.00 93.06 327 GLU A O 1
ATOM 2619 N N . THR A 1 328 ? -14.993 20.687 1.537 1.00 93.25 328 THR A N 1
ATOM 2620 C CA . THR A 1 328 ? -13.607 21.178 1.505 1.00 93.25 328 THR A CA 1
ATOM 2621 C C . THR A 1 328 ? -12.860 20.577 0.316 1.00 93.25 328 THR A C 1
ATOM 2623 O O . THR A 1 328 ? -12.242 21.303 -0.464 1.00 93.25 328 THR A O 1
ATOM 2626 N N . TYR A 1 329 ? -12.984 19.260 0.133 1.00 94.50 329 TYR A N 1
ATOM 2627 C CA . TYR A 1 329 ? -12.432 18.543 -1.011 1.00 94.50 329 TYR A CA 1
ATOM 2628 C C . TYR A 1 329 ? -12.964 19.100 -2.336 1.00 94.50 329 TYR A C 1
ATOM 2630 O O . TYR A 1 329 ? -12.185 19.525 -3.189 1.00 94.50 329 TYR A O 1
ATOM 2638 N N . ARG A 1 330 ? -14.292 19.168 -2.487 1.00 93.69 330 ARG A N 1
ATOM 2639 C CA . ARG A 1 330 ? -14.967 19.6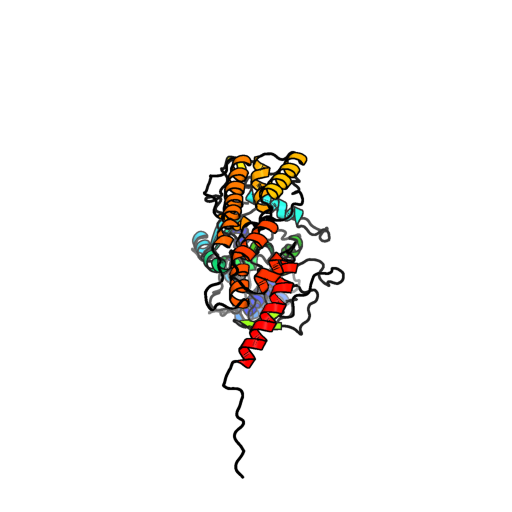55 -3.697 1.00 93.69 330 ARG A CA 1
ATOM 2640 C C . ARG A 1 330 ? -14.528 21.076 -4.048 1.00 93.69 330 ARG A C 1
ATOM 2642 O O . ARG A 1 330 ? -14.180 21.339 -5.195 1.00 93.69 330 ARG A O 1
ATOM 2649 N N . THR A 1 331 ? -14.490 21.974 -3.064 1.00 91.75 331 THR A N 1
ATOM 2650 C CA . THR A 1 331 ? -14.080 23.372 -3.262 1.00 91.75 331 THR A CA 1
ATOM 2651 C C . THR A 1 331 ? -12.656 23.469 -3.802 1.00 91.75 331 THR A C 1
ATOM 2653 O O . THR A 1 331 ? -12.414 24.199 -4.762 1.00 91.75 331 THR A O 1
ATOM 2656 N N . LEU A 1 332 ? -11.717 22.710 -3.228 1.00 90.62 332 LEU A N 1
ATOM 2657 C CA . LEU A 1 332 ? -10.324 22.710 -3.677 1.00 90.62 332 LEU A CA 1
ATOM 2658 C C . LEU A 1 332 ? -10.180 22.117 -5.079 1.00 90.62 332 LEU A C 1
ATOM 2660 O O . LEU A 1 332 ? -9.494 22.695 -5.918 1.00 90.62 332 LEU A O 1
ATOM 2664 N N . MET A 1 333 ? -10.862 21.011 -5.371 1.00 88.69 333 MET A N 1
ATOM 2665 C CA . MET A 1 333 ? -10.784 20.398 -6.697 1.00 88.69 333 MET A CA 1
ATOM 2666 C C . MET A 1 333 ? -11.343 21.313 -7.796 1.00 88.69 333 MET A C 1
ATOM 2668 O O . MET A 1 333 ? -10.751 21.415 -8.870 1.00 88.69 333 MET A O 1
ATOM 2672 N N . ILE A 1 334 ? -12.438 22.030 -7.510 1.00 89.06 334 ILE A N 1
ATOM 2673 C CA . ILE A 1 334 ? -13.009 23.036 -8.417 1.00 89.06 334 ILE A CA 1
ATOM 2674 C C . ILE A 1 334 ? -12.052 24.221 -8.589 1.00 89.06 334 ILE A C 1
ATOM 2676 O O . ILE A 1 334 ? -11.836 24.668 -9.714 1.00 89.06 334 ILE A O 1
ATOM 2680 N N . LEU A 1 335 ? -11.448 24.715 -7.502 1.00 87.38 335 LEU A N 1
ATOM 2681 C CA . LEU A 1 335 ? -10.501 25.835 -7.547 1.00 87.38 335 LEU A CA 1
ATOM 2682 C C . LEU A 1 335 ? -9.280 25.526 -8.426 1.00 87.38 335 LEU A C 1
ATOM 2684 O O . LEU A 1 335 ? -8.783 26.403 -9.128 1.00 87.38 335 LEU A O 1
ATOM 2688 N N . HIS A 1 336 ? -8.825 24.274 -8.410 1.00 83.00 336 HIS A N 1
ATOM 2689 C CA . HIS A 1 336 ? -7.733 23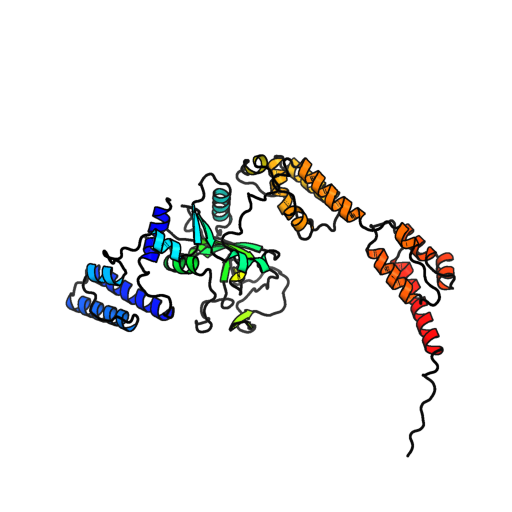.783 -9.249 1.00 83.00 336 HIS A CA 1
ATOM 2690 C C . HIS A 1 336 ? -8.169 23.359 -10.664 1.00 83.00 336 HIS A C 1
ATOM 2692 O O . HIS A 1 336 ? -7.330 22.906 -11.441 1.00 83.00 336 HIS A O 1
ATOM 2698 N N . ALA A 1 337 ? -9.449 23.533 -11.014 1.00 83.75 337 ALA A N 1
ATOM 2699 C CA . ALA A 1 337 ? -10.030 23.172 -12.307 1.00 83.75 337 ALA A CA 1
ATOM 2700 C C . ALA A 1 337 ? -9.806 21.698 -12.703 1.00 83.75 337 ALA A C 1
ATOM 2702 O O . ALA A 1 337 ? -9.593 21.383 -13.876 1.00 83.75 337 ALA A O 1
ATOM 2703 N N . PHE A 1 338 ? -9.846 20.785 -11.729 1.00 86.12 338 PHE A N 1
ATOM 2704 C CA . PHE A 1 338 ? -9.746 19.353 -12.003 1.00 86.12 338 PHE A CA 1
ATOM 2705 C C . PHE A 1 338 ? -11.044 18.793 -12.594 1.00 86.12 338 PHE A C 1
ATOM 2707 O O . PHE A 1 338 ? -12.133 19.308 -12.341 1.00 86.12 338 PHE A O 1
ATOM 2714 N N . SER A 1 339 ? -10.922 17.738 -13.403 1.00 88.06 339 SER A N 1
ATOM 2715 C CA . SER A 1 339 ? -12.077 17.052 -13.985 1.00 88.06 339 SER A CA 1
ATOM 2716 C C . SER A 1 339 ? -12.743 16.112 -12.977 1.00 88.06 339 SER A C 1
ATOM 2718 O O . SER A 1 339 ? -12.144 15.746 -11.965 1.00 88.06 339 SER A O 1
ATOM 2720 N N . ASP A 1 340 ? -13.972 15.690 -13.276 1.00 88.19 340 ASP A N 1
ATOM 2721 C CA . ASP A 1 340 ? -14.743 14.752 -12.447 1.00 88.19 340 ASP A CA 1
ATOM 2722 C C . ASP A 1 340 ? -13.996 13.423 -12.219 1.00 88.19 340 ASP A C 1
ATOM 2724 O O . ASP A 1 340 ? -14.012 12.862 -11.124 1.00 88.19 340 ASP A O 1
ATOM 2728 N N . GLU A 1 341 ? -13.251 12.956 -13.223 1.00 87.19 341 GLU A N 1
ATOM 2729 C CA . GLU A 1 341 ? -12.466 11.722 -13.138 1.00 87.19 341 GLU A CA 1
ATOM 2730 C C . GLU A 1 341 ? -11.273 11.875 -12.189 1.00 87.19 341 GLU A C 1
ATOM 2732 O O . GLU A 1 341 ? -11.025 11.002 -11.359 1.00 87.19 341 GLU A O 1
ATOM 2737 N N . ILE A 1 342 ? -10.585 13.023 -12.236 1.00 84.88 342 ILE A N 1
ATOM 2738 C CA . ILE A 1 342 ? -9.499 13.342 -11.299 1.00 84.88 342 ILE A CA 1
ATOM 2739 C C . ILE A 1 342 ? -10.054 13.484 -9.878 1.00 84.88 342 ILE A C 1
ATOM 2741 O O . ILE A 1 342 ? -9.422 13.021 -8.930 1.00 84.88 342 ILE A O 1
ATOM 2745 N N . MET A 1 343 ? -11.245 14.071 -9.717 1.00 89.62 343 MET A N 1
ATOM 2746 C CA . MET A 1 343 ? -11.926 14.141 -8.420 1.00 89.62 343 MET A CA 1
ATOM 2747 C C . MET A 1 343 ? -12.245 12.746 -7.865 1.00 89.62 343 MET A C 1
ATOM 2749 O O . MET A 1 343 ? -12.084 12.498 -6.675 1.00 89.62 343 MET A O 1
ATOM 2753 N N . CYS A 1 344 ? -12.664 11.797 -8.702 1.00 88.31 344 CYS A N 1
ATOM 2754 C CA . CYS A 1 344 ? -12.840 10.412 -8.260 1.00 88.31 344 CYS A CA 1
ATOM 2755 C C . CYS A 1 344 ? -11.511 9.792 -7.835 1.00 88.31 344 CYS A C 1
ATOM 2757 O O . CYS A 1 344 ? -11.404 9.242 -6.741 1.00 88.31 344 CYS A O 1
ATOM 2759 N N . TRP A 1 345 ? -10.494 9.927 -8.684 1.00 81.81 345 TRP A N 1
ATOM 2760 C CA . TRP A 1 345 ? -9.192 9.299 -8.496 1.00 81.81 345 TRP A CA 1
ATOM 2761 C C . TRP A 1 345 ? -8.445 9.816 -7.261 1.00 81.81 345 TRP A C 1
ATOM 2763 O O . TRP A 1 345 ? -7.826 9.046 -6.531 1.00 81.81 345 TRP A O 1
ATOM 2773 N N . ALA A 1 346 ? -8.527 11.119 -6.990 1.00 83.69 346 ALA A N 1
ATOM 2774 C CA . ALA A 1 346 ? -7.797 11.757 -5.902 1.00 83.69 346 ALA A CA 1
ATOM 2775 C C . ALA A 1 346 ? -8.519 11.683 -4.542 1.00 83.69 346 ALA A C 1
ATOM 2777 O O . ALA A 1 346 ? -7.897 11.912 -3.503 1.00 83.69 346 ALA A O 1
ATOM 2778 N N . PHE A 1 347 ? -9.821 11.381 -4.510 1.00 89.06 347 PHE A N 1
ATOM 2779 C CA . PH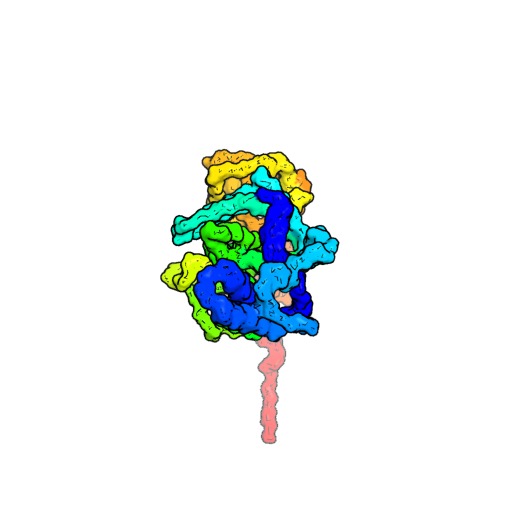E A 1 347 ? -10.600 11.339 -3.267 1.00 89.06 347 PHE A CA 1
ATOM 2780 C C . PHE A 1 347 ? -10.093 10.306 -2.237 1.00 89.06 347 PHE A C 1
ATOM 2782 O O . PHE A 1 347 ? -9.948 10.682 -1.068 1.00 89.06 347 PHE A O 1
ATOM 2789 N N . PRO A 1 348 ? -9.737 9.057 -2.612 1.00 86.38 348 PRO A N 1
ATOM 2790 C CA . PRO A 1 348 ? -9.266 8.034 -1.673 1.00 86.38 348 PRO A CA 1
ATOM 2791 C C . PRO A 1 348 ? -7.991 8.416 -0.919 1.00 86.38 348 PRO A C 1
ATOM 2793 O O . PRO A 1 348 ? -7.800 7.977 0.212 1.00 86.38 348 PRO A O 1
ATOM 2796 N N . VAL A 1 349 ? -7.145 9.272 -1.506 1.00 81.50 349 VAL A N 1
ATOM 2797 C CA . VAL A 1 349 ? -5.910 9.787 -0.880 1.00 81.50 349 VAL A CA 1
ATOM 2798 C C . VAL A 1 349 ? -6.221 10.604 0.377 1.00 81.50 349 VAL A C 1
ATOM 2800 O O . VAL A 1 349 ? -5.412 10.683 1.297 1.00 81.50 349 VAL A O 1
ATOM 2803 N N . THR A 1 350 ? -7.421 11.181 0.452 1.00 84.56 350 THR A N 1
ATOM 2804 C CA . THR A 1 350 ? -7.869 11.955 1.616 1.00 84.56 350 THR A CA 1
ATOM 2805 C C . THR A 1 350 ? -8.456 11.092 2.730 1.00 84.56 350 THR A C 1
ATOM 2807 O O . THR A 1 350 ? -8.852 11.627 3.762 1.00 84.56 350 THR A O 1
ATOM 2810 N N . LEU A 1 351 ? -8.527 9.768 2.559 1.00 82.94 351 LEU A N 1
ATOM 2811 C CA . LEU A 1 351 ? -9.152 8.851 3.511 1.00 82.94 351 LEU A CA 1
ATOM 2812 C C . LEU A 1 351 ? -8.101 8.063 4.304 1.00 82.94 351 LEU A C 1
ATOM 2814 O O . LEU A 1 351 ? -7.102 7.586 3.766 1.00 82.94 351 LEU A O 1
ATOM 2818 N N . LYS A 1 352 ? -8.362 7.849 5.593 1.00 78.62 352 LYS A N 1
ATOM 2819 C CA . LYS A 1 352 ? -7.571 6.978 6.476 1.00 78.62 352 LYS A CA 1
ATOM 2820 C C . LYS A 1 352 ? -8.482 6.136 7.370 1.00 78.62 352 LYS A C 1
ATOM 2822 O O . LYS A 1 352 ? -9.688 6.367 7.434 1.00 78.62 352 LYS A O 1
ATOM 2827 N N . GLY A 1 353 ? -7.911 5.154 8.068 1.00 78.81 353 GLY A N 1
ATOM 2828 C CA . GLY A 1 353 ? -8.635 4.350 9.059 1.00 78.81 353 GLY A CA 1
ATOM 2829 C C . GLY A 1 353 ? -9.948 3.766 8.520 1.00 78.81 353 GLY A C 1
ATOM 2830 O O . GLY A 1 353 ? -9.968 3.166 7.444 1.00 78.81 353 GLY A O 1
ATOM 2831 N N . SER A 1 354 ? -11.052 3.984 9.246 1.00 72.19 354 SER A N 1
ATOM 2832 C CA . SER A 1 354 ? -12.372 3.433 8.895 1.00 72.19 354 SER A CA 1
ATOM 2833 C C . SER A 1 354 ? -12.905 3.930 7.546 1.00 72.19 354 SER A C 1
ATOM 2835 O O . SER A 1 354 ? -13.570 3.182 6.830 1.00 72.19 354 SER A O 1
ATOM 2837 N N . ALA A 1 355 ? -12.548 5.155 7.146 1.00 80.69 355 ALA A N 1
ATOM 2838 C CA . ALA A 1 355 ? -12.951 5.710 5.861 1.00 80.69 355 ALA A CA 1
ATOM 2839 C C . ALA A 1 355 ? -12.258 5.036 4.676 1.00 80.69 355 ALA A C 1
ATOM 2841 O O . ALA A 1 355 ? -12.886 4.788 3.648 1.00 80.69 355 ALA A O 1
ATOM 2842 N N . ARG A 1 356 ? -10.982 4.672 4.834 1.00 80.62 356 ARG A N 1
ATOM 2843 C CA . ARG A 1 356 ? -10.246 3.933 3.802 1.00 80.62 356 ARG A CA 1
ATOM 2844 C C . ARG A 1 356 ? -10.762 2.497 3.666 1.00 80.62 356 ARG A C 1
ATOM 2846 O O . ARG A 1 356 ? -10.881 2.006 2.548 1.00 80.62 356 ARG A O 1
ATOM 2853 N N . LEU A 1 357 ? -11.140 1.868 4.784 1.00 72.06 357 LEU A N 1
ATOM 2854 C CA . LEU A 1 357 ? -11.750 0.534 4.795 1.00 72.06 357 LEU A CA 1
ATOM 2855 C C . LEU A 1 357 ? -13.115 0.514 4.089 1.00 72.06 357 LEU A C 1
ATOM 2857 O O . LEU A 1 357 ? -13.381 -0.385 3.294 1.00 72.06 357 LEU A O 1
ATOM 2861 N N . TRP A 1 358 ? -13.960 1.522 4.332 1.00 87.62 358 TRP A N 1
ATOM 2862 C CA . TRP A 1 358 ? -15.219 1.688 3.597 1.00 87.62 358 TRP A CA 1
ATOM 2863 C C . TRP A 1 358 ? -14.979 1.759 2.086 1.00 87.62 358 TRP A C 1
ATOM 2865 O O . TRP A 1 358 ? -15.638 1.054 1.325 1.00 87.62 358 TRP A O 1
ATOM 2875 N N . PHE A 1 359 ? -14.013 2.574 1.655 1.00 83.38 359 PHE A N 1
ATOM 2876 C CA . PHE A 1 359 ? -13.718 2.740 0.235 1.00 83.38 359 PHE A CA 1
ATOM 2877 C C . PHE A 1 359 ? -13.269 1.420 -0.415 1.00 83.38 359 PHE A C 1
ATOM 2879 O O . PHE A 1 359 ? -13.732 1.090 -1.503 1.00 83.38 359 PHE A O 1
ATOM 2886 N N . SER A 1 360 ? -12.448 0.615 0.273 1.00 78.44 360 SER A N 1
ATOM 2887 C CA . SER A 1 360 ? -12.037 -0.710 -0.224 1.00 78.44 360 SER A CA 1
ATOM 2888 C C . SER A 1 360 ? -13.161 -1.753 -0.283 1.00 78.44 360 SER A C 1
ATOM 2890 O O . SER A 1 360 ? -12.972 -2.808 -0.875 1.00 78.44 360 SER A O 1
ATOM 2892 N N . GLN A 1 361 ? -14.312 -1.488 0.342 1.00 79.94 361 GLN A N 1
ATOM 2893 C CA . GLN A 1 361 ? -15.481 -2.377 0.343 1.00 79.94 361 GLN A CA 1
ATOM 2894 C C . GLN A 1 361 ? -16.532 -1.984 -0.704 1.00 79.94 361 GLN A C 1
ATOM 2896 O O . GLN A 1 361 ? -17.586 -2.620 -0.784 1.00 79.94 361 GLN A O 1
ATOM 2901 N N . LEU A 1 362 ? -16.292 -0.924 -1.481 1.00 83.81 362 LEU A N 1
ATOM 2902 C CA . LEU A 1 362 ? -17.203 -0.524 -2.545 1.00 83.81 362 LEU A CA 1
ATOM 2903 C C . LEU A 1 362 ? -17.283 -1.619 -3.627 1.00 83.81 362 LEU A C 1
ATOM 2905 O O . LEU A 1 362 ? -16.261 -2.224 -3.952 1.00 83.81 362 LEU A O 1
ATOM 2909 N N . PRO A 1 363 ? -18.475 -1.881 -4.200 1.00 84.75 363 PRO A N 1
ATOM 2910 C CA . PRO A 1 363 ? -18.604 -2.855 -5.275 1.00 84.75 363 PRO A CA 1
ATOM 2911 C C . PRO A 1 363 ? -17.787 -2.446 -6.500 1.00 84.75 363 PRO A C 1
ATOM 2913 O O . PRO A 1 363 ? -17.673 -1.259 -6.814 1.00 84.75 363 PRO A O 1
ATOM 2916 N N . VAL A 1 364 ? -17.271 -3.446 -7.207 1.00 82.44 364 VAL A N 1
ATOM 2917 C CA . VAL A 1 364 ? -16.522 -3.278 -8.457 1.00 82.44 364 VAL A CA 1
ATOM 2918 C C . VAL A 1 364 ? -17.363 -2.531 -9.493 1.00 82.44 364 VAL A C 1
ATOM 2920 O O . VAL A 1 364 ? -18.571 -2.762 -9.567 1.00 82.44 364 VAL A O 1
ATOM 2923 N N . ASP A 1 365 ? -16.738 -1.636 -10.263 1.00 83.81 365 ASP A N 1
ATOM 2924 C CA . ASP A 1 365 ? -17.371 -0.860 -11.344 1.00 83.81 365 ASP A CA 1
ATOM 2925 C C . ASP A 1 365 ? -18.641 -0.093 -10.925 1.00 83.81 365 ASP A C 1
ATOM 2927 O O . ASP A 1 365 ? -19.511 0.217 -11.741 1.00 83.81 365 ASP A O 1
ATOM 2931 N N . SER A 1 366 ? -18.781 0.230 -9.637 1.00 88.75 366 SER A N 1
ATOM 2932 C CA . SER A 1 366 ? -19.969 0.917 -9.126 1.00 88.75 366 SER A CA 1
ATOM 2933 C C . SER A 1 366 ? -19.903 2.434 -9.280 1.00 88.75 366 SER A C 1
ATOM 2935 O O . SER A 1 366 ? -20.934 3.088 -9.395 1.00 88.75 366 SER A O 1
ATOM 2937 N N . VAL A 1 367 ? -18.717 3.030 -9.292 1.00 91.12 367 VAL A N 1
ATOM 2938 C CA . VAL A 1 367 ? -18.496 4.475 -9.263 1.00 91.12 367 VAL A CA 1
ATOM 2939 C C . VAL A 1 367 ? -18.171 4.980 -10.661 1.00 91.12 367 VAL A C 1
ATOM 2941 O O . VAL A 1 367 ? -17.093 4.735 -11.192 1.00 91.12 367 VAL A O 1
ATOM 2944 N N . SER A 1 368 ? -19.110 5.720 -11.250 1.00 89.38 368 SER A N 1
ATOM 2945 C CA . SER A 1 368 ? -18.974 6.290 -12.594 1.00 89.38 368 SER A CA 1
ATOM 2946 C C . SER A 1 368 ? -18.775 7.804 -12.630 1.00 89.38 368 SER A C 1
ATOM 2948 O O . SER A 1 368 ? -18.416 8.330 -13.678 1.00 89.38 368 SER A O 1
ATOM 2950 N N . THR A 1 369 ? -19.012 8.503 -11.517 1.00 93.75 369 THR A N 1
ATOM 2951 C CA . THR A 1 369 ? -18.829 9.957 -11.386 1.00 93.75 369 THR A CA 1
ATOM 2952 C C . THR A 1 369 ? -18.474 10.344 -9.954 1.00 93.75 369 THR A C 1
ATOM 2954 O O . THR A 1 369 ? -18.772 9.607 -9.003 1.00 93.75 369 THR A O 1
ATOM 2957 N N . PHE A 1 370 ? -17.919 11.546 -9.771 1.00 94.19 370 PHE A N 1
ATOM 2958 C CA . PHE A 1 370 ? -17.611 12.061 -8.436 1.00 94.19 370 PHE A CA 1
ATOM 2959 C C . PHE A 1 370 ? -18.884 12.306 -7.627 1.00 94.19 370 PHE A C 1
ATOM 2961 O O . PHE A 1 370 ? -18.891 12.149 -6.404 1.00 94.19 370 PHE A O 1
ATOM 2968 N N . GLN A 1 371 ? -19.988 12.627 -8.301 1.00 93.94 371 GLN A N 1
ATOM 2969 C CA . GLN A 1 371 ? -21.297 12.734 -7.668 1.00 93.94 371 GLN A CA 1
ATOM 2970 C C . GLN A 1 371 ? -21.741 11.392 -7.066 1.00 93.94 371 GLN A C 1
ATOM 2972 O O . GLN A 1 371 ? -22.146 11.353 -5.907 1.00 93.94 371 GLN A O 1
ATOM 2977 N N . HIS A 1 372 ? -21.589 10.281 -7.795 1.00 93.25 372 HIS A N 1
ATOM 2978 C CA . HIS A 1 372 ? -21.956 8.962 -7.271 1.00 93.25 372 HIS A CA 1
ATOM 2979 C C . HIS A 1 372 ? -21.084 8.546 -6.075 1.00 93.25 372 HIS A C 1
ATOM 2981 O O . HIS A 1 372 ? -21.588 8.018 -5.077 1.00 93.25 372 HIS A O 1
ATOM 2987 N N . LEU A 1 373 ? -19.782 8.846 -6.142 1.00 94.88 373 LEU A N 1
ATOM 2988 C CA . LEU A 1 373 ? -18.854 8.635 -5.032 1.00 94.88 373 LEU A CA 1
ATOM 2989 C C . LEU A 1 373 ? -19.242 9.463 -3.800 1.00 94.88 373 LEU A C 1
ATOM 2991 O O . LEU A 1 373 ? -19.288 8.942 -2.686 1.00 94.88 373 LEU A O 1
ATOM 2995 N N . SER A 1 374 ? -19.552 10.743 -4.018 1.00 95.38 374 SER A N 1
ATOM 2996 C CA . SER A 1 374 ? -19.982 11.696 -2.994 1.00 95.38 374 SER A CA 1
ATOM 2997 C C . SER A 1 374 ? -21.239 11.221 -2.270 1.00 95.38 374 SER A C 1
ATOM 2999 O O . SER A 1 374 ? -21.278 11.208 -1.040 1.00 95.38 374 SER A O 1
ATOM 3001 N N . ASP A 1 375 ? -22.254 10.794 -3.019 1.00 93.31 375 ASP A N 1
ATOM 3002 C CA . ASP A 1 375 ? -23.526 10.340 -2.457 1.00 93.31 375 ASP A CA 1
ATOM 3003 C C . ASP A 1 375 ? -23.353 9.037 -1.669 1.00 93.31 375 ASP A C 1
ATOM 3005 O O . ASP A 1 375 ? -23.894 8.897 -0.569 1.00 93.31 375 ASP A O 1
ATOM 3009 N N . SER A 1 376 ? -22.530 8.113 -2.173 1.00 93.44 376 SER A N 1
ATOM 3010 C CA . SER A 1 376 ? -22.182 6.873 -1.469 1.00 93.44 376 SER A CA 1
ATOM 3011 C C . SER A 1 376 ? -21.427 7.145 -0.165 1.00 93.44 376 SER A C 1
ATOM 3013 O O . SER A 1 376 ? -21.755 6.567 0.876 1.00 93.44 376 SER A O 1
ATOM 3015 N N . PHE A 1 377 ? -20.457 8.062 -0.201 1.00 94.94 377 PHE A N 1
ATOM 3016 C CA . PHE A 1 377 ? -19.689 8.499 0.964 1.00 94.94 377 PHE A CA 1
ATOM 3017 C C . PHE A 1 377 ? -20.595 9.115 2.033 1.00 94.94 377 PHE A C 1
ATOM 3019 O O . PHE A 1 377 ? -20.606 8.667 3.183 1.00 94.94 377 PHE A O 1
ATOM 3026 N N . LEU A 1 378 ? -21.407 10.105 1.654 1.00 93.38 378 LEU A N 1
ATOM 3027 C CA . LEU A 1 378 ? -22.328 10.756 2.580 1.00 93.38 378 LEU A CA 1
ATOM 3028 C C . LEU A 1 378 ? -23.355 9.766 3.120 1.00 93.38 378 LEU A C 1
ATOM 3030 O O . LEU A 1 378 ? -23.576 9.731 4.325 1.00 93.38 378 LEU A O 1
ATOM 3034 N N . SER A 1 379 ? -23.943 8.918 2.277 1.00 88.81 379 SER A N 1
ATOM 3035 C CA . SER A 1 379 ? -24.897 7.897 2.718 1.00 88.81 379 SER A CA 1
ATOM 3036 C C . SER A 1 379 ? -24.287 6.977 3.777 1.00 88.81 379 SER A C 1
ATOM 3038 O O . SER A 1 379 ? -24.909 6.742 4.814 1.00 88.81 379 SER A O 1
ATOM 3040 N N . HIS A 1 380 ? -23.047 6.517 3.583 1.00 88.38 380 HIS A N 1
ATOM 3041 C CA . HIS A 1 380 ? -22.372 5.656 4.549 1.00 88.38 380 HIS A CA 1
ATOM 3042 C C . HIS A 1 380 ? -22.061 6.384 5.863 1.00 88.38 380 HIS A C 1
ATOM 3044 O O . HIS A 1 380 ? -22.486 5.928 6.926 1.00 88.38 380 HIS A O 1
ATOM 3050 N N . PHE A 1 381 ? -21.375 7.530 5.811 1.00 86.44 381 PHE A N 1
ATOM 3051 C CA . PHE A 1 381 ? -20.884 8.208 7.017 1.00 86.44 381 PHE A CA 1
ATOM 3052 C C . PHE A 1 381 ? -21.951 9.023 7.742 1.00 86.44 381 PHE A C 1
ATOM 3054 O O . PHE A 1 381 ? -21.943 9.063 8.970 1.00 86.44 381 PHE A O 1
ATOM 3061 N N . ILE A 1 382 ? -22.931 9.592 7.035 1.00 82.75 382 ILE A N 1
ATOM 3062 C CA . ILE A 1 382 ? -24.100 10.205 7.676 1.00 82.75 382 ILE A CA 1
ATOM 3063 C C . ILE A 1 382 ? -24.954 9.115 8.323 1.00 82.75 382 ILE A C 1
ATOM 3065 O O . ILE A 1 382 ? -25.412 9.305 9.448 1.00 82.75 382 ILE A O 1
ATOM 3069 N N . ARG A 1 383 ? -25.158 7.954 7.678 1.00 66.94 383 ARG A N 1
ATOM 3070 C CA . ARG A 1 383 ? -25.882 6.839 8.311 1.00 66.94 383 ARG A CA 1
ATOM 3071 C C . ARG A 1 383 ? -25.122 6.310 9.521 1.00 66.94 383 ARG A C 1
ATOM 3073 O O . ARG A 1 383 ? -25.744 6.149 10.560 1.00 66.94 383 ARG A O 1
ATOM 3080 N N . ALA A 1 384 ? -23.809 6.106 9.433 1.00 61.28 384 ALA A N 1
ATOM 3081 C CA . ALA A 1 384 ? -22.981 5.669 10.558 1.00 61.28 384 ALA A CA 1
ATOM 3082 C C . ALA A 1 384 ? -22.986 6.684 11.718 1.00 61.28 384 ALA A C 1
ATOM 3084 O O . ALA A 1 384 ? -23.108 6.293 12.876 1.00 61.28 384 ALA A O 1
ATOM 3085 N N . GLN A 1 385 ? -22.962 7.989 11.427 1.00 64.00 385 GLN A N 1
ATOM 3086 C CA . GLN A 1 385 ? -23.126 9.030 12.447 1.00 64.00 385 GLN A CA 1
ATOM 3087 C C . GLN A 1 385 ? -24.546 9.089 13.027 1.00 64.00 385 GLN A C 1
ATOM 3089 O O . GLN A 1 385 ? -24.694 9.378 14.210 1.00 64.00 385 GLN A O 1
ATOM 3094 N N . ARG A 1 386 ? -25.585 8.790 12.233 1.00 55.59 386 ARG A N 1
ATOM 3095 C CA . ARG A 1 386 ? -26.995 8.709 12.668 1.00 55.59 386 ARG A CA 1
ATOM 3096 C C . ARG A 1 386 ? -27.344 7.413 13.405 1.00 55.59 386 ARG A C 1
ATOM 3098 O O . ARG A 1 386 ? -28.349 7.389 14.102 1.00 55.59 386 ARG A O 1
ATOM 3105 N N . GLN A 1 387 ? -26.537 6.360 13.266 1.00 52.34 387 GLN A N 1
ATOM 3106 C CA . GLN A 1 387 ? -26.612 5.156 14.105 1.00 52.34 387 GLN A CA 1
ATOM 3107 C C . GLN A 1 387 ? -26.107 5.418 15.532 1.00 52.34 387 GLN A C 1
ATOM 3109 O O . GLN A 1 387 ? -26.268 4.563 16.396 1.00 52.34 387 GLN A O 1
ATOM 3114 N N . ARG A 1 388 ? -25.549 6.605 15.819 1.00 57.75 388 ARG A N 1
ATOM 3115 C CA . ARG A 1 388 ? -25.433 7.068 17.201 1.00 57.75 388 ARG A CA 1
ATOM 3116 C C . ARG A 1 388 ? -26.831 7.313 17.757 1.00 57.75 388 ARG A C 1
ATOM 3118 O O . ARG A 1 388 ? -27.609 8.078 17.186 1.00 57.75 388 ARG A O 1
ATOM 3125 N N . CYS A 1 389 ? -27.135 6.648 18.861 1.00 64.88 389 CYS A N 1
ATOM 3126 C CA . CYS A 1 389 ? -28.454 6.605 19.466 1.00 64.88 389 CYS A CA 1
ATOM 3127 C C . CYS A 1 389 ? -29.057 8.014 19.646 1.00 64.88 389 CYS A C 1
ATOM 3129 O O . CYS A 1 389 ? -28.351 8.937 20.068 1.00 64.88 389 CYS A O 1
ATOM 3131 N N . PRO A 1 390 ? -30.355 8.222 19.351 1.00 69.31 390 PRO A N 1
ATOM 3132 C CA . PRO A 1 390 ? -31.032 9.472 19.678 1.00 69.31 390 PRO A CA 1
ATOM 3133 C C . PRO A 1 390 ? -30.927 9.774 21.177 1.00 69.31 390 PRO A C 1
ATOM 3135 O O . PRO A 1 390 ? -31.018 8.860 21.997 1.00 69.31 390 PRO A O 1
ATOM 3138 N N . ALA A 1 391 ? -30.827 11.056 21.552 1.00 72.44 391 ALA A N 1
ATOM 3139 C CA . ALA A 1 391 ? -30.772 11.484 22.959 1.00 72.44 391 ALA A CA 1
ATOM 3140 C C . ALA A 1 391 ? -31.925 10.921 23.804 1.00 72.44 391 ALA A C 1
ATOM 3142 O O . ALA A 1 391 ? -31.783 10.713 25.005 1.00 72.44 391 ALA A O 1
ATOM 3143 N N . THR A 1 392 ? -33.073 10.668 23.170 1.00 74.62 392 THR A N 1
ATOM 3144 C CA . THR A 1 392 ? -34.259 10.093 23.805 1.00 74.62 392 THR A CA 1
ATOM 3145 C C . THR A 1 392 ? -34.010 8.706 24.387 1.00 74.62 392 THR A C 1
ATOM 3147 O O . THR A 1 392 ? -34.714 8.327 25.313 1.00 74.62 392 THR A O 1
ATOM 3150 N N . GLN A 1 393 ? -33.007 7.957 23.918 1.00 79.31 393 GLN A N 1
ATOM 3151 C CA . GLN A 1 393 ? -32.642 6.681 24.536 1.00 79.31 393 GLN A CA 1
ATOM 3152 C C . GLN A 1 393 ? -32.062 6.852 25.946 1.00 79.31 393 GLN A C 1
ATOM 3154 O O . GLN A 1 393 ? -32.268 5.980 26.785 1.00 79.31 393 GLN A O 1
ATOM 3159 N N . LEU A 1 394 ? -31.433 7.995 26.251 1.00 86.12 394 LEU A N 1
ATOM 3160 C CA . LEU A 1 394 ? -30.951 8.289 27.606 1.00 86.12 394 LEU A CA 1
ATOM 3161 C C . LEU A 1 394 ? -32.095 8.407 28.618 1.00 86.12 394 LEU A C 1
ATOM 3163 O O . LEU A 1 394 ? -31.876 8.179 29.803 1.00 86.12 394 LEU A O 1
ATOM 3167 N N . LEU A 1 395 ? -33.321 8.706 28.167 1.00 85.38 395 LEU A N 1
ATOM 3168 C CA . LEU A 1 395 ? -34.505 8.742 29.034 1.00 85.38 395 LEU A CA 1
ATOM 3169 C C . LEU A 1 395 ? -34.899 7.355 29.555 1.00 85.38 395 LEU A C 1
ATOM 3171 O O . LEU A 1 395 ? -35.599 7.266 30.558 1.00 85.38 395 LEU A O 1
ATOM 3175 N N . ASN A 1 396 ? -34.440 6.282 28.905 1.00 87.81 396 ASN A N 1
ATOM 3176 C CA . ASN A 1 396 ? -34.691 4.912 29.351 1.00 87.81 396 ASN A CA 1
ATOM 3177 C C . ASN A 1 396 ? -33.709 4.464 30.446 1.00 87.81 396 ASN A C 1
ATOM 3179 O O . ASN A 1 396 ? -33.865 3.384 31.016 1.00 87.81 396 ASN A O 1
ATOM 3183 N N . ILE A 1 397 ? -32.684 5.269 30.738 1.00 90.31 397 ILE A N 1
ATOM 3184 C CA . ILE A 1 397 ? -31.702 4.978 31.778 1.00 90.31 397 ILE A CA 1
ATOM 3185 C C . ILE A 1 397 ? -32.213 5.575 33.082 1.00 90.31 397 ILE A C 1
ATOM 3187 O O . ILE A 1 397 ? -31.998 6.748 33.380 1.00 90.31 397 ILE A O 1
ATOM 3191 N N . CYS A 1 398 ? -32.877 4.745 33.877 1.00 92.62 398 CYS A N 1
ATOM 3192 C CA . CYS A 1 398 ? -33.317 5.114 35.216 1.00 92.62 398 CYS A CA 1
ATOM 3193 C C . CYS A 1 398 ? -32.429 4.463 36.278 1.00 92.62 398 CYS A C 1
ATOM 3195 O O . CYS A 1 398 ? -31.964 3.330 36.115 1.00 92.62 398 CYS A O 1
ATOM 3197 N N . GLN A 1 399 ? -32.220 5.181 37.378 1.00 94.75 399 GLN A N 1
ATOM 3198 C CA . GLN A 1 399 ? -31.632 4.644 38.593 1.00 94.75 399 GLN A CA 1
ATOM 3199 C C . GLN A 1 399 ? -32.616 3.639 39.206 1.00 94.75 399 GLN A C 1
ATOM 3201 O O . GLN A 1 399 ? -33.770 3.960 39.507 1.00 94.75 399 GLN A O 1
ATOM 3206 N N . THR A 1 400 ? -32.166 2.402 39.357 1.00 92.00 400 THR A N 1
ATOM 3207 C CA . THR A 1 400 ? -32.955 1.281 39.876 1.00 92.00 400 THR A CA 1
ATOM 3208 C C . THR A 1 400 ? -33.003 1.286 41.409 1.00 92.00 400 THR A C 1
ATOM 3210 O O . THR A 1 400 ? -32.300 2.046 42.079 1.00 92.00 400 THR A O 1
ATOM 3213 N N . GLU A 1 401 ? -33.911 0.508 42.001 1.00 88.69 401 GLU A N 1
ATOM 3214 C CA . GLU A 1 401 ? -34.044 0.429 43.459 1.00 88.69 401 GLU A CA 1
ATOM 3215 C C . GLU A 1 401 ? -32.820 -0.262 44.080 1.00 88.69 401 GLU A C 1
ATOM 3217 O O . GLU A 1 401 ? -32.460 -1.366 43.685 1.00 88.69 401 GLU A O 1
ATOM 3222 N N . GLY A 1 402 ? -32.158 0.407 45.031 1.00 85.19 402 GLY A N 1
ATOM 3223 C CA . GLY A 1 402 ? -30.914 -0.075 45.645 1.00 85.19 402 GLY A CA 1
ATOM 3224 C C . GLY A 1 402 ? -29.639 0.184 44.828 1.00 85.19 402 GLY A C 1
ATOM 3225 O O . GLY A 1 402 ? -28.550 -0.134 45.301 1.00 85.19 402 GLY A O 1
ATOM 3226 N N . GLU A 1 403 ? -29.735 0.782 43.636 1.00 91.38 403 GLU A N 1
ATOM 3227 C CA . GLU A 1 403 ? -28.569 1.167 42.833 1.00 91.38 403 GLU A CA 1
ATOM 3228 C C . GLU A 1 403 ? -27.920 2.449 43.366 1.00 91.38 403 GLU A C 1
ATOM 3230 O O . GLU A 1 403 ? -28.570 3.495 43.468 1.00 91.38 403 GLU A O 1
ATOM 3235 N N . SER A 1 404 ? -26.618 2.382 43.657 1.00 92.06 404 SER A N 1
ATOM 3236 C CA . SER A 1 404 ? -25.853 3.542 44.121 1.00 92.06 404 SER A CA 1
ATOM 3237 C C . SER A 1 404 ? -25.747 4.622 43.049 1.00 92.06 404 SER A C 1
ATOM 3239 O O . SER A 1 404 ? -25.749 4.336 41.844 1.00 92.06 404 SER A O 1
ATOM 3241 N N . LEU A 1 405 ? -25.573 5.878 43.471 1.00 92.50 405 LEU A N 1
ATOM 3242 C CA . LEU A 1 405 ? -25.414 6.988 42.528 1.00 92.50 405 LEU A CA 1
ATOM 3243 C C . LEU A 1 405 ? -24.219 6.765 41.586 1.00 92.50 405 LEU A C 1
ATOM 3245 O O . LEU A 1 405 ? -24.275 7.126 40.412 1.00 92.50 405 LEU A O 1
ATOM 3249 N N . ARG A 1 406 ? -23.154 6.125 42.083 1.00 92.94 406 ARG A N 1
ATOM 3250 C CA . ARG A 1 406 ? -21.959 5.788 41.299 1.00 92.94 406 ARG A CA 1
ATOM 3251 C C . ARG A 1 406 ? -22.255 4.812 40.173 1.00 92.94 406 ARG A C 1
ATOM 3253 O O . ARG A 1 406 ? -21.834 5.058 39.047 1.00 92.94 406 ARG A O 1
ATOM 3260 N N . SER A 1 407 ? -22.992 3.742 40.463 1.00 91.12 407 SER A N 1
ATOM 3261 C CA . SER A 1 407 ? -23.359 2.752 39.449 1.00 91.12 407 SER A CA 1
ATOM 3262 C C . SER A 1 407 ? -24.221 3.387 38.353 1.00 91.12 407 SER A C 1
ATOM 3264 O O . SER A 1 407 ? -23.892 3.270 37.171 1.00 91.12 407 SER A O 1
ATOM 3266 N N . PHE A 1 408 ? -25.219 4.184 38.746 1.00 94.38 408 PHE A N 1
ATOM 3267 C CA . PHE A 1 408 ? -26.064 4.921 37.808 1.00 94.38 408 PHE A CA 1
ATOM 3268 C C . PHE A 1 408 ? -25.262 5.891 36.927 1.00 94.38 408 PHE A C 1
ATOM 3270 O O . PHE A 1 408 ? -25.381 5.847 35.704 1.00 94.38 408 PHE A O 1
ATOM 3277 N N . VAL A 1 409 ? -24.413 6.739 37.526 1.00 92.31 409 VAL A N 1
ATOM 3278 C CA . VAL A 1 409 ? -23.581 7.717 36.797 1.00 92.31 409 VAL A CA 1
ATOM 3279 C C . VAL A 1 409 ? -22.669 7.022 35.790 1.00 92.31 409 VAL A C 1
ATOM 3281 O O . VAL A 1 409 ? -22.537 7.491 34.660 1.00 92.31 409 VAL A O 1
ATOM 3284 N N . THR A 1 410 ? -22.046 5.906 36.176 1.00 89.06 410 THR A N 1
ATOM 3285 C CA . THR A 1 410 ? -21.187 5.132 35.277 1.00 89.06 410 THR A CA 1
ATOM 3286 C C . THR A 1 410 ? -21.979 4.593 34.090 1.00 89.06 410 THR A C 1
ATOM 3288 O O . THR A 1 410 ? -21.573 4.837 32.957 1.00 89.06 410 THR A O 1
ATOM 3291 N N . ARG A 1 411 ? -23.132 3.945 34.317 1.00 93.19 411 ARG A N 1
ATOM 3292 C CA . ARG A 1 411 ? -23.975 3.428 33.223 1.00 93.19 411 ARG A CA 1
ATOM 3293 C C . ARG A 1 411 ? -24.463 4.540 32.303 1.00 93.19 411 ARG A C 1
ATOM 3295 O O . ARG A 1 411 ? -24.346 4.424 31.087 1.00 93.19 411 ARG A O 1
ATOM 3302 N N . PHE A 1 412 ? -24.966 5.630 32.880 1.00 90.69 412 PHE A N 1
ATOM 3303 C CA . PHE A 1 412 ? -25.458 6.763 32.107 1.00 90.69 412 PHE A CA 1
ATOM 3304 C C . PHE A 1 412 ? -24.355 7.360 31.230 1.00 90.69 412 PHE A C 1
ATOM 3306 O O . PHE A 1 412 ? -24.585 7.612 30.053 1.00 90.69 412 PHE A O 1
ATOM 3313 N N . ASN A 1 413 ? -23.145 7.551 31.766 1.00 87.06 413 ASN A N 1
ATOM 3314 C CA . ASN A 1 413 ? -22.023 8.085 30.993 1.00 87.06 413 ASN A CA 1
ATOM 3315 C C . ASN A 1 413 ? -21.568 7.125 29.886 1.00 87.06 413 ASN A C 1
ATOM 3317 O O . ASN A 1 413 ? -21.255 7.585 28.792 1.00 87.06 413 ASN A O 1
ATOM 3321 N N . THR A 1 414 ? -21.556 5.813 30.136 1.00 83.94 414 THR A N 1
ATOM 3322 C CA . THR A 1 414 ? -21.234 4.809 29.110 1.00 83.94 414 THR A CA 1
ATOM 3323 C C . THR A 1 414 ? -22.205 4.872 27.930 1.00 83.94 414 THR A C 1
ATOM 3325 O O . THR A 1 414 ? -21.769 4.854 26.781 1.00 83.94 414 THR A O 1
ATOM 3328 N N . GLU A 1 415 ? -23.502 5.008 28.192 1.00 82.44 415 GLU A N 1
ATOM 3329 C CA . GLU A 1 415 ? -24.519 5.147 27.142 1.00 82.44 415 GLU A CA 1
ATOM 3330 C C . GLU A 1 415 ? -24.492 6.535 26.481 1.00 82.44 415 GLU A C 1
ATOM 3332 O O . GLU A 1 415 ? -24.634 6.658 25.265 1.00 82.44 415 GLU A O 1
ATOM 3337 N N . ALA A 1 416 ? -24.220 7.597 27.245 1.00 81.25 416 ALA A N 1
ATOM 3338 C CA . ALA A 1 416 ? -24.111 8.959 26.723 1.00 81.25 416 ALA A CA 1
ATOM 3339 C C . ALA A 1 416 ? -22.962 9.131 25.713 1.00 81.25 416 ALA A C 1
ATOM 3341 O O . ALA A 1 416 ? -23.058 9.983 24.832 1.00 81.25 416 ALA A O 1
ATOM 3342 N N . LEU A 1 417 ? -21.908 8.309 25.785 1.00 76.00 417 LEU A N 1
ATOM 3343 C CA . LEU A 1 417 ? -20.823 8.286 24.793 1.00 76.00 417 LEU A CA 1
ATOM 3344 C C . LEU A 1 417 ? -21.260 7.737 23.423 1.00 76.00 417 LEU A C 1
ATOM 3346 O O . LEU A 1 417 ? -20.624 8.041 22.413 1.00 76.00 417 LEU A O 1
ATOM 3350 N N . GLN A 1 418 ? -22.330 6.939 23.375 1.00 72.50 418 GLN A N 1
ATOM 3351 C CA . GLN A 1 418 ? -22.852 6.329 22.144 1.00 72.50 418 GLN A CA 1
ATOM 3352 C C . GLN A 1 418 ? -23.886 7.210 21.431 1.00 72.50 418 GLN A C 1
ATOM 3354 O O . GLN A 1 418 ? -24.275 6.943 20.292 1.00 72.50 418 GLN A O 1
ATOM 3359 N N . VAL A 1 419 ? -24.334 8.271 22.097 1.00 71.06 419 VAL A N 1
ATOM 3360 C CA . VAL A 1 419 ? -25.377 9.173 21.624 1.00 71.06 419 VAL A CA 1
ATOM 3361 C C . VAL A 1 419 ? -24.789 10.222 20.675 1.00 71.06 419 VAL A C 1
ATOM 3363 O O . VAL A 1 419 ? -23.656 10.678 20.838 1.00 71.06 419 VAL A O 1
ATOM 3366 N N . ALA A 1 420 ? -25.547 10.598 19.638 1.00 62.56 420 ALA A N 1
ATOM 3367 C CA . ALA A 1 420 ? -25.118 11.639 18.700 1.00 62.56 420 ALA A CA 1
ATOM 3368 C C . ALA A 1 420 ? -24.832 12.937 19.472 1.00 62.56 420 ALA A C 1
ATOM 3370 O O . ALA A 1 420 ? -25.461 13.179 20.499 1.00 62.56 420 ALA A O 1
ATOM 3371 N N . LYS A 1 421 ? -23.891 13.770 19.011 1.00 63.41 421 LYS A N 1
ATOM 3372 C CA . LYS A 1 421 ? -23.546 15.031 19.687 1.00 63.41 421 LYS A CA 1
ATOM 3373 C C . LYS A 1 421 ? -24.802 15.917 19.766 1.00 63.41 421 LYS A C 1
ATOM 3375 O O . LYS A 1 421 ? -25.156 16.576 18.795 1.00 63.41 421 LYS A O 1
ATOM 3380 N N . ASN A 1 422 ? -25.502 15.854 20.894 1.00 62.12 422 ASN A N 1
ATOM 3381 C CA . ASN A 1 422 ? -26.755 16.553 21.147 1.00 62.12 422 ASN A CA 1
ATOM 3382 C C . ASN A 1 422 ? -26.478 17.845 21.911 1.00 62.12 422 ASN A C 1
ATOM 3384 O O . ASN A 1 422 ? -25.397 18.027 22.466 1.00 62.12 422 ASN A O 1
ATOM 3388 N N . ASP A 1 423 ? -27.473 18.727 21.957 1.00 67.50 423 ASP A N 1
ATOM 3389 C CA . ASP A 1 423 ? -27.461 19.869 22.868 1.00 67.50 423 ASP A CA 1
ATOM 3390 C C . ASP A 1 423 ? -27.297 19.354 24.310 1.00 67.50 423 ASP A C 1
ATOM 3392 O O . ASP A 1 423 ? -28.091 18.524 24.772 1.00 67.50 423 ASP A O 1
ATOM 3396 N N . ASP A 1 424 ? -26.263 19.831 25.012 1.00 76.38 424 ASP A N 1
ATOM 3397 C CA . ASP A 1 424 ? -25.939 19.470 26.398 1.00 76.38 424 ASP A CA 1
ATOM 3398 C C . ASP A 1 424 ? -27.172 19.556 27.308 1.00 76.38 424 ASP A C 1
ATOM 3400 O O . ASP A 1 424 ? -27.335 18.757 28.232 1.00 76.38 424 ASP A O 1
ATOM 3404 N N . LYS A 1 425 ? -28.106 20.467 27.012 1.00 82.06 425 LYS A N 1
ATOM 3405 C CA . LYS A 1 425 ? -29.359 20.627 27.754 1.00 82.06 425 LYS A CA 1
ATOM 3406 C C . LYS A 1 425 ? -30.250 19.383 27.712 1.00 82.06 425 LYS A C 1
ATOM 3408 O O . LYS A 1 425 ? -30.909 19.069 28.706 1.00 82.06 425 LYS A O 1
ATOM 3413 N N . VAL A 1 426 ? -30.271 18.659 26.594 1.00 83.75 426 VAL A N 1
ATOM 3414 C CA . VAL A 1 426 ? -31.065 17.430 26.433 1.00 83.75 426 VAL A CA 1
ATOM 3415 C C . VAL A 1 426 ? -30.464 16.299 27.263 1.00 83.75 426 VAL A C 1
ATOM 3417 O O . VAL A 1 426 ? -31.193 15.600 27.964 1.00 83.75 426 VAL A O 1
ATOM 3420 N N . ILE A 1 427 ? -29.135 16.170 27.253 1.00 86.69 427 ILE A N 1
ATOM 3421 C CA . ILE A 1 427 ? -28.410 15.157 28.033 1.00 86.69 427 ILE A CA 1
ATOM 3422 C C . ILE A 1 427 ? -28.583 15.419 29.535 1.00 86.69 427 ILE A C 1
ATOM 3424 O O . ILE A 1 427 ? -28.902 14.501 30.289 1.00 86.69 427 ILE A O 1
ATOM 3428 N N . LEU A 1 428 ? -28.459 16.679 29.967 1.00 89.94 428 LEU A N 1
ATOM 3429 C CA . LEU A 1 428 ? -28.674 17.087 31.359 1.00 89.94 428 LEU A CA 1
ATOM 3430 C C . LEU A 1 428 ? -30.104 16.800 31.832 1.00 89.94 428 LEU A C 1
ATOM 3432 O O . LEU A 1 428 ? -30.303 16.302 32.940 1.00 89.94 428 LEU A O 1
ATOM 3436 N N . THR A 1 429 ? -31.096 17.079 30.983 1.00 89.38 429 THR A N 1
ATOM 3437 C CA . THR A 1 429 ? -32.505 16.804 31.293 1.00 89.38 429 THR A CA 1
ATOM 3438 C C . THR A 1 429 ? -32.757 15.302 31.413 1.00 89.38 429 THR A C 1
ATOM 3440 O O . THR A 1 429 ? -33.409 14.873 32.362 1.00 89.38 429 THR A O 1
ATOM 3443 N N . ALA A 1 430 ? -32.199 14.494 30.505 1.00 91.12 430 ALA A N 1
ATOM 3444 C CA . ALA A 1 430 ? -32.323 13.041 30.563 1.00 91.12 430 ALA A CA 1
ATOM 3445 C C . ALA A 1 430 ? -31.655 12.449 31.812 1.00 91.12 430 ALA A C 1
ATOM 3447 O O . ALA A 1 430 ? -32.250 11.607 32.480 1.00 91.12 430 ALA A O 1
ATOM 3448 N N . PHE A 1 431 ? -30.474 12.952 32.188 1.00 92.81 431 PHE A N 1
ATOM 3449 C CA . PHE A 1 431 ? -29.794 12.547 33.418 1.00 92.81 431 PHE A CA 1
ATOM 3450 C C . PHE A 1 431 ? -30.660 12.821 34.651 1.00 92.81 431 PHE A C 1
ATOM 3452 O O . PHE A 1 431 ? -30.845 11.947 35.494 1.00 92.81 431 PHE A O 1
ATOM 3459 N N . MET A 1 432 ? -31.214 14.034 34.758 1.00 91.81 432 MET A N 1
ATOM 3460 C CA . MET A 1 432 ? -32.060 14.416 35.891 1.00 91.81 432 MET A CA 1
ATOM 3461 C C . MET A 1 432 ? -33.370 13.621 35.939 1.00 91.81 432 MET A C 1
ATOM 3463 O O . MET A 1 432 ? -33.805 13.261 37.029 1.00 91.81 432 MET A O 1
ATOM 3467 N N . ALA A 1 433 ? -33.973 13.324 34.785 1.00 92.25 433 ALA A N 1
ATOM 3468 C CA . ALA A 1 433 ? -35.182 12.505 34.693 1.00 92.25 433 ALA A CA 1
ATOM 3469 C C . ALA A 1 433 ? -34.940 11.037 35.086 1.00 92.25 433 ALA A C 1
ATOM 3471 O O . ALA A 1 433 ? -35.843 10.390 35.611 1.00 92.25 433 ALA A O 1
ATOM 3472 N N . GLY A 1 434 ? -33.729 10.521 34.855 1.00 92.44 434 GLY A N 1
ATOM 3473 C CA . GLY A 1 434 ? -33.340 9.160 35.220 1.00 92.44 434 GLY A CA 1
ATOM 3474 C C . GLY A 1 434 ? -33.058 8.956 36.712 1.00 92.44 434 GLY A C 1
ATOM 3475 O O . GLY A 1 434 ? -33.068 7.819 37.180 1.00 92.44 434 GLY A O 1
ATOM 3476 N N . LEU A 1 435 ? -32.817 10.021 37.482 1.00 93.75 435 LEU A N 1
ATOM 3477 C CA . LEU A 1 435 ? -32.528 9.918 38.914 1.00 93.75 435 LEU A CA 1
ATOM 3478 C C . LEU A 1 435 ? -33.773 9.571 39.734 1.00 93.75 435 LEU A C 1
ATOM 3480 O O . LEU A 1 435 ? -34.857 10.117 39.528 1.00 93.75 435 LEU A O 1
ATOM 3484 N N . ARG A 1 436 ? -33.591 8.750 40.773 1.00 90.44 436 ARG A N 1
ATOM 3485 C CA . ARG A 1 436 ? -34.615 8.583 41.811 1.00 90.44 436 ARG A CA 1
ATOM 3486 C C . ARG A 1 436 ? -34.676 9.812 42.714 1.00 90.44 436 ARG A C 1
ATOM 3488 O O . ARG A 1 436 ? -33.690 10.537 42.895 1.00 90.44 436 ARG A O 1
ATOM 3495 N N . SER A 1 437 ? -35.837 10.010 43.341 1.00 82.50 437 SER A N 1
ATOM 3496 C CA . SER A 1 437 ? -36.029 11.020 44.383 1.00 82.50 437 SER A CA 1
ATOM 3497 C C . SER A 1 437 ? -34.965 10.869 45.473 1.00 82.50 437 SER A C 1
ATOM 3499 O O . SER A 1 437 ? -34.917 9.865 46.177 1.00 82.50 437 SER A O 1
ATOM 3501 N N . SER A 1 438 ? -34.088 11.865 45.572 1.00 84.62 438 SER A N 1
ATOM 3502 C CA . SER A 1 438 ? -32.916 11.882 46.448 1.00 84.62 438 SER A CA 1
ATOM 3503 C C . SER A 1 438 ? -32.513 13.326 46.759 1.00 84.62 438 SER A C 1
ATOM 3505 O O . SER A 1 438 ? -32.862 14.250 46.015 1.00 84.62 438 SER A O 1
ATOM 3507 N N . ASP A 1 439 ? -31.713 13.526 47.810 1.00 87.25 439 ASP A N 1
ATOM 3508 C CA . ASP A 1 439 ? -31.129 14.837 48.140 1.00 87.25 439 ASP A CA 1
ATOM 3509 C C . ASP A 1 439 ? -30.301 15.407 46.981 1.00 87.25 439 ASP A C 1
ATOM 3511 O O . ASP A 1 439 ? -30.212 16.624 46.790 1.00 87.25 439 ASP A O 1
ATOM 3515 N N . PHE A 1 440 ? -29.712 14.523 46.172 1.00 92.12 440 PHE A N 1
ATOM 3516 C CA . PHE A 1 440 ? -28.970 14.908 44.985 1.00 92.12 440 PHE A CA 1
ATOM 3517 C C . PHE A 1 440 ? -29.889 15.478 43.895 1.00 92.12 440 PHE A C 1
ATOM 3519 O O . PHE A 1 440 ? -29.636 16.588 43.419 1.00 92.12 440 PHE A O 1
ATOM 3526 N N . LEU A 1 441 ? -30.990 14.794 43.556 1.00 90.50 441 LEU A N 1
ATOM 3527 C CA . LEU A 1 441 ? -31.976 15.297 42.589 1.00 90.50 441 LEU A CA 1
ATOM 3528 C C . LEU A 1 441 ? -32.608 16.620 43.053 1.00 90.50 441 LEU A C 1
ATOM 3530 O O . LEU A 1 441 ? -32.760 17.553 42.259 1.00 90.50 441 LEU A O 1
ATOM 3534 N N . PHE A 1 442 ? -32.911 16.745 44.349 1.00 89.81 442 PHE A N 1
ATOM 3535 C CA . PHE A 1 442 ? -33.411 17.994 44.931 1.00 89.81 442 PHE A CA 1
ATOM 3536 C C . PHE A 1 442 ? -32.396 19.136 44.774 1.00 89.81 442 PHE A C 1
ATOM 3538 O O . PHE A 1 442 ? -32.727 20.242 44.342 1.00 89.81 442 PHE A O 1
ATOM 3545 N N . SER A 1 443 ? -31.124 18.852 45.055 1.00 92.12 443 SER A N 1
ATOM 3546 C CA . SER A 1 443 ? -30.029 19.807 44.907 1.00 92.12 443 SER A CA 1
ATOM 3547 C C . SER A 1 443 ? -29.827 20.249 43.455 1.00 92.12 443 SER A C 1
ATOM 3549 O O . SER A 1 443 ? -29.542 21.424 43.211 1.00 92.12 443 SER A O 1
ATOM 3551 N N . LEU A 1 444 ? -29.946 19.335 42.486 1.00 91.31 444 LEU A N 1
ATOM 3552 C CA . LEU A 1 444 ? -29.899 19.654 41.054 1.00 91.31 444 LEU A CA 1
ATOM 3553 C C . LEU A 1 444 ? -31.100 20.497 40.616 1.00 91.31 444 LEU A C 1
ATOM 3555 O O . LEU A 1 444 ? -30.923 21.440 39.857 1.00 91.31 444 LEU A O 1
ATOM 3559 N N . SER A 1 445 ? -32.292 20.222 41.143 1.00 88.88 445 SER A N 1
ATOM 3560 C CA . SER A 1 445 ? -33.503 20.986 40.816 1.00 88.88 445 SER A CA 1
ATOM 3561 C C . SER A 1 445 ? -33.445 22.426 41.339 1.00 88.88 445 SER A C 1
ATOM 3563 O O . SER A 1 445 ? -33.888 23.348 40.662 1.00 88.88 445 SER A O 1
ATOM 3565 N N . LYS A 1 446 ? -32.856 22.641 42.525 1.00 90.50 446 LYS A N 1
ATOM 3566 C CA . LYS A 1 446 ? -32.675 23.981 43.108 1.00 90.50 446 LYS A CA 1
ATOM 3567 C C . LYS A 1 446 ? -31.648 24.823 42.347 1.00 90.50 446 LYS A C 1
ATOM 3569 O O . LYS A 1 446 ? -31.849 26.019 42.182 1.00 90.50 446 LYS A O 1
ATOM 3574 N N . ASN A 1 447 ? -30.554 24.196 41.914 1.00 89.69 447 ASN A N 1
ATOM 3575 C CA . ASN A 1 447 ? -29.463 24.836 41.178 1.00 89.69 447 ASN A CA 1
ATOM 3576 C C . ASN A 1 447 ? -29.128 23.994 39.934 1.00 89.69 447 ASN A C 1
ATOM 3578 O O . ASN A 1 447 ? -28.220 23.149 40.018 1.00 89.69 447 ASN A O 1
ATOM 3582 N N . PRO A 1 448 ? -29.856 24.198 38.817 1.00 88.25 448 PRO A N 1
ATOM 3583 C CA . PRO A 1 448 ? -29.682 23.418 37.599 1.00 88.25 448 PRO A CA 1
ATOM 3584 C C . PRO A 1 448 ? -28.269 23.570 37.023 1.00 88.25 448 PRO A C 1
ATOM 3586 O O . PRO A 1 448 ? -27.776 24.695 36.900 1.00 88.25 448 PRO A O 1
ATOM 3589 N N . PRO A 1 449 ? -27.590 22.466 36.673 1.00 88.31 449 PRO A N 1
ATOM 3590 C CA . PRO A 1 449 ? -26.296 22.530 36.007 1.00 88.31 449 PRO A CA 1
ATOM 3591 C C . PRO A 1 449 ? -26.441 23.050 34.571 1.00 88.31 449 PRO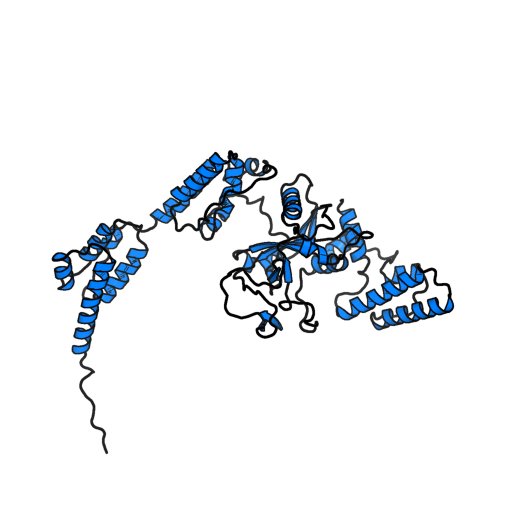 A C 1
ATOM 3593 O O . PRO A 1 449 ? -27.408 22.738 33.884 1.00 88.31 449 PRO A O 1
ATOM 3596 N N . ILE A 1 450 ? -25.445 23.809 34.111 1.00 87.44 450 ILE A N 1
ATOM 3597 C CA . ILE A 1 450 ? -25.367 24.332 32.733 1.00 87.44 450 ILE A CA 1
ATOM 3598 C C . ILE A 1 450 ? -24.493 23.473 31.809 1.00 87.44 450 ILE A C 1
ATOM 3600 O O . ILE A 1 450 ? -24.451 23.712 30.610 1.00 87.44 450 ILE A O 1
ATOM 3604 N N . SER A 1 451 ? -23.768 22.498 32.365 1.00 88.06 451 SER A N 1
ATOM 3605 C CA . SER A 1 451 ? -22.892 21.591 31.619 1.00 88.06 451 SER A CA 1
ATOM 3606 C C . SER A 1 451 ? -22.768 20.239 32.321 1.00 88.06 451 SER A C 1
ATOM 3608 O O . SER A 1 451 ? -22.927 20.145 33.547 1.00 88.06 451 SER A O 1
ATOM 3610 N N . MET A 1 452 ? -22.410 19.200 31.560 1.00 86.62 452 MET A N 1
ATOM 3611 C CA . MET A 1 452 ? -22.117 17.871 32.113 1.00 86.62 452 MET A CA 1
ATOM 3612 C C . MET A 1 452 ? -20.955 17.902 33.115 1.00 86.62 452 MET A C 1
ATOM 3614 O O . MET A 1 452 ? -21.005 17.213 34.131 1.00 86.62 452 MET A O 1
ATOM 3618 N N . ALA A 1 453 ? -19.950 18.757 32.902 1.00 86.50 453 ALA A N 1
ATOM 3619 C CA . ALA A 1 453 ? -18.824 18.901 33.824 1.00 86.50 453 ALA A CA 1
ATOM 3620 C C . ALA A 1 453 ? -19.272 19.390 35.214 1.00 86.50 453 ALA A C 1
ATOM 3622 O O . ALA A 1 453 ? -18.880 18.825 36.238 1.00 86.50 453 ALA A O 1
ATOM 3623 N N . THR A 1 454 ? -20.144 20.404 35.266 1.00 90.19 454 THR A N 1
ATOM 3624 C CA . THR A 1 454 ? -20.691 20.923 36.531 1.00 90.19 454 THR A CA 1
ATOM 3625 C C . THR A 1 454 ? -21.555 19.881 37.241 1.00 90.19 454 THR A C 1
ATOM 3627 O O . THR A 1 454 ? -21.489 19.751 38.466 1.00 90.19 454 THR A O 1
ATOM 3630 N N . LEU A 1 455 ? -22.348 19.121 36.480 1.00 91.81 455 LEU A N 1
ATOM 3631 C CA . LEU A 1 455 ? -23.184 18.047 37.010 1.00 91.81 455 LEU A CA 1
ATOM 3632 C C . LEU A 1 455 ? -22.331 16.939 37.640 1.00 91.81 455 LEU A C 1
ATOM 3634 O O . LEU A 1 455 ? -22.554 16.594 38.801 1.00 91.81 455 LEU A O 1
ATOM 3638 N N . LEU A 1 456 ? -21.333 16.420 36.917 1.00 90.12 456 LEU A N 1
ATOM 3639 C CA . LEU A 1 456 ? -20.480 15.322 37.385 1.00 90.12 456 LEU A CA 1
ATOM 3640 C C . LEU A 1 456 ? -19.632 15.723 38.594 1.00 90.12 456 LEU A C 1
ATOM 3642 O O . LEU A 1 456 ? -19.504 14.949 39.542 1.00 90.12 456 LEU A O 1
ATOM 3646 N N . PHE A 1 457 ? -19.130 16.960 38.623 1.00 89.88 457 PHE A N 1
ATOM 3647 C CA . PHE A 1 457 ? -18.428 17.486 39.794 1.00 89.88 457 PHE A CA 1
ATOM 3648 C C . PHE A 1 457 ? -19.313 17.473 41.047 1.00 89.88 457 PHE A C 1
ATOM 3650 O O . PHE A 1 457 ? -18.866 17.129 42.145 1.00 89.88 457 PHE A O 1
ATOM 3657 N N . LYS A 1 458 ? -20.592 17.830 40.894 1.00 91.75 458 LYS A N 1
ATOM 3658 C CA . LYS A 1 458 ? -21.557 17.791 41.991 1.00 91.75 458 LYS A CA 1
ATOM 3659 C C . LYS A 1 458 ? -21.890 16.350 42.373 1.00 91.75 458 LYS A C 1
ATOM 3661 O O . LYS A 1 458 ? -21.852 16.044 43.561 1.00 91.75 458 LYS A O 1
ATOM 3666 N N . ALA A 1 459 ? -22.133 15.473 41.396 1.00 91.69 459 ALA A N 1
ATOM 3667 C CA . ALA A 1 459 ? -22.384 14.048 41.616 1.00 91.69 459 ALA A CA 1
ATOM 3668 C C . ALA A 1 459 ? -21.261 13.399 42.436 1.00 91.69 459 ALA A C 1
ATOM 3670 O O . ALA A 1 459 ? -21.541 12.683 43.393 1.00 91.69 459 ALA A O 1
ATOM 3671 N N . GLN A 1 460 ? -19.998 13.732 42.146 1.00 92.19 460 GLN A N 1
ATOM 3672 C CA . GLN A 1 460 ? -18.840 13.193 42.865 1.00 92.19 460 GLN A CA 1
ATOM 3673 C C . GLN A 1 460 ? -18.897 13.435 44.374 1.00 92.19 460 GLN A C 1
ATOM 3675 O O . GLN A 1 460 ? -18.553 12.548 45.154 1.00 92.19 460 GLN A O 1
ATOM 3680 N N . LYS A 1 461 ? -19.370 14.607 44.806 1.00 90.62 461 LYS A N 1
ATOM 3681 C CA . LYS A 1 461 ? -19.495 14.923 46.236 1.00 90.62 461 LYS A CA 1
ATOM 3682 C C . LYS A 1 461 ? -20.542 14.051 46.928 1.00 90.62 461 LYS A C 1
ATOM 3684 O O . LYS A 1 461 ? -20.319 13.627 48.057 1.00 90.62 461 LYS A O 1
ATOM 3689 N N . TYR A 1 462 ? -21.655 13.778 46.250 1.00 91.44 462 TYR A N 1
ATOM 3690 C CA . TYR A 1 462 ? -22.729 12.938 46.782 1.00 91.44 462 TYR A CA 1
ATOM 3691 C C . TYR A 1 462 ? -22.346 11.456 46.766 1.00 91.44 462 TYR A C 1
ATOM 3693 O O . TYR A 1 462 ? -22.585 10.782 47.759 1.00 91.44 462 TYR A O 1
ATOM 3701 N N . MET A 1 463 ? -21.657 10.985 45.720 1.00 92.19 463 MET A N 1
ATOM 3702 C CA . MET A 1 463 ? -21.097 9.627 45.677 1.00 92.19 463 MET A CA 1
ATOM 3703 C C . MET A 1 463 ? -20.146 9.381 46.856 1.00 92.19 463 MET A C 1
ATOM 3705 O O . MET A 1 463 ? -20.293 8.404 47.577 1.00 92.19 463 MET A O 1
ATOM 3709 N N . ASN A 1 464 ? -19.225 10.312 47.124 1.00 89.62 464 ASN A N 1
ATOM 3710 C CA . ASN A 1 464 ? -18.296 10.184 48.251 1.00 89.62 464 ASN A CA 1
ATOM 3711 C C . ASN A 1 464 ? -19.015 10.181 49.616 1.00 89.62 464 ASN A C 1
ATOM 3713 O O . ASN A 1 464 ? -18.569 9.518 50.555 1.00 89.62 464 ASN A O 1
ATOM 3717 N N . ALA A 1 465 ? -20.107 10.941 49.747 1.00 87.75 465 ALA A N 1
ATOM 3718 C CA . ALA A 1 465 ? -20.916 10.967 50.963 1.00 87.75 465 ALA A CA 1
ATOM 3719 C C . ALA A 1 465 ? -21.689 9.652 51.160 1.00 87.75 465 ALA A C 1
ATOM 3721 O O . ALA A 1 465 ? -21.720 9.135 52.274 1.00 87.75 465 ALA A O 1
ATOM 3722 N N . GLU A 1 466 ? -22.255 9.096 50.087 1.00 88.12 466 GLU A N 1
ATOM 3723 C CA . GLU A 1 466 ? -22.933 7.795 50.072 1.00 88.12 466 GLU A CA 1
ATOM 3724 C C . GLU A 1 466 ? -21.966 6.664 50.457 1.00 88.12 466 GLU A C 1
ATOM 3726 O O . GLU A 1 466 ? -22.248 5.917 51.394 1.00 88.12 466 GLU A O 1
ATOM 3731 N N . ASP A 1 467 ? -20.776 6.625 49.844 1.00 85.69 467 ASP A N 1
ATOM 3732 C CA . ASP A 1 467 ? -19.710 5.663 50.162 1.00 85.69 467 ASP A CA 1
ATOM 3733 C C . ASP A 1 467 ? -19.298 5.756 51.652 1.00 85.69 467 ASP A C 1
ATOM 3735 O O . ASP A 1 467 ? -19.127 4.745 52.338 1.00 85.69 467 ASP A O 1
ATOM 3739 N N . SER A 1 468 ? -19.202 6.978 52.195 1.00 85.12 468 SER A N 1
ATOM 3740 C CA . SER A 1 468 ? -18.862 7.219 53.610 1.00 85.12 468 SER A CA 1
ATOM 3741 C C . SER A 1 468 ? -19.958 6.774 54.584 1.00 85.12 468 SER A C 1
ATOM 3743 O O . SER A 1 468 ? -19.661 6.396 55.719 1.00 85.12 468 SER A O 1
ATOM 3745 N N . LEU A 1 469 ? -21.228 6.856 54.180 1.00 83.12 469 LEU A N 1
ATOM 3746 C CA . LEU A 1 469 ? -22.368 6.409 54.980 1.00 83.12 469 LEU A CA 1
ATOM 3747 C C . LEU A 1 469 ? -22.505 4.885 54.940 1.00 83.12 469 LEU A C 1
ATOM 3749 O O . LEU A 1 469 ? -22.705 4.280 55.993 1.00 83.12 469 LEU A O 1
ATOM 3753 N N . ALA A 1 470 ? -22.318 4.270 53.771 1.00 79.88 470 ALA A N 1
ATOM 3754 C CA . ALA A 1 470 ? -22.309 2.820 53.606 1.00 79.88 470 ALA A CA 1
ATOM 3755 C C . ALA A 1 470 ? -21.197 2.166 54.448 1.00 79.88 470 ALA A C 1
ATOM 3757 O O . ALA A 1 470 ? -21.462 1.229 55.198 1.00 79.88 470 ALA A O 1
ATOM 3758 N N . ALA A 1 471 ? -19.986 2.738 54.446 1.00 76.25 471 ALA A N 1
ATOM 3759 C CA . ALA A 1 471 ? -18.866 2.260 55.264 1.00 76.25 471 ALA A CA 1
ATOM 3760 C C . ALA A 1 471 ? -19.125 2.322 56.785 1.00 76.25 471 ALA A C 1
ATOM 3762 O O . ALA A 1 471 ? -18.497 1.602 57.556 1.00 76.25 471 ALA A O 1
ATOM 3763 N N . ARG A 1 472 ? -20.048 3.179 57.246 1.00 74.50 472 ARG A N 1
ATOM 3764 C CA . ARG A 1 472 ? -20.445 3.264 58.666 1.00 74.50 472 ARG A CA 1
ATOM 3765 C C . ARG A 1 472 ? -21.518 2.248 59.055 1.00 74.50 472 ARG A C 1
ATOM 3767 O O . ARG A 1 472 ? -21.724 2.039 60.250 1.00 74.50 472 ARG A O 1
ATOM 3774 N N . GLN A 1 473 ? -22.209 1.668 58.077 1.00 66.62 473 GLN A N 1
ATOM 3775 C CA . GLN A 1 473 ? -23.285 0.696 58.273 1.00 66.62 473 GLN A CA 1
ATOM 3776 C C . GLN A 1 473 ? -22.805 -0.762 58.147 1.00 66.62 473 GLN A C 1
ATOM 3778 O O . GLN A 1 473 ? -23.573 -1.663 58.472 1.00 66.62 473 GLN A O 1
ATOM 3783 N N . ASP A 1 474 ? -21.547 -1.000 57.749 1.00 54.25 474 ASP A N 1
ATOM 3784 C CA . ASP A 1 474 ? -20.938 -2.334 57.692 1.00 54.25 474 ASP A CA 1
ATOM 3785 C C . ASP A 1 474 ? -20.626 -2.870 59.116 1.00 54.25 474 ASP A C 1
ATOM 3787 O O . ASP A 1 474 ? -19.786 -2.297 59.825 1.00 54.25 474 ASP A O 1
ATOM 3791 N N . PRO A 1 475 ? -21.283 -3.952 59.588 1.00 54.81 475 PRO A N 1
ATOM 3792 C CA . PRO A 1 475 ? -21.127 -4.462 60.955 1.00 54.81 475 PRO A CA 1
ATOM 3793 C C . PRO A 1 475 ? -19.752 -5.077 61.260 1.00 54.81 475 PRO A C 1
ATOM 3795 O O . PRO A 1 475 ? -19.471 -5.398 62.414 1.00 54.81 475 PRO A O 1
ATOM 3798 N N . THR A 1 476 ? -18.888 -5.267 60.260 1.00 54.94 476 THR A N 1
ATOM 3799 C CA . THR A 1 476 ? -17.645 -6.046 60.401 1.00 54.94 476 THR A CA 1
ATOM 3800 C C . THR A 1 476 ? -16.445 -5.262 60.956 1.00 54.94 476 THR A C 1
ATOM 3802 O O . THR A 1 476 ? -15.450 -5.865 61.352 1.00 54.94 476 THR A O 1
ATOM 3805 N N . ALA A 1 477 ? -16.533 -3.933 61.090 1.00 51.31 477 ALA A N 1
ATOM 3806 C CA . ALA A 1 477 ? -15.405 -3.093 61.524 1.00 51.31 477 ALA A CA 1
ATOM 3807 C C . ALA A 1 477 ? -15.276 -2.882 63.052 1.00 51.31 477 ALA A C 1
ATOM 3809 O O . ALA A 1 477 ? -14.414 -2.121 63.499 1.00 51.31 477 ALA A O 1
ATOM 3810 N N . LYS A 1 478 ? -16.106 -3.527 63.884 1.00 48.00 478 LYS A N 1
ATOM 3811 C CA . LYS A 1 478 ? -16.049 -3.398 65.353 1.00 48.00 478 LYS A CA 1
ATOM 3812 C C . LYS A 1 478 ? -15.899 -4.756 66.036 1.00 48.00 478 LYS A C 1
ATOM 3814 O O . LYS A 1 478 ? -16.887 -5.285 66.521 1.00 48.00 478 LYS A O 1
ATOM 3819 N N . ASN A 1 479 ? -14.679 -5.300 66.076 1.00 41.47 479 ASN A N 1
ATOM 3820 C CA . ASN A 1 479 ? -14.153 -6.097 67.200 1.00 41.47 479 ASN A CA 1
ATOM 3821 C C . ASN A 1 479 ? -12.687 -6.506 66.943 1.00 41.47 479 ASN A C 1
ATOM 3823 O O . ASN A 1 479 ? -12.446 -7.481 66.235 1.00 41.47 479 ASN A O 1
ATOM 3827 N N . PRO A 1 480 ? -11.687 -5.830 67.537 1.00 44.09 480 PRO A N 1
ATOM 3828 C CA . PRO A 1 480 ? -10.373 -6.426 67.709 1.00 44.09 480 PRO A CA 1
ATOM 3829 C C . PRO A 1 480 ? -10.421 -7.376 68.915 1.00 44.09 480 PRO A C 1
ATOM 3831 O O . PRO A 1 480 ? -10.587 -6.948 70.056 1.00 44.09 480 PRO A O 1
ATOM 3834 N N . THR A 1 481 ? -10.293 -8.677 68.659 1.00 41.00 481 THR A N 1
ATOM 3835 C CA . THR A 1 481 ? -10.078 -9.711 69.682 1.00 41.00 481 THR A CA 1
ATOM 3836 C C . THR A 1 481 ? -8.782 -9.447 70.469 1.00 41.00 481 THR A C 1
ATOM 3838 O O . THR A 1 481 ? -7.776 -9.085 69.850 1.00 41.00 481 THR A O 1
ATOM 3841 N N . PRO A 1 482 ? -8.745 -9.645 71.804 1.00 51.06 482 PRO A N 1
ATOM 3842 C CA . PRO A 1 482 ? -7.526 -9.475 72.591 1.00 51.06 482 PRO A CA 1
ATOM 3843 C C . PRO A 1 482 ? -6.519 -10.587 72.271 1.00 51.06 482 PRO A C 1
ATOM 3845 O O . PRO A 1 482 ? -6.889 -11.756 72.195 1.00 51.06 482 PRO A O 1
ATOM 3848 N N . ARG A 1 483 ? -5.239 -10.227 72.110 1.00 45.81 483 ARG A N 1
ATOM 3849 C CA . ARG A 1 483 ? -4.134 -11.194 72.033 1.00 45.81 483 ARG A CA 1
ATOM 3850 C C . ARG A 1 483 ? -3.973 -11.896 73.384 1.00 45.81 483 ARG A C 1
ATOM 3852 O O . ARG A 1 483 ? -3.713 -11.230 74.386 1.00 45.81 483 ARG A O 1
ATOM 3859 N N . GLU A 1 484 ? -4.117 -13.218 73.394 1.00 45.97 484 GLU A N 1
ATOM 3860 C CA . GLU A 1 484 ? -3.682 -14.062 74.509 1.00 45.97 484 GLU A CA 1
ATOM 3861 C C . GLU A 1 484 ? -2.148 -14.143 74.578 1.00 45.97 484 GLU A C 1
ATOM 3863 O O . GLU A 1 484 ? -1.451 -13.888 73.593 1.00 45.97 484 GLU A O 1
ATOM 3868 N N . LYS A 1 485 ? -1.682 -14.388 75.805 1.00 47.81 485 LYS A N 1
ATOM 3869 C CA . LYS A 1 485 ? -0.331 -14.190 76.345 1.00 47.81 485 LYS A CA 1
ATOM 3870 C C . LYS A 1 485 ? 0.721 -15.160 75.832 1.00 47.81 485 LYS A C 1
ATOM 3872 O O . LYS A 1 485 ? 0.373 -16.339 75.614 1.00 47.81 485 LYS A O 1
#

Radius of gyration: 34.23 Å; Cα contacts (8 Å, |Δi|>4): 528; chains: 1; bounding box: 92×61×102 Å

Sequence (485 aa):
MSLQELFNCCRAAMMEFEINMSEMPLEKLSKSFEALTEIHNLLNSNVHNASYKESLIVDASNLFFTVIPSIHPHVIRDENDFKSKTGFDVHNKESLDEKYKKLRSDIAPLPHDSNDYRLIENYLQTTHAPTHTDWALELEAVFSLDRDGEFDKFVPYQEKPWEQNARGSHLTNFVGILSQGLRIAPPDAPATGYMLGKGVYFADPVSKSTQYCFTDRNNPVGLMLLSEVALGEIYELKKATESEYVKWKDEVVVPCDRPVTSNLMASELMYNEYIVYNTAQNIQHKPSTTANSPFVASIWDKPLPPKFKMPTIDSFDGATDPVKHLETYRTLMILHAFSDEIMCWAFPVTLKGSARLWFSQLPVDSVSTFQHLSDSFLSHFIRAQRQRCPATQLLNICQTEGESLRSFVTRFNTEALQVAKNDDKVILTAFMAGLRSSDFLFSLSKNPPISMATLLFKAQKYMNAEDSLAARQDPTAKNPTPREK

pLDDT: mean 72.07, std 16.99, range [28.23, 95.38]